Protein AF-A0AAF1C4Q5-F1 (afdb_monomer)

Radius of gyration: 45.16 Å; Cα contacts (8 Å, |Δi|>4): 513; chains: 1; bounding box: 119×112×94 Å

pLDDT: mean 71.95, std 21.15, range [24.64, 98.12]

Mean predicted aligned error: 21.8 Å

Solvent-accessible surface area (backbone atoms only — not comparable to full-atom values): 33389 Å² total; per-residue (Å²): 132,90,80,66,66,92,47,74,67,61,46,60,62,38,71,50,72,66,46,54,23,54,52,40,40,62,67,71,45,49,68,64,63,40,79,49,69,75,74,82,46,74,59,57,70,78,55,51,72,42,47,71,48,38,31,38,28,28,54,37,85,91,76,44,38,38,33,35,39,38,35,39,55,72,94,82,65,94,48,71,64,60,50,51,55,51,50,58,52,50,52,71,50,52,68,81,57,96,62,51,61,46,41,32,42,22,53,79,50,38,34,42,37,50,46,85,72,84,84,77,71,60,106,87,58,72,87,74,83,86,65,83,70,52,70,34,48,26,77,71,64,49,77,66,38,56,51,50,61,50,47,58,65,68,67,60,91,70,97,72,82,94,80,82,78,78,88,79,85,80,89,80,90,78,74,78,48,80,76,52,42,69,65,44,52,56,50,52,53,52,52,59,49,62,73,46,66,75,76,50,73,66,53,52,45,51,34,48,50,37,27,48,56,30,56,51,51,51,54,51,48,53,60,42,23,72,74,68,75,47,83,72,50,70,63,56,54,18,61,78,66,77,40,59,58,73,56,53,56,46,46,48,50,48,9,53,54,22,49,49,52,60,49,51,41,42,51,60,57,31,49,63,56,37,62,79,57,50,96,45,82,46,61,62,67,57,36,30,52,39,10,46,57,14,36,54,59,29,63,79,67,62,61,66,87,75,71,61,60,66,69,73,57,28,49,55,37,21,51,50,33,30,53,53,46,46,54,56,58,48,42,94,74,70,55,66,63,70,58,53,55,50,52,53,48,51,53,52,42,50,53,51,33,54,77,69,73,44,78,89,42,67,63,55,46,13,66,73,66,78,47,53,54,65,60,52,51,52,53,54,58,74,67,59,81,88,80,64,51,85,37,69,39,92,44,100,88,48,78,82,40,38,47,51,80,76,59,82,67,78,81,66,66,48,67,67,53,56,51,51,49,51,55,48,50,50,54,56,49,67,69,47,52,77,70,37,34,52,50,50,32,46,44,67,17,72,83,81,49,78,63,42,53,57,57,56,52,13,68,75,72,74,44,58,40,67,60,46,50,53,41,49,51,54,41,50,56,48,50,48,53,36,71,79,32,66,69,53,45,58,51,56,51,50,51,52,51,50,50,52,50,52,51,51,49,50,52,48,51,52,46,50,57,64,55,49,77,56,77,83,87,85,82,90,84,88,87,81,87,85,87,88,87,86,88,79,90,85,82,92,84,87,89,84,90,90,88,85,88,73,76,79,67,75,67,69,86,77,120

InterPro domains:
  IPR000943 RNA polymerase sigma-70 [PR00046] (286-299)
  IPR000943 RNA polymerase sigma-70 [PR00046] (310-318)
  IPR000943 RNA polymerase sigma-70 [PR00046] (432-444)
  IPR000943 RNA polymerase sigma-70 [PR00046] (453-468)
  IPR000943 RNA polymerase sigma-70 [PR00046] (468-479)
  IPR000943 RNA polymerase sigma-70 [PS00716] (453-479)
  IPR007627 RNA polymerase sigma-70 region 2 [PF04542] (262-326)
  IPR007630 RNA polymerase sigma-70 region 4 [PF04545] (429-481)
  IPR009042 RNA polymerase sigma-70 region 1.2 [PF00140] (184-212)
  IPR013324 RNA polymerase sigma factor, region 3/4-like [SSF88659] (335-409)
  IPR013324 RNA polymerase sigma factor, region 3/4-like [SSF88659] (394-485)
  IPR013325 RNA polymerase sigma factor, region 2 [SSF88946] (184-331)
  IPR014284 RNA polymerase sigma-70-like domain [TIGR02937] (258-482)
  IPR036388 Winged helix-like DNA-binding domain superfamily [G3DSA:1.10.10.10] (335-412)
  IPR036388 Winged helix-like DNA-binding domain superfamily [G3DSA:1.10.10.10] (422-485)
  IPR050239 Sigma-70 factor family, RNA polymerase initiation factors [PTHR30603] (172-481)

Foldseek 3Di:
DDLDDDDLVLLQPFQDLVSVLVLVVSLVFAADFAWDDLVVQVDDPVVSQQFDTKTFGGADPVQLETEMETAGDPPPDDDPVSVVVVQVVSCVRSPVDDGQYFYWYDHSSQKTKTDHDDDDDDPPDDDDDPDPILIAGSNDGDPVNSVVSVVVSVRPDDPDDDDDNDDDDDDDDDDVCPVVVVVVVVVVVVVQLVVQAADDLVLLQVLLVLQVLLLVLVVVQVVVCVVPVHRDDLVRSCVVVVHDSVVVVVSNVSNVVSLVSQLSNCLVLLLVLLVVVPPFQDDSVVLSVLLSVLQSVLSNPDDCVVVDDSSVSSSVSSNVSSVVCRQAPSAPDHDDPVLVVVVVLLVVQVVVCVVVVHDDDLVSSCVSVVHDSVVSVVSLVVPDHDDDQQDQDPDPPDRNDGNVVPDDDPVPPCPVVVVVVLVVVVLLLVLDDPLLSLLVCQQPVVVVDDHDQLVVVCVVVVHDSVVSVVSPVVSVVSSVVCVVDVVVSVVSVVVVVVVVVVVVVVVVVVVVVVVVVDDDDDDDDDDDDDDDDDDDDDDDDDDDDDDDPPPPPSPPVPD

Organism: NCBI:txid3090662

Structure (mmCIF, N/CA/C/O backbone):
data_AF-A0AAF1C4Q5-F1
#
_entry.id   AF-A0AAF1C4Q5-F1
#
loop_
_atom_site.group_PDB
_atom_site.id
_atom_site.type_symbol
_atom_site.label_atom_id
_atom_site.label_alt_id
_atom_site.label_comp_id
_atom_site.label_asym_id
_atom_site.label_entity_id
_atom_site.label_seq_id
_atom_site.pdbx_PDB_ins_code
_atom_site.Cartn_x
_atom_site.Cartn_y
_atom_site.Cartn_z
_atom_site.occupancy
_atom_site.B_iso_or_equiv
_atom_site.auth_seq_id
_atom_site.auth_comp_id
_atom_site.auth_asym_id
_atom_site.auth_atom_id
_atom_site.pdbx_PDB_model_num
ATOM 1 N N . MET A 1 1 ? -12.453 -46.850 -30.573 1.00 26.72 1 MET A N 1
ATOM 2 C CA . MET A 1 1 ? -13.791 -46.602 -29.992 1.00 26.72 1 MET A CA 1
ATOM 3 C C . MET A 1 1 ? -13.748 -45.235 -29.336 1.00 26.72 1 MET A C 1
ATOM 5 O O . MET A 1 1 ? -12.653 -44.799 -29.002 1.00 26.72 1 MET A O 1
ATOM 9 N N . ILE A 1 2 ? -14.871 -44.522 -29.278 1.00 26.53 2 ILE A N 1
ATOM 10 C CA . ILE A 1 2 ? -14.897 -43.131 -28.809 1.00 26.53 2 ILE A CA 1
ATOM 11 C C . ILE A 1 2 ? -14.827 -43.147 -27.281 1.00 26.53 2 ILE A C 1
ATOM 13 O O . ILE A 1 2 ? -15.716 -43.688 -26.638 1.00 26.53 2 ILE A O 1
ATOM 17 N N . THR A 1 3 ? -13.762 -42.587 -26.712 1.00 34.59 3 THR A N 1
ATOM 18 C CA . THR A 1 3 ? -13.641 -42.341 -25.272 1.00 34.59 3 THR A CA 1
ATOM 19 C C . THR A 1 3 ? -14.309 -41.006 -24.947 1.00 34.59 3 THR A C 1
ATOM 21 O O . THR A 1 3 ? -13.713 -39.949 -25.160 1.00 34.59 3 THR A O 1
ATOM 24 N N . GLU A 1 4 ? -15.549 -41.031 -24.458 1.00 45.91 4 GLU A N 1
ATOM 25 C CA . GLU A 1 4 ? -16.237 -39.820 -23.996 1.00 45.91 4 GLU A CA 1
ATOM 26 C C . GLU A 1 4 ? -15.745 -39.366 -22.613 1.00 45.91 4 GLU A C 1
ATOM 28 O O . GLU A 1 4 ? -16.207 -39.830 -21.578 1.00 45.91 4 GLU A O 1
ATOM 33 N N . GLU A 1 5 ? -14.791 -38.435 -22.592 1.00 53.56 5 GLU A N 1
ATOM 34 C CA . GLU A 1 5 ? -14.330 -37.788 -21.356 1.00 53.56 5 GLU A CA 1
ATOM 35 C C . GLU A 1 5 ? -15.471 -37.082 -20.601 1.00 53.56 5 GLU A C 1
ATOM 37 O O . GLU A 1 5 ? -16.129 -36.197 -21.160 1.00 53.56 5 GLU A O 1
ATOM 42 N N . LEU A 1 6 ? -15.603 -37.380 -19.302 1.00 58.22 6 LEU A N 1
ATOM 43 C CA . LEU A 1 6 ? -16.409 -36.607 -18.353 1.00 58.22 6 LEU A CA 1
ATOM 44 C C . LEU A 1 6 ? -15.914 -35.159 -18.251 1.00 58.22 6 LEU A C 1
ATOM 46 O O . LEU A 1 6 ? -14.769 -34.895 -17.874 1.00 58.22 6 LEU A O 1
ATOM 50 N N . LYS A 1 7 ? -16.796 -34.207 -18.557 1.00 62.38 7 LYS A N 1
ATOM 51 C CA . LYS A 1 7 ? -16.513 -32.764 -18.528 1.00 62.38 7 LYS A CA 1
ATOM 52 C C . LYS A 1 7 ? -17.344 -32.071 -17.453 1.00 62.38 7 LYS A C 1
ATOM 54 O O . LYS A 1 7 ? -18.457 -32.484 -17.164 1.00 62.38 7 LYS A O 1
ATOM 59 N N . LEU A 1 8 ? -16.849 -30.942 -16.929 1.00 57.31 8 LEU A N 1
ATOM 60 C CA . LEU A 1 8 ? -17.603 -30.080 -15.994 1.00 57.31 8 LEU A CA 1
ATOM 61 C C . LEU A 1 8 ? -19.022 -29.758 -16.501 1.00 57.31 8 LEU A C 1
ATOM 63 O O . LEU A 1 8 ? -19.977 -29.823 -15.738 1.00 57.31 8 LEU A O 1
ATOM 67 N N . ARG A 1 9 ? -19.160 -29.513 -17.811 1.00 60.44 9 ARG A N 1
ATOM 68 C CA . ARG A 1 9 ? -20.450 -29.250 -18.470 1.00 60.44 9 ARG A CA 1
ATOM 69 C C . ARG A 1 9 ? -21.442 -30.409 -18.390 1.00 60.44 9 ARG A C 1
ATOM 71 O O . ARG A 1 9 ? -22.638 -30.162 -18.457 1.00 60.44 9 ARG A O 1
ATOM 78 N N . ASP A 1 10 ? -20.957 -31.645 -18.286 1.00 64.56 10 ASP A N 1
ATOM 79 C CA . ASP A 1 10 ? -21.828 -32.813 -18.160 1.00 64.56 10 ASP A CA 1
ATOM 80 C C . ASP A 1 10 ? -22.505 -32.805 -16.780 1.00 64.56 10 ASP A C 1
ATOM 82 O O . ASP A 1 10 ? -23.705 -33.045 -16.695 1.00 64.56 10 ASP A O 1
ATOM 86 N N . LEU A 1 11 ? -21.776 -32.419 -15.722 1.00 66.12 11 LEU A N 1
ATOM 87 C CA . LEU A 1 11 ? -22.318 -32.254 -14.365 1.00 66.12 11 LEU A CA 1
ATOM 88 C C . LEU A 1 11 ? -23.310 -31.085 -14.277 1.00 66.12 11 LEU A C 1
ATOM 90 O O . LEU A 1 11 ? -24.409 -31.254 -13.758 1.00 66.12 11 LEU A O 1
ATOM 94 N N . GLU A 1 12 ? -22.949 -29.933 -14.851 1.00 62.62 12 GLU A N 1
ATOM 95 C CA . GLU A 1 12 ? -23.794 -28.726 -14.902 1.00 62.62 12 GLU A CA 1
ATOM 96 C C . GLU A 1 12 ? -25.114 -28.940 -15.673 1.00 62.62 12 GLU A C 1
ATOM 98 O O . GLU A 1 12 ? -26.061 -28.173 -15.504 1.00 62.62 12 GLU A O 1
ATOM 103 N N . SER A 1 13 ? -25.177 -29.954 -16.546 1.00 66.69 13 SER A N 1
ATOM 104 C CA . SER A 1 13 ? -26.347 -30.241 -17.388 1.00 66.69 13 SER A CA 1
ATOM 105 C C . SER A 1 13 ? -27.418 -31.115 -16.727 1.00 66.69 13 SER A C 1
ATOM 107 O O . SER A 1 13 ? -28.488 -31.296 -17.306 1.00 66.69 13 SER A O 1
ATOM 109 N N . ILE A 1 14 ? -27.157 -31.648 -15.529 1.00 74.69 14 ILE A N 1
ATOM 110 C CA . ILE A 1 14 ? -28.039 -32.625 -14.887 1.00 74.69 14 ILE A CA 1
ATOM 111 C C . ILE A 1 14 ? -29.310 -31.956 -14.349 1.00 74.69 14 ILE A C 1
ATOM 113 O O . ILE A 1 14 ? -29.278 -31.086 -13.480 1.00 74.69 14 ILE A O 1
ATOM 117 N N . SER A 1 15 ? -30.450 -32.401 -14.874 1.00 74.00 15 SER A N 1
ATOM 118 C CA . SER A 1 15 ? -31.782 -31.871 -14.569 1.00 74.00 15 SER A CA 1
ATOM 119 C C . SER A 1 15 ? -32.834 -32.959 -14.322 1.00 74.00 15 SER A C 1
ATOM 121 O O . SER A 1 15 ? -33.869 -32.684 -13.712 1.00 74.00 15 SER A O 1
ATOM 123 N N . CYS A 1 16 ? -32.575 -34.192 -14.767 1.00 79.69 16 CYS A N 1
ATOM 124 C CA . CYS A 1 16 ? -33.458 -35.345 -14.611 1.00 79.69 16 CYS A CA 1
ATOM 125 C C . CYS A 1 16 ? -32.682 -36.654 -14.359 1.00 79.69 16 CYS A C 1
ATOM 127 O O . CYS A 1 16 ? -31.457 -36.709 -14.479 1.00 79.69 16 CYS A O 1
ATOM 129 N N . SER A 1 17 ? -33.398 -37.742 -14.044 1.00 79.38 17 SER A N 1
ATOM 130 C CA . SER A 1 17 ? -32.794 -39.067 -13.818 1.00 79.38 17 SER A CA 1
ATOM 131 C C . SER A 1 17 ? -32.050 -39.614 -15.041 1.00 79.38 17 SER A C 1
ATOM 133 O O . SER A 1 17 ? -31.035 -40.285 -14.873 1.00 79.38 17 SER A O 1
ATOM 135 N N . GLN A 1 18 ? -32.489 -39.279 -16.260 1.00 80.06 18 GLN A N 1
ATOM 136 C CA . GLN A 1 18 ? -31.794 -39.679 -17.487 1.00 80.06 18 GLN A CA 1
ATOM 137 C C . GLN A 1 18 ? -30.416 -39.016 -17.609 1.00 80.06 18 GLN A C 1
ATOM 139 O O . GLN A 1 18 ? -29.484 -39.662 -18.075 1.00 80.06 18 GLN A O 1
ATOM 144 N N . ASP A 1 19 ? -30.249 -37.772 -17.155 1.00 78.12 19 ASP A N 1
ATOM 145 C CA . ASP A 1 19 ? -28.947 -37.094 -17.193 1.00 78.12 19 ASP A CA 1
ATOM 146 C C . ASP A 1 19 ? -27.963 -37.750 -16.211 1.00 78.12 19 ASP A C 1
ATOM 148 O O . ASP A 1 19 ? -26.794 -37.956 -16.538 1.00 78.12 19 ASP A O 1
ATOM 152 N N . VAL A 1 20 ? -28.458 -38.165 -15.036 1.00 74.81 20 VAL A N 1
ATOM 153 C CA . VAL A 1 20 ? -27.690 -38.983 -14.084 1.00 74.81 20 VAL A CA 1
ATOM 154 C C . VAL A 1 20 ? -27.342 -40.340 -14.706 1.00 74.81 20 VAL A C 1
ATOM 156 O O . VAL A 1 20 ? -26.199 -40.769 -14.620 1.00 74.81 20 VAL A O 1
ATOM 159 N N . ALA A 1 21 ? -28.273 -40.997 -15.400 1.00 75.62 21 ALA A N 1
ATOM 160 C CA . ALA A 1 21 ? -27.997 -42.256 -16.092 1.00 75.62 21 ALA A CA 1
ATOM 161 C C . ALA A 1 21 ? -26.930 -42.123 -17.189 1.00 75.62 21 ALA A C 1
ATOM 163 O O . ALA A 1 21 ? -26.005 -42.930 -17.246 1.00 75.62 21 ALA A O 1
ATOM 164 N N . ASN A 1 22 ? -26.988 -41.058 -17.988 1.00 76.00 22 ASN A N 1
ATOM 165 C CA . ASN A 1 22 ? -25.988 -40.751 -19.013 1.00 76.00 22 ASN A CA 1
ATOM 166 C C . ASN A 1 22 ? -24.600 -40.439 -18.407 1.00 76.00 22 ASN A C 1
ATOM 168 O O . ASN A 1 22 ? -23.577 -40.640 -19.060 1.00 76.00 22 ASN A O 1
ATOM 172 N N . LEU A 1 23 ? -24.534 -39.962 -17.156 1.00 73.00 23 LEU A N 1
ATOM 173 C CA . LEU A 1 23 ? -23.272 -39.827 -16.422 1.00 73.00 23 LEU A CA 1
ATOM 174 C C . LEU A 1 23 ? -22.676 -41.197 -16.072 1.00 73.00 23 LEU A C 1
ATOM 176 O O . LEU A 1 23 ? -21.470 -41.382 -16.230 1.00 73.00 23 LEU A O 1
ATOM 180 N N . PHE A 1 24 ? -23.496 -42.163 -15.647 1.00 70.62 24 PHE A N 1
ATOM 181 C CA . PHE A 1 24 ? -23.035 -43.528 -15.363 1.00 70.62 24 PHE A CA 1
ATOM 182 C C . PHE A 1 24 ? -22.669 -44.313 -16.636 1.00 70.62 24 PHE A C 1
ATOM 184 O O . PHE A 1 24 ? -21.712 -45.084 -16.602 1.00 70.62 24 PHE A O 1
ATOM 191 N N . ASP A 1 25 ? -23.303 -44.027 -17.776 1.00 69.31 25 ASP A N 1
ATOM 192 C CA . ASP A 1 25 ? -22.901 -44.537 -19.101 1.00 69.31 25 ASP A CA 1
ATOM 193 C C . ASP A 1 25 ? -21.466 -44.122 -19.470 1.00 69.31 25 ASP A C 1
ATOM 195 O O . ASP A 1 25 ? -20.634 -44.946 -19.846 1.00 69.31 25 ASP A O 1
ATOM 199 N N . LYS A 1 26 ? -21.119 -42.845 -19.251 1.00 66.94 26 LYS A N 1
ATOM 200 C CA . LYS A 1 26 ? -19.750 -42.327 -19.442 1.00 66.94 26 LYS A CA 1
ATOM 201 C C . LYS A 1 26 ? -18.732 -42.929 -18.464 1.00 66.94 26 LYS A C 1
ATOM 203 O O . LYS A 1 26 ? -17.539 -42.986 -18.772 1.00 66.94 26 LYS A O 1
ATOM 208 N N . LEU A 1 27 ? -19.190 -43.413 -17.307 1.00 64.06 27 LEU A N 1
ATOM 209 C CA . LEU A 1 27 ? -18.394 -44.216 -16.368 1.00 64.06 27 LEU A CA 1
ATOM 210 C C . LEU A 1 27 ? -18.295 -45.708 -16.782 1.00 64.06 27 LEU A C 1
ATOM 212 O O . LEU A 1 27 ? -17.562 -46.456 -16.144 1.00 64.06 27 LEU A O 1
ATOM 216 N N . ASN A 1 28 ? -18.925 -46.115 -17.892 1.00 61.94 28 ASN A N 1
ATOM 217 C CA . ASN A 1 28 ? -19.048 -47.479 -18.436 1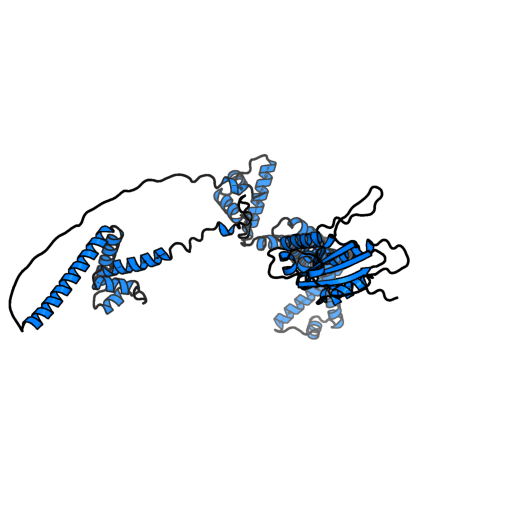.00 61.94 28 ASN A CA 1
ATOM 218 C C . ASN A 1 28 ? -20.005 -48.434 -17.686 1.00 61.94 28 ASN A C 1
ATOM 220 O O . ASN A 1 28 ? -19.906 -49.647 -17.879 1.00 61.94 28 ASN A O 1
ATOM 224 N N . TYR A 1 29 ? -20.953 -47.927 -16.888 1.00 66.62 29 TYR A N 1
ATOM 225 C CA . TYR A 1 29 ? -22.016 -48.760 -16.304 1.00 66.62 29 TYR A CA 1
ATOM 226 C C . TYR A 1 29 ? -23.193 -48.943 -17.274 1.00 66.62 29 TYR A C 1
ATOM 228 O O . TYR A 1 29 ? -23.558 -48.044 -18.029 1.00 66.62 29 TYR A O 1
ATOM 236 N N . THR A 1 30 ? -23.836 -50.109 -17.223 1.00 70.62 30 THR A N 1
ATOM 237 C CA . THR A 1 30 ? -24.991 -50.467 -18.059 1.00 70.62 30 THR A CA 1
ATOM 238 C C . THR A 1 30 ? -26.272 -49.745 -17.627 1.00 70.62 30 THR A C 1
ATOM 240 O O . THR A 1 30 ? -26.890 -50.115 -16.629 1.00 70.62 30 THR A O 1
ATOM 243 N N . ILE A 1 31 ? -26.700 -48.727 -18.391 1.00 75.19 31 ILE A N 1
ATOM 244 C CA . ILE A 1 31 ? -27.941 -47.975 -18.121 1.00 75.19 31 ILE A CA 1
ATOM 245 C C . ILE A 1 31 ? -29.181 -48.877 -18.173 1.00 75.19 31 ILE A C 1
ATOM 247 O O . ILE A 1 31 ? -29.396 -49.605 -19.143 1.00 75.19 31 ILE A O 1
ATOM 251 N N . ILE A 1 32 ? -30.068 -48.698 -17.192 1.00 76.06 32 ILE A N 1
ATOM 252 C CA . ILE A 1 32 ? -31.455 -49.178 -17.213 1.00 76.06 32 ILE A CA 1
ATOM 253 C C . ILE A 1 32 ? -32.467 -48.020 -17.096 1.00 76.06 32 ILE A C 1
ATOM 255 O O . ILE A 1 32 ? -33.472 -48.027 -17.804 1.00 76.06 32 ILE A O 1
ATOM 259 N N . ASN A 1 33 ? -32.199 -47.024 -16.240 1.00 79.00 33 ASN A N 1
ATOM 260 C CA . ASN A 1 33 ? -33.068 -45.878 -15.908 1.00 79.00 33 ASN A CA 1
ATOM 261 C C . ASN A 1 33 ? -34.579 -46.201 -15.808 1.00 79.00 33 ASN A C 1
ATOM 263 O O . ASN A 1 33 ? -35.414 -45.564 -16.456 1.00 79.00 33 ASN A O 1
ATOM 267 N N . GLN A 1 34 ? -34.943 -47.192 -14.991 1.00 80.62 34 GLN A N 1
ATOM 268 C CA . GLN A 1 34 ? -36.341 -47.580 -14.758 1.00 80.62 34 GLN A CA 1
ATOM 269 C C . GLN A 1 34 ? -36.860 -47.023 -13.423 1.00 80.62 34 GLN A C 1
ATOM 271 O O . GLN A 1 34 ? -36.166 -47.155 -12.414 1.00 80.62 34 GLN A O 1
ATOM 276 N N . PRO A 1 35 ? -38.063 -46.418 -13.366 1.00 78.75 35 PRO A N 1
ATOM 277 C CA . PRO A 1 35 ? -38.684 -46.055 -12.095 1.00 78.75 35 PRO A CA 1
ATOM 278 C C . PRO A 1 35 ? -39.077 -47.318 -11.311 1.00 78.75 35 PRO A C 1
ATOM 280 O O . PRO A 1 35 ? -39.558 -48.281 -11.905 1.00 78.75 35 PRO A O 1
ATOM 283 N N . ILE A 1 36 ? -38.894 -47.301 -9.988 1.00 78.50 36 ILE A N 1
ATOM 284 C CA . ILE A 1 36 ? -39.336 -48.374 -9.078 1.00 78.50 36 ILE A CA 1
ATOM 285 C C . ILE A 1 36 ? -40.373 -47.807 -8.105 1.00 78.50 36 ILE A C 1
ATOM 287 O O . ILE A 1 36 ? -40.182 -46.718 -7.556 1.00 78.50 36 ILE A O 1
ATOM 291 N N . ASP A 1 37 ? -41.440 -48.562 -7.841 1.00 74.19 37 ASP A N 1
ATOM 292 C CA . ASP A 1 37 ? -42.446 -48.186 -6.849 1.00 74.19 37 ASP A CA 1
ATOM 293 C C . ASP A 1 37 ? -41.878 -48.221 -5.417 1.00 74.19 37 ASP A C 1
ATOM 295 O O . ASP A 1 37 ? -41.299 -49.206 -4.953 1.00 74.19 37 ASP A O 1
ATOM 299 N N . ILE A 1 38 ? -42.087 -47.128 -4.674 1.00 68.56 38 ILE A N 1
ATOM 300 C CA . ILE A 1 38 ? -41.561 -46.921 -3.309 1.00 68.56 38 ILE A CA 1
ATOM 301 C C . ILE A 1 38 ? -42.066 -47.996 -2.323 1.00 68.56 38 ILE A C 1
ATOM 303 O O . ILE A 1 38 ? -41.414 -48.289 -1.314 1.00 68.56 38 ILE A O 1
ATOM 307 N N . GLU A 1 39 ? -43.217 -48.609 -2.608 1.00 64.44 39 GLU A N 1
ATOM 308 C CA . GLU A 1 39 ? -43.813 -49.669 -1.790 1.00 64.44 39 GLU A CA 1
ATOM 309 C C . GLU A 1 39 ? -42.990 -50.969 -1.797 1.00 64.44 39 GLU A C 1
ATOM 311 O O . GLU A 1 39 ? -42.945 -51.660 -0.779 1.00 64.44 39 GLU A O 1
ATOM 316 N N . GLU A 1 40 ? -42.235 -51.265 -2.864 1.00 64.56 40 GLU A N 1
ATOM 317 C CA . GLU A 1 40 ? -41.414 -52.483 -2.943 1.00 64.56 40 GLU A CA 1
ATOM 318 C C . GLU A 1 40 ? -40.245 -52.516 -1.940 1.00 64.56 40 GLU A C 1
ATOM 320 O O . GLU A 1 40 ? -39.639 -53.568 -1.699 1.00 64.56 40 GLU A O 1
ATOM 325 N N . PHE A 1 41 ? -39.872 -51.365 -1.378 1.00 65.19 41 PHE A N 1
ATOM 326 C CA . PHE A 1 41 ? -38.712 -51.230 -0.496 1.00 65.19 41 PHE A CA 1
ATOM 327 C C . PHE A 1 41 ? -39.014 -51.513 0.985 1.00 65.19 41 PHE A C 1
ATOM 329 O O . PHE A 1 41 ? -38.093 -51.450 1.799 1.00 65.19 41 PHE A O 1
ATOM 336 N N . ASN A 1 42 ? -40.265 -51.836 1.355 1.00 63.59 42 ASN A N 1
ATOM 337 C CA . ASN A 1 42 ? -40.681 -52.143 2.739 1.00 63.59 42 ASN A CA 1
ATOM 338 C C . ASN A 1 42 ? -40.220 -51.094 3.783 1.00 63.59 42 ASN A C 1
ATOM 340 O O . ASN A 1 42 ? -39.914 -51.411 4.937 1.00 63.59 42 ASN A O 1
ATOM 344 N N . LEU A 1 43 ? -40.154 -49.825 3.371 1.00 68.44 43 LEU A N 1
ATOM 345 C CA . LEU A 1 43 ? -39.759 -48.700 4.217 1.00 68.44 43 LEU A CA 1
ATOM 346 C C . LEU A 1 43 ? -40.871 -48.324 5.203 1.00 68.44 43 LEU A C 1
ATOM 348 O O . LEU A 1 43 ? -42.055 -48.522 4.940 1.00 68.44 43 LEU A O 1
ATOM 352 N N . SER A 1 44 ? -40.509 -47.717 6.337 1.00 69.38 44 SER A N 1
ATOM 353 C CA . SER A 1 44 ? -41.526 -47.160 7.236 1.00 69.38 44 SER A CA 1
ATOM 354 C C . SER A 1 44 ? -42.221 -45.949 6.600 1.00 69.38 44 SER A C 1
ATOM 356 O O . SER A 1 44 ? -41.581 -45.141 5.929 1.00 69.38 44 SER A O 1
ATOM 358 N N . PHE A 1 45 ? -43.519 -45.772 6.867 1.00 66.12 45 PHE A N 1
ATOM 359 C CA . PHE A 1 45 ? -44.350 -44.710 6.271 1.00 66.12 45 PHE A CA 1
ATOM 360 C C . PHE A 1 45 ? -43.737 -43.297 6.378 1.00 66.12 45 PHE A C 1
ATOM 362 O O . PHE A 1 45 ? -43.784 -42.509 5.437 1.00 66.12 45 PHE A O 1
ATOM 369 N N . SER A 1 46 ? -43.077 -42.991 7.503 1.00 68.06 46 SER A N 1
ATOM 370 C CA . SER A 1 46 ? -42.363 -41.717 7.706 1.00 68.06 46 SER A CA 1
ATOM 371 C C . SER A 1 46 ? -41.229 -41.484 6.692 1.00 68.06 46 SER A C 1
ATOM 373 O O . SER A 1 46 ? -41.000 -40.356 6.273 1.00 68.06 46 SER A O 1
ATOM 375 N N . LYS A 1 47 ? -40.547 -42.553 6.259 1.00 70.25 47 LYS A N 1
ATOM 376 C CA . LYS A 1 47 ? -39.463 -42.515 5.265 1.00 70.25 47 LYS A CA 1
ATOM 377 C C . LYS A 1 47 ? -39.958 -42.605 3.830 1.00 70.25 47 LYS A C 1
ATOM 379 O O . LYS A 1 47 ? -39.354 -41.995 2.957 1.00 70.25 47 LYS A O 1
ATOM 384 N N . GLN A 1 48 ? -41.067 -43.302 3.580 1.00 69.19 48 GLN A N 1
ATOM 385 C CA . GLN A 1 48 ? -41.715 -43.267 2.265 1.00 69.19 48 GLN A CA 1
ATOM 386 C C . GLN A 1 48 ? -42.092 -41.823 1.895 1.00 69.19 48 GLN A C 1
ATOM 388 O O . GLN A 1 48 ? -41.755 -41.374 0.810 1.00 69.19 48 GLN A O 1
ATOM 393 N N . ASN A 1 49 ? -42.637 -41.046 2.841 1.00 72.31 49 ASN A N 1
ATOM 394 C CA . ASN A 1 49 ? -42.944 -39.620 2.640 1.00 72.31 49 ASN A CA 1
ATOM 395 C C . ASN A 1 49 ? -41.707 -38.711 2.440 1.00 72.31 49 ASN A C 1
ATOM 397 O O . ASN A 1 49 ? -41.838 -37.588 1.947 1.00 72.31 49 ASN A O 1
ATOM 401 N N . GLN A 1 50 ? -40.506 -39.158 2.826 1.00 73.12 50 GLN A N 1
ATOM 402 C CA . GLN A 1 50 ? -39.254 -38.424 2.593 1.00 73.12 50 GLN A CA 1
ATOM 403 C C . GLN A 1 50 ? -38.732 -38.595 1.158 1.00 73.12 50 GLN A C 1
ATOM 405 O O . GLN A 1 50 ? -38.011 -37.725 0.666 1.00 73.12 50 GLN A O 1
ATOM 410 N N . ILE A 1 51 ? -39.110 -39.685 0.486 1.00 75.56 51 ILE A N 1
ATOM 411 C CA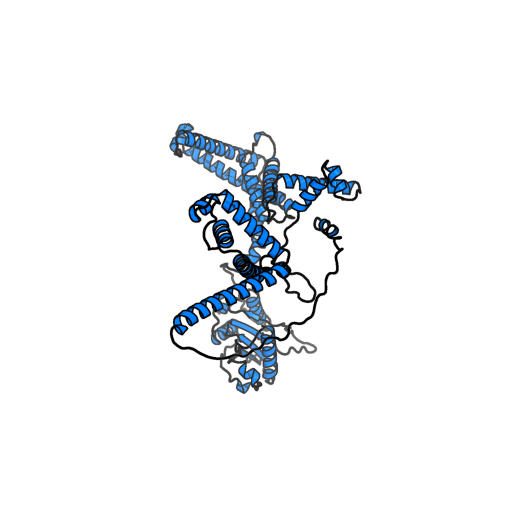 . ILE A 1 51 ? -38.724 -40.002 -0.889 1.00 75.56 51 ILE A CA 1
ATOM 412 C C . ILE A 1 51 ? -39.817 -39.498 -1.835 1.00 75.56 51 ILE A C 1
ATOM 414 O O . ILE A 1 51 ? -41.006 -39.694 -1.606 1.00 75.56 51 ILE A O 1
ATOM 418 N N . LYS A 1 52 ? -39.407 -38.829 -2.909 1.00 77.31 52 LYS A N 1
ATOM 419 C CA . LYS A 1 52 ? -40.290 -38.322 -3.958 1.00 77.31 52 LYS A CA 1
ATOM 420 C C . LYS A 1 52 ? -40.412 -39.310 -5.116 1.00 77.31 52 LYS A C 1
ATOM 422 O O . LYS A 1 52 ? -41.522 -39.586 -5.547 1.00 77.31 52 LYS A O 1
ATOM 427 N N . ASN A 1 53 ? -39.282 -39.826 -5.602 1.00 80.38 53 ASN A N 1
ATOM 428 C CA . ASN A 1 53 ? -39.192 -40.796 -6.697 1.00 80.38 53 ASN A CA 1
ATOM 429 C C . ASN A 1 53 ? -37.994 -41.735 -6.475 1.00 80.38 53 ASN A C 1
ATOM 431 O O . ASN A 1 53 ? -37.005 -41.338 -5.851 1.00 80.38 53 ASN A O 1
ATOM 435 N N . VAL A 1 54 ? -38.052 -42.943 -7.043 1.00 81.75 54 VAL A N 1
ATOM 436 C CA . VAL A 1 54 ? -36.941 -43.909 -7.055 1.00 81.75 54 VAL A CA 1
ATOM 437 C C . VAL A 1 54 ? -36.689 -44.392 -8.479 1.00 81.75 54 VAL A C 1
ATOM 439 O O . VAL A 1 54 ? -37.636 -44.717 -9.191 1.00 81.75 54 VAL A O 1
ATOM 442 N N . TYR A 1 55 ? -35.419 -44.463 -8.881 1.00 81.31 55 TYR A N 1
ATOM 443 C CA . TYR A 1 55 ? -35.008 -44.969 -10.194 1.00 81.31 55 TYR A CA 1
ATOM 444 C C . TYR A 1 55 ? -33.858 -45.971 -10.055 1.00 81.31 55 TYR A C 1
ATOM 446 O O . TYR A 1 55 ? -32.868 -45.680 -9.386 1.00 81.31 55 TYR A O 1
ATOM 454 N N . LEU A 1 56 ? -33.942 -47.114 -10.731 1.00 81.19 56 LEU A N 1
ATOM 455 C CA . LEU A 1 56 ? -32.794 -47.973 -11.015 1.00 81.19 56 LEU A CA 1
ATOM 456 C C . LEU A 1 56 ? -32.014 -47.348 -12.171 1.00 81.19 56 LEU A C 1
ATOM 458 O O . LEU A 1 56 ? -32.456 -47.414 -13.317 1.00 81.19 56 LEU A O 1
ATOM 462 N N . ILE A 1 57 ? -30.884 -46.707 -11.876 1.00 78.94 57 ILE A N 1
ATOM 463 C CA . ILE A 1 57 ? -30.059 -46.036 -12.888 1.00 78.94 57 ILE A CA 1
ATOM 464 C C . ILE A 1 57 ? -29.372 -47.076 -13.769 1.00 78.94 57 ILE A C 1
ATOM 466 O O . ILE A 1 57 ? -29.460 -47.001 -14.995 1.00 78.94 57 ILE A O 1
ATOM 470 N N . ALA A 1 58 ? -28.698 -48.030 -13.133 1.00 69.56 58 ALA A N 1
ATOM 471 C CA . ALA A 1 58 ? -27.879 -49.047 -13.771 1.00 69.56 58 ALA A CA 1
ATOM 472 C C . ALA A 1 58 ? -27.907 -50.342 -12.952 1.00 69.56 58 ALA A C 1
ATOM 474 O O . ALA A 1 58 ? -28.074 -50.310 -11.730 1.00 69.56 58 ALA A O 1
ATOM 475 N N . ASP A 1 59 ? -27.720 -51.463 -13.637 1.00 67.50 59 ASP A N 1
ATOM 476 C CA . ASP A 1 59 ? -27.553 -52.793 -13.047 1.00 67.50 59 ASP A CA 1
ATOM 477 C C . ASP A 1 59 ? -26.414 -53.483 -13.800 1.00 67.50 59 ASP A C 1
ATOM 479 O O . ASP A 1 59 ? -26.433 -53.537 -15.035 1.00 67.50 59 ASP A O 1
ATOM 483 N N . GLU A 1 60 ? -25.392 -53.945 -13.082 1.00 66.44 60 GLU A N 1
ATOM 484 C CA . GLU A 1 60 ? -24.251 -54.645 -13.665 1.00 66.44 60 GLU A CA 1
ATOM 485 C C . GLU A 1 60 ? -24.250 -56.122 -13.252 1.00 66.44 60 GLU A C 1
ATOM 487 O O . GLU A 1 60 ? -23.653 -56.523 -12.248 1.00 66.44 60 GLU A O 1
ATOM 492 N N . GLU A 1 61 ? -24.854 -56.958 -14.105 1.00 58.00 61 GLU A N 1
ATOM 493 C CA . GLU A 1 61 ? -25.003 -58.414 -13.922 1.00 58.00 61 GLU A CA 1
ATOM 494 C C . GLU A 1 61 ? -23.685 -59.154 -13.606 1.00 58.00 61 GLU A C 1
ATOM 496 O O . GLU A 1 61 ? -23.702 -60.240 -13.029 1.00 58.00 61 GLU A O 1
ATOM 501 N N . LYS A 1 62 ? -22.526 -58.591 -13.979 1.00 54.78 62 LYS A N 1
ATOM 502 C CA . LYS A 1 62 ? -21.200 -59.185 -13.726 1.00 54.78 62 LYS A CA 1
ATOM 503 C C . LYS A 1 62 ? -20.738 -59.067 -12.276 1.00 54.78 62 LYS A C 1
ATOM 505 O O . LYS A 1 62 ? -19.971 -59.915 -11.825 1.00 54.78 62 LYS A O 1
ATOM 510 N N . ILE A 1 63 ? -21.138 -57.993 -11.597 1.00 54.22 63 ILE A N 1
ATOM 511 C CA . ILE A 1 63 ? -20.722 -57.656 -10.227 1.00 54.22 63 ILE A CA 1
ATOM 512 C C . ILE A 1 63 ? -21.918 -57.790 -9.264 1.00 54.22 63 ILE A C 1
ATOM 514 O O . ILE A 1 63 ? -21.729 -57.802 -8.055 1.00 54.22 63 ILE A O 1
ATOM 518 N N . ASN A 1 64 ? -23.137 -57.991 -9.791 1.00 57.81 64 ASN A N 1
ATOM 519 C CA . ASN A 1 64 ? -24.391 -58.040 -9.030 1.00 57.81 64 ASN A CA 1
ATOM 520 C C . ASN A 1 64 ? -24.658 -56.715 -8.281 1.00 57.81 64 ASN A C 1
ATOM 522 O O . ASN A 1 64 ? -25.215 -56.707 -7.179 1.00 57.81 64 ASN A O 1
ATOM 526 N N . LEU A 1 65 ? -24.219 -55.610 -8.904 1.00 64.06 65 LEU A N 1
ATOM 527 C CA . LEU A 1 65 ? -24.292 -54.243 -8.397 1.00 64.06 65 LEU A CA 1
ATOM 528 C C . LEU A 1 65 ? -25.492 -53.511 -9.008 1.00 64.06 65 LEU A C 1
ATOM 530 O O . LEU A 1 65 ? -25.535 -53.289 -10.217 1.00 64.06 65 LEU A O 1
ATOM 534 N N . GLN A 1 66 ? -26.408 -53.049 -8.159 1.00 66.69 66 GLN A N 1
ATOM 535 C CA . GLN A 1 66 ? -27.538 -52.206 -8.555 1.00 66.69 66 GLN A CA 1
ATOM 536 C C . GLN A 1 66 ? -27.345 -50.767 -8.062 1.00 66.69 66 GLN A C 1
ATOM 538 O O . GLN A 1 66 ? -27.132 -50.524 -6.873 1.00 66.69 66 GLN A O 1
ATOM 543 N N . ILE A 1 67 ? -27.444 -49.800 -8.979 1.00 71.94 67 ILE A N 1
ATOM 544 C CA . ILE A 1 67 ? -27.312 -48.366 -8.695 1.00 71.94 67 ILE A CA 1
ATOM 545 C C . ILE A 1 67 ? -28.706 -47.737 -8.628 1.00 71.94 67 ILE A C 1
ATOM 547 O O . ILE A 1 67 ? -29.386 -47.603 -9.648 1.00 71.94 67 ILE A O 1
ATOM 551 N N . ILE A 1 68 ? -29.126 -47.316 -7.433 1.00 75.94 68 ILE A N 1
ATOM 552 C CA . ILE A 1 68 ? -30.462 -46.753 -7.184 1.00 75.94 68 ILE A CA 1
ATOM 553 C C . ILE A 1 68 ? -30.369 -45.261 -6.855 1.00 75.94 68 ILE A C 1
ATOM 555 O O . ILE A 1 68 ? -29.690 -44.863 -5.909 1.00 75.94 68 ILE A O 1
ATOM 559 N N . LEU A 1 69 ? -31.115 -44.441 -7.599 1.00 80.12 69 LEU A N 1
ATOM 560 C CA . LEU A 1 69 ? -31.340 -43.026 -7.318 1.00 80.12 69 LEU A CA 1
ATOM 561 C C . LEU A 1 69 ? -32.569 -42.841 -6.430 1.00 80.12 69 LEU A C 1
ATOM 563 O O . LEU A 1 69 ? -33.660 -43.289 -6.781 1.00 80.12 69 LEU A O 1
ATOM 567 N N . LEU A 1 70 ? -32.407 -42.107 -5.334 1.00 79.75 70 LEU A N 1
ATOM 568 C CA . LEU A 1 70 ? -33.493 -41.631 -4.483 1.00 79.75 70 LEU A CA 1
ATOM 569 C C . LEU A 1 70 ? -33.620 -40.113 -4.652 1.00 79.75 70 LEU A C 1
ATOM 571 O O . LEU A 1 70 ? -32.766 -39.366 -4.176 1.00 79.75 70 LEU A O 1
ATOM 575 N N . GLU A 1 71 ? -34.681 -39.640 -5.307 1.00 80.62 71 GLU A N 1
ATOM 576 C CA . GLU A 1 71 ? -35.019 -38.212 -5.303 1.00 80.62 71 GLU A CA 1
ATOM 577 C C . GLU A 1 71 ? -35.737 -37.895 -3.985 1.00 80.62 71 GLU A C 1
ATOM 579 O O . GLU A 1 71 ? -36.795 -38.463 -3.715 1.00 80.62 71 GLU A O 1
ATOM 584 N N . LEU A 1 72 ? -35.182 -37.013 -3.150 1.00 76.44 72 LEU A N 1
ATOM 585 C CA . LEU A 1 72 ? -35.746 -36.689 -1.834 1.00 76.44 72 LEU A CA 1
ATOM 586 C C . LEU A 1 72 ? -36.554 -35.382 -1.815 1.00 76.44 72 LEU A C 1
ATOM 588 O O . LEU A 1 72 ? -36.292 -34.434 -2.560 1.00 76.44 72 LEU A O 1
ATOM 592 N N . ASN A 1 73 ? -37.539 -35.319 -0.915 1.00 69.50 73 ASN A N 1
ATOM 593 C CA . ASN A 1 73 ? -38.382 -34.143 -0.704 1.00 69.50 73 ASN A CA 1
ATOM 594 C C . ASN A 1 73 ? -37.622 -33.037 0.051 1.00 69.50 73 ASN A C 1
ATOM 596 O O . ASN A 1 73 ? -37.349 -33.148 1.245 1.00 69.50 73 ASN A O 1
ATOM 600 N N . TYR A 1 74 ? -37.331 -31.936 -0.649 1.00 59.19 74 TYR A N 1
ATOM 601 C CA . TYR A 1 74 ? -36.521 -30.806 -0.168 1.00 59.19 74 TYR A CA 1
ATOM 602 C C . TYR A 1 74 ? -37.012 -30.057 1.100 1.00 59.19 74 TYR A C 1
ATOM 604 O O . TYR A 1 74 ? -36.164 -29.690 1.909 1.00 59.19 74 TYR A O 1
ATOM 612 N N . PRO A 1 75 ? -38.316 -29.785 1.330 1.00 53.69 75 PRO A N 1
ATOM 613 C CA . PRO A 1 75 ? -38.724 -28.728 2.269 1.00 53.69 75 PRO A CA 1
ATOM 614 C C . PRO A 1 75 ? -38.738 -29.105 3.766 1.00 53.69 75 PRO A C 1
ATOM 616 O O . PRO A 1 75 ? -39.215 -28.312 4.572 1.00 53.69 75 PRO A O 1
ATOM 619 N N . THR A 1 76 ? -38.270 -30.294 4.159 1.00 51.06 76 THR A N 1
ATOM 620 C CA . THR A 1 76 ? -38.425 -30.826 5.535 1.00 51.06 76 THR A CA 1
ATOM 621 C C . THR A 1 76 ? -37.138 -30.933 6.364 1.00 51.06 76 THR A C 1
ATOM 623 O O . THR A 1 76 ? -37.183 -31.489 7.457 1.00 51.06 76 THR A O 1
ATOM 626 N N . TRP A 1 77 ? -35.998 -30.430 5.880 1.00 56.75 77 TRP A N 1
ATOM 627 C CA . TRP A 1 77 ? -34.677 -30.720 6.459 1.00 56.75 77 TRP A CA 1
ATOM 628 C C . TRP A 1 77 ? -33.918 -29.425 6.748 1.00 56.75 77 TRP A C 1
ATOM 630 O O . TRP A 1 77 ? -33.835 -28.550 5.888 1.00 56.75 77 TRP A O 1
ATOM 640 N N . VAL A 1 78 ? -33.401 -29.293 7.972 1.00 53.66 78 VAL A N 1
ATOM 641 C CA . VAL A 1 78 ? -32.810 -28.040 8.480 1.00 53.66 78 VAL A CA 1
ATOM 642 C C . VAL A 1 78 ? -31.288 -28.014 8.301 1.00 53.66 78 VAL A C 1
ATOM 644 O O . VAL A 1 78 ? -30.713 -26.938 8.148 1.00 53.66 78 VAL A O 1
ATOM 647 N N . SER A 1 79 ? -30.638 -29.181 8.265 1.00 58.47 79 SER A N 1
ATOM 648 C CA . SER A 1 79 ? -29.191 -29.318 8.073 1.00 58.47 79 SER A CA 1
ATOM 649 C C . SER A 1 79 ? -28.818 -30.431 7.081 1.00 58.47 79 SER A C 1
ATOM 651 O O . SER A 1 79 ? -29.609 -31.332 6.789 1.00 58.47 79 SER A O 1
ATOM 653 N N . VAL A 1 80 ? -27.580 -30.378 6.576 1.00 56.78 80 VAL A N 1
ATOM 654 C CA . VAL A 1 80 ? -26.987 -31.439 5.739 1.00 56.78 80 VAL A CA 1
ATOM 655 C C . VAL A 1 80 ? -26.773 -32.727 6.550 1.00 56.78 80 VAL A C 1
ATOM 657 O O . VAL A 1 80 ? -26.922 -33.824 6.014 1.00 56.78 80 VAL A O 1
ATOM 660 N N . ASP A 1 81 ? -26.510 -32.610 7.852 1.00 57.03 81 ASP A N 1
ATOM 661 C CA . ASP A 1 81 ? -26.298 -33.756 8.739 1.00 57.03 81 ASP A CA 1
ATOM 662 C C . ASP A 1 81 ? -27.606 -34.529 8.995 1.00 57.03 81 ASP A C 1
ATOM 664 O O . ASP A 1 81 ? -27.605 -35.761 8.977 1.00 57.03 81 ASP A O 1
ATOM 668 N N . ASP A 1 82 ? -28.747 -33.835 9.126 1.00 62.00 82 ASP A N 1
ATOM 669 C CA . ASP A 1 82 ? -30.075 -34.474 9.174 1.00 62.00 82 ASP A CA 1
ATOM 670 C C . ASP A 1 82 ? -30.362 -35.257 7.882 1.00 62.00 82 ASP A C 1
ATOM 672 O O . ASP A 1 82 ? -30.906 -36.370 7.919 1.00 62.00 82 ASP A O 1
ATOM 676 N N . TYR A 1 83 ? -29.986 -34.663 6.739 1.00 62.81 83 TYR A N 1
ATOM 677 C CA . TYR A 1 83 ? -30.152 -35.226 5.399 1.00 62.81 83 TYR A CA 1
ATOM 678 C C . TYR A 1 83 ? -29.366 -36.529 5.236 1.00 62.81 83 TYR A C 1
ATOM 680 O O . TYR A 1 83 ? -29.956 -37.570 4.933 1.00 62.81 83 TYR A O 1
ATOM 688 N N . ILE A 1 84 ? -28.068 -36.502 5.549 1.00 61.59 84 ILE A N 1
ATOM 689 C CA . ILE A 1 84 ? -27.201 -37.685 5.582 1.00 61.59 84 ILE A CA 1
ATOM 690 C C . ILE A 1 84 ? -27.743 -38.722 6.577 1.00 61.59 84 ILE A C 1
ATOM 692 O O . ILE A 1 84 ? -27.896 -39.893 6.227 1.00 61.59 84 ILE A O 1
ATOM 696 N N . GLY A 1 85 ? -28.101 -38.306 7.795 1.00 63.28 85 GLY A N 1
ATOM 697 C CA . GLY A 1 85 ? -28.545 -39.201 8.863 1.00 63.28 85 GLY A CA 1
ATOM 698 C C . GLY A 1 85 ? -29.794 -40.014 8.509 1.00 63.28 85 GLY A C 1
ATOM 699 O O . GLY A 1 85 ? -29.845 -41.221 8.771 1.00 63.28 85 GLY A O 1
ATOM 700 N N . SER A 1 86 ? -30.794 -39.405 7.862 1.00 66.75 86 SER A N 1
ATOM 701 C CA . SER A 1 86 ? -31.982 -40.163 7.440 1.00 66.75 86 SER A CA 1
ATOM 702 C C . SER A 1 86 ? -31.769 -40.924 6.131 1.00 66.75 86 SER A C 1
ATOM 704 O O . SER A 1 86 ? -32.339 -42.003 5.994 1.00 66.75 86 SER A O 1
ATOM 706 N N . LEU A 1 87 ? -30.911 -40.452 5.219 1.00 66.75 87 LEU A N 1
ATOM 707 C CA . LEU A 1 87 ? -30.477 -41.224 4.046 1.00 66.75 87 LEU A CA 1
ATOM 708 C C . LEU A 1 87 ? -29.775 -42.528 4.457 1.00 66.75 87 LEU A C 1
ATOM 710 O O . LEU A 1 87 ? -30.168 -43.609 4.015 1.00 66.75 87 LEU A O 1
ATOM 714 N N . GLN A 1 88 ? -28.821 -42.448 5.388 1.00 64.69 88 GLN A N 1
ATOM 715 C CA . GLN A 1 88 ? -28.201 -43.610 6.031 1.00 64.69 88 GLN A CA 1
ATOM 716 C C . GLN A 1 88 ? -29.242 -44.480 6.764 1.00 64.69 88 GLN A C 1
ATOM 718 O O . GLN A 1 88 ? -29.091 -45.693 6.878 1.00 64.69 88 GLN A O 1
ATOM 723 N N . SER A 1 89 ? -30.324 -43.890 7.276 1.00 67.19 89 SER A N 1
ATOM 724 C CA . SER A 1 89 ? -31.426 -44.634 7.897 1.00 67.19 89 SER A CA 1
ATOM 725 C C . SER A 1 89 ? -32.329 -45.332 6.863 1.00 67.19 89 SER A C 1
ATOM 727 O O . SER A 1 89 ? -32.896 -46.385 7.161 1.00 67.19 89 SER A O 1
ATOM 729 N N . ILE A 1 90 ? -32.489 -44.775 5.660 1.00 69.50 90 ILE A N 1
ATOM 730 C CA . ILE A 1 90 ? -33.226 -45.380 4.539 1.00 69.50 90 ILE A CA 1
ATOM 731 C C . ILE A 1 90 ? -32.426 -46.555 3.966 1.00 69.50 90 ILE A C 1
ATOM 733 O O . ILE A 1 90 ? -32.973 -47.655 3.863 1.00 69.50 90 ILE A O 1
ATOM 737 N N . SER A 1 91 ? -31.122 -46.385 3.712 1.00 64.38 91 SER A N 1
ATOM 738 C CA . SER A 1 91 ? -30.254 -47.495 3.285 1.00 64.38 91 SER A CA 1
ATOM 739 C C . SER A 1 91 ? -30.252 -48.647 4.302 1.00 64.38 91 SER A C 1
ATOM 741 O O . SER A 1 91 ? -30.375 -49.804 3.899 1.00 64.38 91 SER A O 1
ATOM 743 N N . LYS A 1 92 ? -30.300 -48.345 5.616 1.00 65.38 92 LYS A N 1
ATOM 744 C CA . LYS A 1 92 ? -30.477 -49.342 6.701 1.00 65.38 92 LYS A CA 1
ATOM 745 C C . LYS A 1 92 ? -31.710 -50.241 6.578 1.00 65.38 92 LYS A C 1
ATOM 747 O O . LYS A 1 92 ? -31.726 -51.293 7.209 1.00 65.38 92 LYS A O 1
ATOM 752 N N . GLN A 1 93 ? -32.736 -49.851 5.824 1.00 66.38 93 GLN A N 1
ATOM 753 C CA . GLN A 1 93 ? -33.957 -50.646 5.643 1.00 66.38 93 GLN A CA 1
ATOM 754 C C . GLN A 1 93 ? -34.038 -51.307 4.262 1.00 66.38 93 GLN A C 1
ATOM 756 O O . GLN A 1 93 ? -34.534 -52.428 4.163 1.00 66.38 93 GLN A O 1
ATOM 761 N N . ILE A 1 94 ? -33.494 -50.661 3.225 1.00 63.47 94 ILE A N 1
ATOM 762 C CA . ILE A 1 94 ? -33.405 -51.224 1.868 1.00 63.47 94 ILE A CA 1
ATOM 763 C C . ILE A 1 94 ? -32.495 -52.465 1.839 1.00 63.47 94 ILE A C 1
ATOM 765 O O . ILE A 1 94 ? -32.770 -53.415 1.105 1.00 63.47 94 ILE A O 1
ATOM 769 N N . ASN A 1 95 ? -31.463 -52.515 2.689 1.00 54.88 95 ASN A N 1
ATOM 770 C CA . ASN A 1 95 ? -30.461 -53.585 2.692 1.00 54.88 95 ASN A CA 1
ATOM 771 C C . ASN A 1 95 ? -30.914 -54.950 3.269 1.00 54.88 95 ASN A C 1
ATOM 773 O O . ASN A 1 95 ? -30.098 -55.733 3.753 1.00 54.88 95 ASN A O 1
ATOM 777 N N . ASN A 1 96 ? -32.209 -55.258 3.215 1.00 53.72 96 ASN A N 1
ATOM 778 C CA . ASN A 1 96 ? -32.718 -56.623 3.393 1.00 53.72 96 ASN A CA 1
ATOM 779 C C . ASN A 1 96 ? -32.802 -57.400 2.057 1.00 53.72 96 ASN A C 1
ATOM 781 O O . ASN A 1 96 ? -33.278 -58.535 2.042 1.00 53.72 96 ASN A O 1
ATOM 785 N N . ARG A 1 97 ? -32.374 -56.797 0.937 1.00 55.25 97 ARG A N 1
ATOM 786 C CA . ARG A 1 97 ? -32.251 -57.434 -0.389 1.00 55.25 97 ARG A CA 1
ATOM 787 C C . ARG A 1 97 ? -30.875 -58.109 -0.565 1.00 55.25 97 ARG A C 1
ATOM 789 O O . ARG A 1 97 ? -29.956 -57.862 0.209 1.00 55.25 97 ARG A O 1
ATOM 796 N N . SER A 1 98 ? -30.762 -58.995 -1.557 1.00 45.75 98 SER A N 1
ATOM 797 C CA . SER A 1 98 ? -29.614 -59.898 -1.772 1.00 45.75 98 SER A CA 1
ATOM 798 C C . SER A 1 98 ? -28.611 -59.455 -2.851 1.00 45.75 98 SER A C 1
ATOM 800 O O . SER A 1 98 ? -27.747 -60.248 -3.221 1.00 45.75 98 SER A O 1
ATOM 802 N N . SER A 1 99 ? -28.754 -58.245 -3.395 1.00 55.16 99 SER A N 1
ATOM 803 C CA . SER A 1 99 ? -27.818 -57.612 -4.337 1.00 55.16 99 SER A CA 1
ATOM 804 C C . SER A 1 99 ? -26.947 -56.579 -3.618 1.00 55.16 99 SER A C 1
ATOM 806 O O . SER A 1 99 ? -27.374 -56.000 -2.614 1.00 55.16 99 SER A O 1
ATOM 808 N N . ASP A 1 100 ? -25.741 -56.337 -4.136 1.00 58.94 100 ASP A N 1
ATOM 809 C CA . ASP A 1 100 ? -24.902 -55.239 -3.660 1.00 58.94 100 ASP A CA 1
ATOM 810 C C . ASP A 1 100 ? -25.464 -53.923 -4.223 1.00 58.94 100 ASP A C 1
ATOM 812 O O . ASP A 1 100 ? -25.727 -53.789 -5.420 1.00 58.94 100 ASP A O 1
ATOM 816 N N . LEU A 1 101 ? -25.734 -52.957 -3.344 1.00 61.75 101 LEU A N 1
ATOM 817 C CA . LEU A 1 101 ? -26.567 -51.793 -3.657 1.00 61.75 101 LEU A CA 1
ATOM 818 C C . LEU A 1 101 ? -25.812 -50.487 -3.420 1.00 61.75 101 LEU A C 1
ATOM 820 O O . LEU A 1 101 ? -25.548 -50.109 -2.277 1.00 61.75 101 LEU A O 1
ATOM 824 N N . LEU A 1 102 ? -25.536 -49.753 -4.502 1.00 64.38 102 LEU A N 1
ATOM 825 C CA . LEU A 1 102 ? -25.066 -48.373 -4.422 1.00 64.38 102 LEU A CA 1
ATOM 826 C C . LEU A 1 102 ? -26.277 -47.438 -4.398 1.00 64.38 102 LEU A C 1
ATOM 828 O O . LEU A 1 102 ? -26.989 -47.289 -5.392 1.00 64.38 102 LEU A O 1
ATOM 832 N N . ILE A 1 103 ? -26.503 -46.787 -3.257 1.00 67.31 103 ILE A N 1
ATOM 833 C CA . ILE A 1 103 ? -27.615 -45.852 -3.084 1.00 67.31 103 ILE A CA 1
ATOM 834 C C . ILE A 1 103 ? -27.101 -44.423 -3.258 1.00 67.31 103 ILE A C 1
ATOM 836 O O . ILE A 1 103 ? -26.216 -43.961 -2.535 1.00 67.31 103 ILE A O 1
ATOM 840 N N . ILE A 1 104 ? -27.701 -43.715 -4.211 1.00 69.56 104 ILE A N 1
ATOM 841 C CA . ILE A 1 104 ? -27.405 -42.324 -4.535 1.00 69.56 104 ILE A CA 1
ATOM 842 C C . ILE A 1 104 ? -28.609 -41.483 -4.114 1.00 69.56 104 ILE A C 1
ATOM 844 O O . ILE A 1 104 ? -29.687 -41.581 -4.696 1.00 69.56 104 ILE A O 1
ATOM 848 N N . GLY A 1 105 ? -28.442 -40.649 -3.092 1.00 71.12 105 GLY A N 1
ATOM 849 C CA . GLY A 1 105 ? -29.459 -39.671 -2.702 1.00 71.12 105 GLY A CA 1
ATOM 850 C C . GLY A 1 105 ? -29.306 -38.383 -3.503 1.00 71.12 105 GLY A C 1
ATOM 851 O O . GLY A 1 105 ? -28.191 -37.878 -3.626 1.00 71.12 105 GLY A O 1
ATOM 852 N N . THR A 1 106 ? -30.400 -37.808 -4.009 1.00 73.62 106 THR A N 1
ATOM 853 C CA . THR A 1 106 ? -30.363 -36.504 -4.682 1.00 73.62 106 THR A CA 1
ATOM 854 C C . THR A 1 106 ? -31.451 -35.533 -4.232 1.00 73.62 106 THR A C 1
ATOM 856 O O . THR A 1 106 ? -32.626 -35.878 -4.090 1.00 73.62 106 THR A O 1
ATOM 859 N N . VAL A 1 107 ? -31.044 -34.273 -4.058 1.00 69.62 107 VAL A N 1
ATOM 860 C CA . VAL A 1 107 ? -31.931 -33.140 -3.788 1.00 69.62 107 VAL A CA 1
ATOM 861 C C . VAL A 1 107 ? -32.259 -32.447 -5.106 1.00 69.62 107 VAL A C 1
ATOM 863 O O . VAL A 1 107 ? -31.489 -31.612 -5.580 1.00 69.62 107 VAL A O 1
ATOM 866 N N . ALA A 1 108 ? -33.399 -32.792 -5.711 1.00 69.25 108 ALA A N 1
ATOM 867 C CA . ALA A 1 108 ? -33.873 -32.194 -6.966 1.00 69.25 108 ALA A CA 1
ATOM 868 C C . ALA A 1 108 ? -32.795 -32.127 -8.076 1.00 69.25 108 ALA A C 1
ATOM 870 O O . ALA A 1 108 ? -32.722 -31.135 -8.801 1.00 69.25 108 ALA A O 1
ATOM 871 N N . TYR A 1 109 ? -31.945 -33.159 -8.170 1.00 72.81 109 TYR A N 1
ATOM 872 C CA . TYR A 1 109 ? -30.845 -33.287 -9.139 1.00 72.81 109 TYR A CA 1
ATOM 873 C C . TYR A 1 109 ? -29.710 -32.246 -8.999 1.00 72.81 109 TYR A C 1
ATOM 875 O O . TYR A 1 109 ? -28.865 -32.128 -9.877 1.00 72.81 109 TYR A O 1
ATOM 883 N N . LYS A 1 110 ? -29.647 -31.512 -7.877 1.00 67.38 110 LYS A N 1
ATOM 884 C CA . LYS A 1 110 ? -28.643 -30.456 -7.614 1.00 67.38 110 LYS A CA 1
ATOM 885 C C . LYS A 1 110 ? -27.382 -30.948 -6.913 1.00 67.38 110 LYS A C 1
ATOM 887 O O . LYS A 1 110 ? -26.314 -30.357 -7.059 1.00 67.38 110 LYS A O 1
ATOM 892 N N . GLU A 1 111 ? -27.525 -31.997 -6.117 1.00 66.69 111 GLU A N 1
ATOM 893 C CA . GLU A 1 111 ? -26.469 -32.614 -5.318 1.00 66.69 111 GLU A CA 1
ATOM 894 C C . GLU A 1 111 ? -26.661 -34.130 -5.383 1.00 66.69 111 GLU A C 1
ATOM 896 O O . GLU A 1 111 ? -27.801 -34.608 -5.376 1.00 66.69 111 GLU A O 1
ATOM 901 N N . LEU A 1 112 ? -25.560 -34.877 -5.461 1.00 66.75 112 LEU A N 1
ATOM 902 C CA . LEU A 1 112 ? -25.525 -36.330 -5.314 1.00 66.75 112 LEU A CA 1
ATOM 903 C C . LEU A 1 112 ? -24.792 -36.657 -4.016 1.00 66.75 112 LEU A C 1
ATOM 905 O O . LEU A 1 112 ? -23.656 -36.227 -3.821 1.00 66.75 112 LEU A O 1
ATOM 909 N N . ILE A 1 113 ? -25.421 -37.442 -3.148 1.00 66.00 113 ILE A N 1
ATOM 910 C CA . ILE A 1 113 ? -24.767 -38.029 -1.981 1.00 66.00 113 ILE A CA 1
ATOM 911 C C . ILE A 1 113 ? -24.637 -39.526 -2.213 1.00 66.00 113 ILE A C 1
ATOM 913 O O . ILE A 1 113 ? -25.633 -40.239 -2.346 1.00 66.00 113 ILE A O 1
ATOM 917 N N . PHE A 1 114 ? -23.389 -39.982 -2.261 1.00 64.25 114 PHE A N 1
ATOM 918 C CA . PHE A 1 114 ? -23.030 -41.380 -2.430 1.00 64.25 114 PHE A CA 1
ATOM 919 C C . PHE A 1 114 ? -22.981 -42.067 -1.068 1.00 64.25 114 PHE A C 1
ATOM 921 O O . PHE A 1 114 ? -22.112 -41.771 -0.244 1.00 64.25 114 PHE A O 1
ATOM 928 N N . LEU A 1 115 ? -23.904 -42.999 -0.837 1.00 59.12 115 LEU A N 1
ATOM 929 C CA . LEU A 1 115 ? -23.959 -43.792 0.385 1.00 59.12 115 LEU A CA 1
ATOM 930 C C . LEU A 1 115 ? -23.342 -45.160 0.106 1.00 59.12 115 LEU A C 1
ATOM 932 O O . LEU A 1 115 ? -23.951 -46.001 -0.555 1.00 59.12 115 LEU A O 1
ATOM 936 N N . ASN A 1 116 ? -22.137 -45.387 0.627 1.00 56.19 116 ASN A N 1
ATOM 937 C CA . ASN A 1 116 ? -21.556 -46.725 0.655 1.00 56.19 116 ASN A CA 1
ATOM 938 C C . ASN A 1 116 ? -22.195 -47.549 1.787 1.00 56.19 116 ASN A C 1
ATOM 940 O O . ASN A 1 116 ? -22.521 -47.006 2.846 1.00 56.19 116 ASN A O 1
ATOM 944 N N . TRP A 1 117 ? -22.343 -48.859 1.593 1.00 47.75 117 TRP A N 1
ATOM 945 C CA . TRP A 1 117 ? -22.992 -49.744 2.553 1.00 47.75 117 TRP A CA 1
ATOM 946 C C . TRP A 1 117 ? -22.187 -51.031 2.814 1.00 47.75 117 TRP A C 1
ATOM 948 O O . TRP A 1 117 ? -21.719 -51.683 1.892 1.00 47.75 117 TRP A O 1
ATOM 958 N N . ASN A 1 118 ? -22.056 -51.394 4.098 1.00 39.53 118 ASN A N 1
ATOM 959 C CA . ASN A 1 118 ? -21.409 -52.601 4.641 1.00 39.53 118 ASN A CA 1
ATOM 960 C C . ASN A 1 118 ? -20.101 -53.066 3.975 1.00 39.53 118 ASN A C 1
ATOM 962 O O . ASN A 1 118 ? -20.039 -54.107 3.326 1.00 39.53 118 ASN A O 1
ATOM 966 N N . GLY A 1 119 ? -18.994 -52.419 4.340 1.00 38.50 119 GLY A N 1
ATOM 967 C CA . GLY A 1 119 ? -17.702 -53.097 4.287 1.00 38.50 119 GLY A CA 1
ATOM 968 C C . GLY A 1 119 ? -17.642 -54.261 5.288 1.00 38.50 119 GLY A C 1
ATOM 969 O O . GLY A 1 119 ? -17.738 -54.044 6.498 1.00 38.50 119 GLY A O 1
ATOM 970 N N . LYS A 1 120 ? -17.398 -55.480 4.796 1.00 32.41 120 LYS A N 1
ATOM 971 C CA . LYS A 1 120 ? -16.717 -56.533 5.560 1.00 32.41 120 LYS A CA 1
ATOM 972 C C . LYS A 1 120 ? -15.415 -56.905 4.859 1.00 32.41 120 LYS A C 1
ATOM 974 O O . LYS A 1 120 ? -15.427 -57.396 3.737 1.00 32.41 120 LYS A O 1
ATOM 979 N N . PHE A 1 121 ? -14.306 -56.686 5.557 1.00 37.00 121 PHE A N 1
ATOM 980 C CA . PHE A 1 121 ? -13.054 -57.381 5.287 1.00 37.00 121 PHE A CA 1
ATOM 981 C C . PHE A 1 121 ? -13.082 -58.737 5.998 1.00 37.00 121 PHE A C 1
ATOM 983 O O . PHE A 1 121 ? -13.375 -58.774 7.192 1.00 37.00 121 PHE A O 1
ATOM 990 N N . ASP A 1 122 ? -12.674 -59.796 5.308 1.00 29.91 122 ASP A N 1
ATOM 991 C CA . ASP A 1 122 ? -12.335 -61.094 5.902 1.00 29.91 122 ASP A CA 1
ATOM 992 C C . ASP A 1 122 ? -10.801 -61.349 5.817 1.00 29.91 122 ASP A C 1
ATOM 994 O O . ASP A 1 122 ? -10.030 -60.528 5.312 1.00 29.91 122 ASP A O 1
ATOM 998 N N . GLU A 1 123 ? -10.317 -62.498 6.303 1.00 34.19 123 GLU A N 1
ATOM 999 C CA . GLU A 1 123 ? -8.913 -62.766 6.715 1.00 34.19 123 GLU A CA 1
ATOM 1000 C C . GLU A 1 123 ? -7.852 -62.929 5.586 1.00 34.19 123 GLU A C 1
ATOM 1002 O O . GLU A 1 123 ? -6.766 -63.459 5.792 1.00 34.19 123 GLU A O 1
ATOM 1007 N N . ASN A 1 124 ? -8.170 -62.440 4.389 1.00 42.47 124 ASN A N 1
ATOM 1008 C CA . ASN A 1 124 ? -7.424 -62.459 3.117 1.00 42.47 124 ASN A CA 1
ATOM 1009 C C . ASN A 1 124 ? -7.729 -61.209 2.230 1.00 42.47 124 ASN A C 1
ATOM 1011 O O . ASN A 1 124 ? -7.292 -61.173 1.079 1.00 42.47 124 ASN A O 1
ATOM 1015 N N . TYR A 1 125 ? -8.570 -60.252 2.669 1.00 28.20 125 TYR A N 1
ATOM 1016 C CA . TYR A 1 125 ? -9.507 -59.571 1.748 1.00 28.20 125 TYR A CA 1
ATOM 1017 C C . TYR A 1 125 ? -9.221 -58.105 1.371 1.00 28.20 125 TYR A C 1
ATOM 1019 O O . TYR A 1 125 ? -8.627 -57.307 2.094 1.00 28.20 125 TYR A O 1
ATOM 1027 N N . ASN A 1 126 ? -9.767 -57.805 0.191 1.00 30.36 126 ASN A N 1
ATOM 1028 C CA . ASN A 1 126 ? -9.803 -56.575 -0.592 1.00 30.36 126 ASN A CA 1
ATOM 1029 C C . ASN A 1 126 ? -10.384 -55.326 0.103 1.00 30.36 126 ASN A C 1
ATOM 1031 O O . ASN A 1 126 ? -11.117 -55.408 1.077 1.00 30.36 126 ASN A O 1
ATOM 1035 N N . PHE A 1 127 ? -10.050 -54.172 -0.482 1.00 31.16 127 PHE A N 1
ATOM 1036 C CA . PHE A 1 127 ? -10.150 -52.800 0.033 1.00 31.16 127 PHE A CA 1
ATOM 1037 C C . PHE A 1 127 ? -11.509 -52.354 0.610 1.00 31.16 127 PHE A C 1
ATOM 1039 O O . PHE A 1 127 ? -12.543 -52.489 -0.039 1.00 31.16 127 PHE A O 1
ATOM 1046 N N . SER A 1 128 ? -11.481 -51.684 1.771 1.00 24.64 128 SER A N 1
ATOM 1047 C CA . SER A 1 128 ? -12.609 -50.889 2.262 1.00 24.64 128 SER A CA 1
ATOM 1048 C C . SER A 1 128 ? -12.521 -49.441 1.798 1.00 24.64 128 SER A C 1
ATOM 1050 O O . SER A 1 128 ? -11.517 -48.747 1.967 1.00 24.64 128 SER A O 1
ATOM 1052 N N . LEU A 1 129 ? -13.649 -48.945 1.305 1.00 33.47 129 LEU A N 1
ATOM 1053 C CA . LEU A 1 129 ? -13.907 -47.522 1.166 1.00 33.47 129 LEU A CA 1
ATOM 1054 C C . LEU A 1 129 ? -14.558 -47.008 2.455 1.00 33.47 129 LEU A C 1
ATOM 1056 O O . LEU A 1 129 ? -15.783 -46.924 2.558 1.00 33.47 129 LEU A O 1
ATOM 1060 N N . HIS A 1 130 ? -13.722 -46.634 3.432 1.00 32.44 130 HIS A N 1
ATOM 1061 C CA . HIS A 1 130 ? -14.119 -45.712 4.503 1.00 32.44 130 HIS A CA 1
ATOM 1062 C C . HIS A 1 130 ? -14.341 -44.314 3.908 1.00 32.44 130 HIS A C 1
ATOM 1064 O O . HIS A 1 130 ? -13.502 -43.420 4.018 1.00 32.44 130 HIS A O 1
ATOM 1070 N N . LEU A 1 131 ? -15.481 -44.148 3.241 1.00 37.22 131 LEU A N 1
ATOM 1071 C CA . LEU A 1 131 ? -15.983 -42.857 2.804 1.00 37.22 131 LEU A CA 1
ATOM 1072 C C . LEU A 1 131 ? -16.818 -42.257 3.932 1.00 37.22 131 LEU A C 1
ATOM 1074 O O . LEU A 1 131 ? -17.953 -42.672 4.152 1.00 37.22 131 LEU A O 1
ATOM 1078 N N . ASN A 1 132 ? -16.263 -41.256 4.614 1.00 37.12 132 ASN A N 1
ATOM 1079 C CA . ASN A 1 132 ? -17.101 -40.263 5.275 1.00 37.12 132 ASN A CA 1
ATOM 1080 C C . ASN A 1 132 ? -17.774 -39.444 4.164 1.00 37.12 132 ASN A C 1
ATOM 1082 O O . ASN A 1 132 ? -17.122 -38.598 3.556 1.00 37.12 132 ASN A O 1
ATOM 1086 N N . ASP A 1 133 ? -19.031 -39.786 3.881 1.00 51.88 133 ASP A N 1
ATOM 1087 C CA . ASP A 1 133 ? -20.041 -39.032 3.127 1.00 51.88 133 ASP A CA 1
ATOM 1088 C C . ASP A 1 133 ? -19.522 -38.262 1.891 1.00 51.88 133 ASP A C 1
ATOM 1090 O O . ASP A 1 133 ? -19.208 -37.070 1.926 1.00 51.88 133 ASP A O 1
ATOM 1094 N N . GLY A 1 134 ? -19.466 -38.960 0.750 1.00 56.72 134 GLY A N 1
ATOM 1095 C CA . GLY A 1 134 ? -19.101 -38.377 -0.542 1.00 56.72 134 GLY A CA 1
ATOM 1096 C C . GLY A 1 134 ? -20.226 -37.521 -1.128 1.00 56.72 134 GLY A C 1
ATOM 1097 O O . GLY A 1 134 ? -21.108 -38.045 -1.812 1.00 56.72 134 GLY A O 1
ATOM 1098 N N . ILE A 1 135 ? -20.184 -36.210 -0.875 1.00 58.25 135 ILE A N 1
ATOM 1099 C CA . ILE A 1 135 ? -21.098 -35.217 -1.461 1.00 58.25 135 ILE A CA 1
ATOM 1100 C C . ILE A 1 135 ? -20.489 -34.650 -2.747 1.00 58.25 135 ILE A C 1
ATOM 1102 O O . ILE A 1 135 ? -19.408 -34.066 -2.718 1.00 58.25 135 ILE A O 1
ATOM 1106 N N . VAL A 1 136 ? -21.216 -34.771 -3.856 1.00 62.84 136 VAL A N 1
ATOM 1107 C CA . VAL A 1 136 ? -20.895 -34.187 -5.164 1.00 62.84 136 VAL A CA 1
ATOM 1108 C C . VAL A 1 136 ? -21.927 -33.104 -5.478 1.00 62.84 136 VAL A C 1
ATOM 1110 O O . VAL A 1 136 ? -23.119 -33.390 -5.608 1.00 62.84 136 VAL A O 1
ATOM 1113 N N . ASN A 1 137 ? -21.488 -31.850 -5.606 1.00 61.12 137 ASN A N 1
ATOM 1114 C CA . ASN A 1 137 ? -22.370 -30.752 -6.001 1.00 61.12 137 ASN A CA 1
ATOM 1115 C C . ASN A 1 137 ? -22.472 -30.703 -7.535 1.00 61.12 137 ASN A C 1
ATOM 1117 O O . ASN A 1 137 ? -21.453 -30.599 -8.211 1.00 61.12 137 ASN A O 1
ATOM 1121 N N . LEU A 1 138 ? -23.681 -30.785 -8.095 1.00 63.06 138 LEU A N 1
ATOM 1122 C CA . LEU A 1 138 ? -23.894 -30.760 -9.549 1.00 63.06 138 LEU A CA 1
ATOM 1123 C C . LEU A 1 138 ? -24.129 -29.348 -10.096 1.00 63.06 138 LEU A C 1
ATOM 1125 O O . LEU A 1 138 ? -23.821 -29.083 -11.253 1.00 63.06 138 LEU A O 1
ATOM 1129 N N . LEU A 1 139 ? -24.622 -28.422 -9.266 1.00 54.69 139 LEU A N 1
ATOM 1130 C CA . LEU A 1 139 ? -24.795 -27.017 -9.654 1.00 54.69 139 LEU A CA 1
ATOM 1131 C C . LEU A 1 139 ? -23.476 -26.236 -9.682 1.00 54.69 139 LEU A C 1
ATOM 1133 O O . LEU A 1 139 ? -23.301 -25.346 -10.511 1.00 54.69 139 LEU A O 1
ATOM 1137 N N . PHE A 1 140 ? -22.567 -26.544 -8.757 1.00 54.53 140 PHE A N 1
ATOM 1138 C CA . PHE A 1 140 ? -21.274 -25.877 -8.594 1.00 54.53 140 PHE A CA 1
ATOM 1139 C C . PHE A 1 140 ? -20.137 -26.901 -8.397 1.00 54.53 140 PHE A C 1
ATOM 1141 O O . PHE A 1 140 ? -19.475 -26.880 -7.355 1.00 54.53 140 PHE A O 1
ATOM 1148 N N . PRO A 1 141 ? -19.905 -27.807 -9.368 1.00 56.59 141 PRO A N 1
ATOM 1149 C CA . PRO A 1 141 ? -18.950 -28.903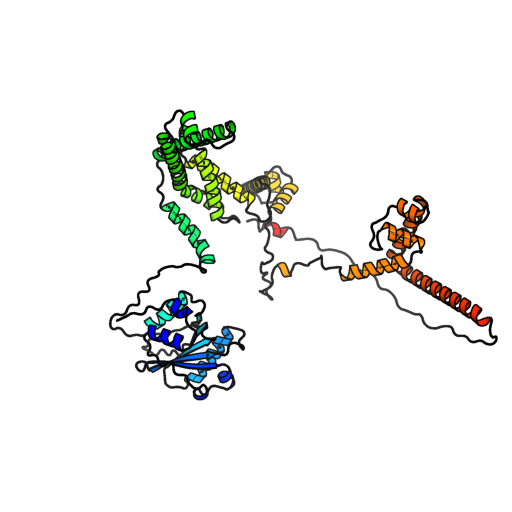 -9.231 1.00 56.59 141 PRO A CA 1
ATOM 1150 C C . PRO A 1 141 ? -17.511 -28.407 -9.053 1.00 56.59 141 PRO A C 1
ATOM 1152 O O . PRO A 1 141 ? -16.944 -27.698 -9.891 1.00 56.59 141 PRO A O 1
ATOM 1155 N N . GLU A 1 142 ? -16.880 -28.822 -7.959 1.00 54.28 142 GLU A N 1
ATOM 1156 C CA . GLU A 1 142 ? -15.465 -28.592 -7.705 1.00 54.28 142 GLU A CA 1
ATOM 1157 C C . GLU A 1 142 ? -14.585 -29.668 -8.364 1.00 54.28 142 GLU A C 1
ATOM 1159 O O . GLU A 1 142 ? -14.999 -30.787 -8.656 1.00 54.28 142 GLU A O 1
ATOM 1164 N N . ILE A 1 143 ? -13.293 -29.365 -8.535 1.00 52.16 143 ILE A N 1
ATOM 1165 C CA . ILE A 1 143 ? -12.302 -30.308 -9.094 1.00 52.16 143 ILE A CA 1
ATOM 1166 C C . ILE A 1 143 ? -12.218 -31.608 -8.266 1.00 52.16 143 ILE A C 1
ATOM 1168 O O . ILE A 1 143 ? -11.934 -32.673 -8.811 1.00 52.16 143 ILE A O 1
ATOM 1172 N N . LYS A 1 144 ? -12.490 -31.532 -6.954 1.00 56.28 144 LYS A N 1
ATOM 1173 C CA . LYS A 1 144 ? -12.551 -32.699 -6.062 1.00 56.28 144 LYS A CA 1
ATOM 1174 C C . LYS A 1 144 ? -13.696 -33.653 -6.438 1.00 56.28 144 LYS A C 1
ATOM 1176 O O . LYS A 1 144 ? -13.517 -34.858 -6.321 1.00 56.28 144 LYS A O 1
ATOM 1181 N N . ASP A 1 145 ? -14.813 -33.125 -6.938 1.00 58.56 145 ASP A N 1
ATOM 1182 C CA . ASP A 1 145 ? -16.036 -33.879 -7.220 1.00 58.56 145 ASP A CA 1
ATOM 1183 C C . ASP A 1 145 ? -15.853 -34.714 -8.497 1.00 58.56 145 ASP A C 1
ATOM 1185 O O . ASP A 1 145 ? -16.166 -35.902 -8.527 1.00 58.56 145 ASP A O 1
ATOM 1189 N N . LEU A 1 146 ? -15.207 -34.137 -9.520 1.00 60.53 146 LEU A N 1
ATOM 1190 C CA . LEU A 1 146 ? -14.765 -34.885 -10.703 1.00 60.53 146 LEU A CA 1
ATOM 1191 C C . LEU A 1 146 ? -13.701 -35.939 -10.372 1.00 60.53 146 LEU A C 1
ATOM 1193 O O . LEU A 1 146 ? -13.776 -37.049 -10.889 1.00 60.53 146 LEU A O 1
ATOM 1197 N N . HIS A 1 147 ? -12.729 -35.636 -9.504 1.00 58.47 147 HIS A N 1
ATOM 1198 C CA . HIS A 1 147 ? -11.755 -36.644 -9.066 1.00 58.47 147 HIS A CA 1
ATOM 1199 C C . HIS A 1 147 ? -12.377 -37.749 -8.201 1.00 58.47 147 HIS A C 1
ATOM 1201 O O . HIS A 1 147 ? -11.867 -38.866 -8.197 1.00 58.47 147 HIS A O 1
ATOM 1207 N N . PHE A 1 148 ? -13.472 -37.465 -7.493 1.00 61.81 148 PHE A N 1
ATOM 1208 C CA . PHE A 1 148 ? -14.243 -38.457 -6.750 1.00 61.81 148 PHE A CA 1
ATOM 1209 C C . PHE A 1 148 ? -15.022 -39.385 -7.695 1.00 61.81 148 PHE A C 1
ATOM 1211 O O . PHE A 1 148 ? -14.924 -40.602 -7.579 1.00 61.81 148 PHE A O 1
ATOM 1218 N N . LEU A 1 149 ? -15.692 -38.839 -8.716 1.00 63.81 149 LEU A N 1
ATOM 1219 C CA . LEU A 1 149 ? -16.295 -39.655 -9.780 1.00 63.81 149 LEU A CA 1
ATOM 1220 C C . LEU A 1 149 ? -15.237 -40.458 -10.566 1.00 63.81 149 LEU A C 1
ATOM 1222 O O . LEU A 1 149 ? -15.479 -41.596 -10.959 1.00 63.81 149 LEU A O 1
ATOM 1226 N N . GLN A 1 150 ? -14.032 -39.908 -10.737 1.00 57.00 150 GLN A N 1
ATOM 1227 C CA . GLN A 1 150 ? -12.898 -40.603 -11.353 1.00 57.00 150 GLN A CA 1
ATOM 1228 C C . GLN A 1 150 ? -12.289 -41.696 -10.456 1.00 57.00 150 GLN A C 1
ATOM 1230 O O . GLN A 1 150 ? -11.716 -42.650 -10.979 1.00 57.00 150 GLN A O 1
ATOM 1235 N N . SER A 1 151 ? -12.369 -41.592 -9.126 1.00 57.38 151 SER A N 1
ATOM 1236 C CA . SER A 1 151 ? -11.828 -42.631 -8.240 1.00 57.38 151 SER A CA 1
ATOM 1237 C C . SER A 1 151 ? -12.740 -43.856 -8.161 1.00 57.38 151 SER A C 1
ATOM 1239 O O . SER A 1 151 ? -12.222 -44.961 -8.012 1.00 57.38 151 SER A O 1
ATOM 1241 N N . LEU A 1 152 ? -14.055 -43.692 -8.363 1.00 57.03 152 LEU A N 1
ATOM 1242 C CA . LEU A 1 152 ? -14.992 -44.806 -8.569 1.00 57.03 152 LEU A CA 1
ATOM 1243 C C . LEU A 1 152 ? -14.543 -45.683 -9.757 1.00 57.03 152 LEU A C 1
ATOM 1245 O O . LEU A 1 152 ? -14.273 -46.863 -9.560 1.00 57.03 152 LEU A O 1
ATOM 1249 N N . LEU A 1 153 ? -14.286 -45.075 -10.925 1.00 51.91 153 LEU A N 1
ATOM 1250 C CA . LEU A 1 153 ? -13.737 -45.734 -12.130 1.00 51.91 153 LEU A CA 1
ATOM 1251 C C . LEU A 1 153 ? -12.447 -46.551 -11.906 1.00 51.91 153 LEU A C 1
ATOM 1253 O O . LEU A 1 153 ? -12.157 -47.464 -12.674 1.00 51.91 153 LEU A O 1
ATOM 1257 N N . ILE A 1 154 ? -11.616 -46.173 -10.929 1.00 49.56 154 ILE A N 1
ATOM 1258 C CA . ILE A 1 154 ? -10.283 -46.766 -10.711 1.00 49.56 154 ILE A CA 1
ATOM 1259 C C . ILE A 1 154 ? -10.332 -47.930 -9.707 1.00 49.56 154 ILE A C 1
ATOM 1261 O O . ILE A 1 154 ? -9.424 -48.765 -9.695 1.00 49.56 154 ILE A O 1
ATOM 1265 N N . ASN A 1 155 ? -11.371 -48.002 -8.871 1.00 48.50 155 ASN A N 1
ATOM 1266 C CA . ASN A 1 155 ? -11.485 -49.025 -7.831 1.00 48.50 155 ASN A CA 1
ATOM 1267 C C . ASN A 1 155 ? -12.057 -50.361 -8.341 1.00 48.50 155 ASN A C 1
ATOM 1269 O O . ASN A 1 155 ? -11.812 -51.391 -7.708 1.00 48.50 155 ASN A O 1
ATOM 1273 N N . ASP A 1 156 ? -12.719 -50.378 -9.501 1.00 44.44 156 ASP A N 1
ATOM 1274 C CA . ASP A 1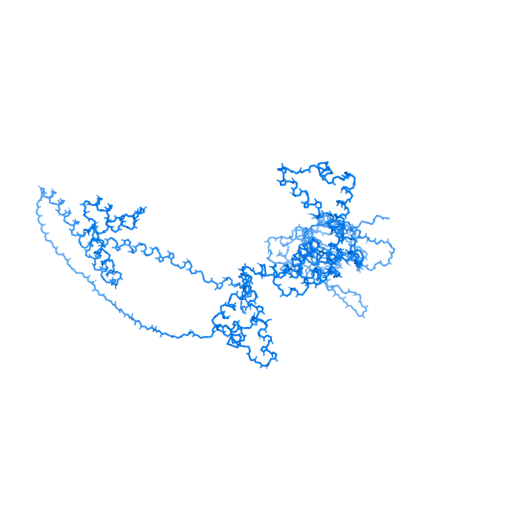 156 ? -13.210 -51.607 -10.132 1.00 44.44 156 ASP A CA 1
ATOM 1275 C C . ASP A 1 156 ? -12.066 -52.375 -10.825 1.00 44.44 156 ASP A C 1
ATOM 1277 O O . ASP A 1 156 ? -11.480 -51.949 -11.826 1.00 44.44 156 ASP A O 1
ATOM 1281 N N . GLN A 1 157 ? -11.707 -53.543 -10.276 1.00 45.22 157 GLN A N 1
ATOM 1282 C CA . GLN A 1 157 ? -10.572 -54.343 -10.749 1.00 45.22 157 GLN A CA 1
ATOM 1283 C C . GLN A 1 157 ? -10.848 -55.086 -12.070 1.00 45.22 157 GLN A C 1
ATOM 1285 O O . GLN A 1 157 ? -10.950 -56.312 -12.093 1.00 45.22 157 GLN A O 1
ATOM 1290 N N . VAL A 1 158 ? -10.820 -54.378 -13.203 1.00 34.34 158 VAL A N 1
ATOM 1291 C CA . VAL A 1 158 ? -10.667 -55.006 -14.530 1.00 34.34 158 VAL A CA 1
ATOM 1292 C C . VAL A 1 158 ? -9.375 -54.553 -15.209 1.00 34.34 158 VAL A C 1
ATOM 1294 O O . VAL A 1 158 ? -9.327 -53.652 -16.046 1.00 34.34 158 VAL A O 1
ATOM 1297 N N . LYS A 1 159 ? -8.285 -55.264 -14.897 1.00 45.06 159 LYS A N 1
ATOM 1298 C CA . LYS A 1 159 ? -7.066 -55.249 -15.719 1.00 45.06 159 LYS A CA 1
ATOM 1299 C C . LYS A 1 159 ? -7.299 -55.981 -17.048 1.00 45.06 159 LYS A C 1
ATOM 1301 O O . LYS A 1 159 ? -6.879 -57.128 -17.183 1.00 45.06 159 LYS A O 1
ATOM 1306 N N . SER A 1 160 ? -7.840 -55.308 -18.062 1.00 34.12 160 SER A N 1
ATOM 1307 C CA . SER A 1 160 ? -7.540 -55.665 -19.459 1.00 34.12 160 SER A CA 1
ATOM 1308 C C . SER A 1 160 ? -7.923 -54.576 -20.465 1.00 34.12 160 SER A C 1
ATOM 1310 O O . SER A 1 160 ? -9.100 -54.303 -20.651 1.00 34.12 160 SER A O 1
ATOM 1312 N N . ILE A 1 161 ? -6.918 -54.104 -21.214 1.00 30.16 161 ILE A N 1
ATOM 1313 C CA . ILE A 1 161 ? -7.032 -53.443 -22.529 1.00 30.16 161 ILE A CA 1
ATOM 1314 C C . ILE A 1 161 ? -7.598 -52.006 -22.518 1.00 30.16 161 ILE A C 1
ATOM 1316 O O . ILE A 1 161 ? -8.797 -51.772 -22.536 1.00 30.16 161 ILE A O 1
ATOM 1320 N N . ASN A 1 162 ? -6.667 -51.051 -22.620 1.00 34.53 162 ASN A N 1
ATOM 1321 C CA . ASN A 1 162 ? -6.773 -49.742 -23.280 1.00 34.53 162 ASN A CA 1
ATOM 1322 C C . ASN A 1 162 ? -8.160 -49.070 -23.382 1.00 34.53 162 ASN A C 1
ATOM 1324 O O . ASN A 1 162 ? -8.793 -49.148 -24.429 1.00 34.53 162 ASN A O 1
ATOM 1328 N N . ASN A 1 163 ? -8.500 -48.243 -22.391 1.00 31.66 163 ASN A N 1
ATOM 1329 C CA . ASN A 1 163 ? -9.199 -46.966 -22.589 1.00 31.66 163 ASN A CA 1
ATOM 1330 C C . ASN A 1 163 ? -8.801 -46.018 -21.444 1.00 31.66 163 ASN A C 1
ATOM 1332 O O . ASN A 1 163 ? -9.374 -46.058 -20.361 1.00 31.66 163 ASN A O 1
ATOM 1336 N N . HIS A 1 164 ? -7.770 -45.198 -21.663 1.00 31.88 164 HIS A N 1
ATOM 1337 C CA . HIS A 1 164 ? -7.441 -44.106 -20.744 1.00 31.88 164 HIS A CA 1
ATOM 1338 C C . HIS A 1 164 ? -8.276 -42.885 -21.141 1.00 31.88 164 HIS A C 1
ATOM 1340 O O . HIS A 1 164 ? -8.184 -42.440 -22.284 1.00 31.88 164 HIS A O 1
ATOM 1346 N N . TYR A 1 165 ? -9.046 -42.322 -20.210 1.00 33.25 165 TYR A N 1
ATOM 1347 C CA . TYR A 1 165 ? -9.619 -40.987 -20.381 1.00 33.25 165 TYR A CA 1
ATOM 1348 C C . TYR A 1 165 ? -8.545 -39.939 -20.074 1.00 33.25 165 TYR A C 1
ATOM 1350 O O . TYR A 1 165 ? -8.097 -39.815 -18.933 1.00 33.25 165 TYR A O 1
ATOM 1358 N N . GLU A 1 166 ? -8.119 -39.191 -21.089 1.00 28.45 166 GLU A N 1
ATOM 1359 C CA . GLU A 1 166 ? -7.070 -38.178 -20.969 1.00 28.45 166 GLU A CA 1
ATOM 1360 C C . GLU A 1 166 ? -7.706 -36.777 -20.966 1.00 28.45 166 GLU A C 1
ATOM 1362 O O . GLU A 1 166 ? -7.902 -36.165 -22.008 1.00 28.45 166 GLU A O 1
ATOM 1367 N N . VAL A 1 167 ? -8.082 -36.272 -19.784 1.00 31.27 167 VAL A N 1
ATOM 1368 C CA . VAL A 1 167 ? -8.804 -34.990 -19.650 1.00 31.27 167 VAL A CA 1
ATOM 1369 C C . VAL A 1 167 ? -7.893 -33.803 -19.998 1.00 31.27 167 VAL A C 1
ATOM 1371 O O . VAL A 1 167 ? -7.096 -33.337 -19.177 1.00 31.27 167 VAL A O 1
ATOM 1374 N N . ILE A 1 168 ? -8.032 -33.270 -21.216 1.00 30.48 168 ILE A N 1
ATOM 1375 C CA . ILE A 1 168 ? -7.239 -32.132 -21.705 1.00 30.48 168 ILE A CA 1
ATOM 1376 C C . ILE A 1 168 ? -7.926 -30.801 -21.350 1.00 30.48 168 ILE A C 1
ATOM 1378 O O . ILE A 1 168 ? -8.922 -30.389 -21.944 1.00 30.48 168 ILE A O 1
ATOM 1382 N N . PHE A 1 169 ? -7.351 -30.065 -20.394 1.00 31.66 169 PHE A N 1
ATOM 1383 C CA . PHE A 1 169 ? -7.883 -28.776 -19.936 1.00 31.66 169 PHE A CA 1
ATOM 1384 C C . PHE A 1 169 ? -7.583 -27.599 -20.885 1.00 31.66 169 PHE A C 1
ATOM 1386 O O . PHE A 1 169 ? -6.467 -27.076 -20.911 1.00 31.66 169 PHE A O 1
ATOM 1393 N N . SER A 1 170 ? -8.617 -27.046 -21.529 1.00 28.66 170 SER A N 1
ATOM 1394 C CA . SER A 1 170 ? -8.592 -25.682 -22.085 1.00 28.66 170 SER A CA 1
ATOM 1395 C C . SER A 1 170 ? -9.251 -24.683 -21.119 1.00 28.66 170 SER A C 1
ATOM 1397 O O . SER A 1 170 ? -10.476 -24.579 -21.052 1.00 28.66 170 SER A O 1
ATOM 1399 N N . LYS A 1 171 ? -8.441 -23.940 -20.353 1.00 30.59 171 LYS A N 1
ATOM 1400 C CA . LYS A 1 171 ? -8.904 -22.959 -19.350 1.00 30.59 171 LYS A CA 1
ATOM 1401 C C . LYS A 1 171 ? -9.811 -21.865 -19.933 1.00 30.59 171 LYS A C 1
ATOM 1403 O O . LYS A 1 171 ? -9.350 -21.049 -20.727 1.00 30.59 171 LYS A O 1
ATOM 1408 N N . ILE A 1 172 ? -11.005 -21.715 -19.361 1.00 32.50 172 ILE A N 1
ATOM 1409 C CA . ILE A 1 172 ? -11.695 -20.421 -19.240 1.00 32.50 172 ILE A CA 1
ATOM 1410 C C . ILE A 1 172 ? -11.926 -20.188 -17.741 1.00 32.50 172 ILE A C 1
ATOM 1412 O O . ILE A 1 172 ? -12.427 -21.067 -17.049 1.00 32.50 172 ILE A O 1
ATOM 1416 N N . ASN A 1 173 ? -11.453 -19.050 -17.219 1.00 36.22 173 ASN A N 1
ATOM 1417 C CA . ASN A 1 173 ? -11.406 -18.782 -15.777 1.00 36.22 173 ASN A CA 1
ATOM 1418 C C . ASN A 1 173 ? -12.451 -17.739 -15.368 1.00 36.22 173 ASN A C 1
ATOM 1420 O O . ASN A 1 173 ? -12.329 -16.582 -15.776 1.00 36.22 173 ASN A O 1
ATOM 1424 N N . SER A 1 174 ? -13.324 -18.076 -14.423 1.00 37.59 174 SER A N 1
ATOM 1425 C CA . SER A 1 174 ? -13.972 -17.097 -13.543 1.00 37.59 174 SER A CA 1
ATOM 1426 C C . SER A 1 174 ? -14.429 -17.755 -12.237 1.00 37.59 174 SER A C 1
ATOM 1428 O O . SER A 1 174 ? -14.786 -18.921 -12.217 1.00 37.59 174 SER A O 1
ATOM 1430 N N . GLU A 1 175 ? -14.375 -16.977 -11.151 1.00 35.41 175 GLU A N 1
ATOM 1431 C CA . GLU A 1 175 ? -14.962 -17.210 -9.811 1.00 35.41 175 GLU A CA 1
ATOM 1432 C C . GLU A 1 175 ? -14.071 -17.845 -8.733 1.00 35.41 175 GLU A C 1
ATOM 1434 O O . GLU A 1 175 ? -13.787 -17.156 -7.748 1.00 35.41 175 GLU A O 1
ATOM 1439 N N . ASN A 1 176 ? -13.442 -19.006 -8.945 1.00 36.38 176 ASN A N 1
ATOM 1440 C CA . ASN A 1 176 ? -12.449 -19.534 -7.980 1.00 36.38 176 ASN A CA 1
ATOM 1441 C C . ASN A 1 176 ? -11.158 -18.675 -7.847 1.00 36.38 176 ASN A C 1
ATOM 1443 O O . ASN A 1 176 ? -10.284 -18.931 -7.013 1.00 36.38 176 ASN A O 1
ATOM 1447 N N . LYS A 1 177 ? -11.053 -17.599 -8.639 1.00 38.38 177 LYS A N 1
ATOM 1448 C CA . LYS A 1 177 ? -9.961 -16.620 -8.609 1.00 38.38 177 LYS A CA 1
ATOM 1449 C C . LYS A 1 177 ? -9.804 -15.903 -7.266 1.00 38.38 177 LYS A C 1
ATOM 1451 O O . LYS A 1 177 ? -8.686 -15.754 -6.792 1.00 38.38 177 LYS A O 1
ATOM 1456 N N . ARG A 1 178 ? -10.875 -15.434 -6.613 1.00 38.06 178 ARG A N 1
ATOM 1457 C CA . ARG A 1 178 ? -10.732 -14.381 -5.574 1.00 38.06 178 ARG A CA 1
ATOM 1458 C C . ARG A 1 178 ? -9.955 -14.780 -4.308 1.00 38.06 178 ARG A C 1
ATOM 1460 O O . ARG A 1 178 ? -9.424 -13.889 -3.651 1.00 38.06 178 ARG A O 1
ATOM 1467 N N . ARG A 1 179 ? -9.840 -16.074 -3.974 1.00 39.09 179 ARG A N 1
ATOM 1468 C CA . ARG A 1 179 ? -9.041 -16.550 -2.820 1.00 39.09 179 ARG A CA 1
ATOM 1469 C C . ARG A 1 179 ? -7.711 -17.223 -3.201 1.00 39.09 179 ARG A C 1
ATOM 1471 O O . ARG A 1 179 ? -6.766 -17.115 -2.423 1.00 39.09 179 ARG A O 1
ATOM 1478 N N . LYS A 1 180 ? -7.571 -17.822 -4.396 1.00 39.12 180 LYS A N 1
ATOM 1479 C CA . LYS A 1 180 ? -6.274 -18.345 -4.894 1.00 39.12 180 LYS A CA 1
ATOM 1480 C C . LYS A 1 180 ? -5.407 -17.278 -5.589 1.00 39.12 180 LYS A C 1
ATOM 1482 O O . LYS A 1 180 ? -4.190 -17.292 -5.406 1.00 39.12 180 LYS A O 1
ATOM 1487 N N . ASP A 1 181 ? -5.996 -16.288 -6.267 1.00 41.72 181 ASP A N 1
ATOM 1488 C CA . ASP A 1 181 ? -5.252 -15.238 -6.988 1.00 41.72 181 ASP A CA 1
ATOM 1489 C C . ASP A 1 181 ? -4.432 -14.324 -6.059 1.00 41.72 181 ASP A C 1
ATOM 1491 O O . ASP A 1 181 ? -3.472 -13.731 -6.532 1.00 41.72 181 ASP A O 1
ATOM 1495 N N . LYS A 1 182 ? -4.710 -14.202 -4.748 1.00 44.00 182 LYS A N 1
ATOM 1496 C CA . LYS A 1 182 ? -3.803 -13.437 -3.858 1.00 44.00 182 LYS A CA 1
ATOM 1497 C C . LYS A 1 182 ? -2.454 -14.138 -3.652 1.00 44.00 182 LYS A C 1
ATOM 1499 O O . LYS A 1 182 ? -1.427 -13.469 -3.560 1.00 44.00 182 LYS A O 1
ATOM 1504 N N . VAL A 1 183 ? -2.439 -15.473 -3.636 1.00 45.19 183 VAL A N 1
ATOM 1505 C CA . VAL A 1 183 ? -1.201 -16.266 -3.555 1.00 45.19 183 VAL A CA 1
ATOM 1506 C C . VAL A 1 183 ? -0.526 -16.348 -4.930 1.00 45.19 183 VAL A C 1
ATOM 1508 O O . VAL A 1 183 ? 0.697 -16.214 -5.019 1.00 45.19 183 VAL A O 1
ATOM 1511 N N . ASP A 1 184 ? -1.303 -16.476 -6.011 1.00 62.66 184 ASP A N 1
ATOM 1512 C CA . ASP A 1 184 ? -0.749 -16.543 -7.369 1.00 62.66 184 ASP A CA 1
ATOM 1513 C C . ASP A 1 184 ? -0.353 -15.178 -7.961 1.00 62.66 184 ASP A C 1
ATOM 1515 O O . ASP A 1 184 ? 0.636 -15.115 -8.677 1.00 62.66 184 ASP A O 1
ATOM 1519 N N . SER A 1 185 ? -1.000 -14.054 -7.634 1.00 77.38 185 SER A N 1
ATOM 1520 C CA . SER A 1 185 ? -0.639 -12.731 -8.182 1.00 77.38 185 SER A CA 1
ATOM 1521 C C . SER A 1 185 ? 0.776 -12.316 -7.784 1.00 77.38 185 SER A C 1
ATOM 1523 O O . SER A 1 185 ? 1.517 -11.775 -8.607 1.00 77.38 185 SER A O 1
ATOM 1525 N N . MET A 1 186 ? 1.188 -12.589 -6.540 1.00 82.69 186 MET A N 1
ATOM 1526 C CA . MET A 1 186 ? 2.574 -12.352 -6.135 1.00 82.69 186 MET A CA 1
ATOM 1527 C C . MET A 1 186 ? 3.526 -13.326 -6.839 1.00 82.69 186 MET A C 1
ATOM 1529 O O . MET A 1 186 ? 4.607 -12.925 -7.267 1.00 82.69 186 MET A O 1
ATOM 1533 N N . ARG A 1 187 ? 3.135 -14.596 -6.993 1.00 84.94 187 ARG A N 1
ATOM 1534 C CA . ARG A 1 187 ? 3.949 -15.620 -7.661 1.00 84.94 187 ARG A CA 1
ATOM 1535 C C . ARG A 1 187 ? 4.172 -15.306 -9.142 1.00 84.94 187 ARG A C 1
ATOM 1537 O O . ARG A 1 187 ? 5.313 -15.366 -9.591 1.00 84.94 187 ARG A O 1
ATOM 1544 N N . LEU A 1 188 ? 3.118 -14.918 -9.859 1.00 86.06 188 LEU A N 1
ATOM 1545 C CA . LEU A 1 188 ? 3.133 -14.489 -11.258 1.00 86.06 188 LEU A CA 1
ATOM 1546 C C . LEU A 1 188 ? 4.024 -13.256 -11.437 1.00 86.06 188 LEU A C 1
ATOM 1548 O O . LEU A 1 188 ? 4.946 -13.289 -12.247 1.00 86.06 188 LEU A O 1
ATOM 1552 N N . TYR A 1 189 ? 3.850 -12.223 -10.602 1.00 90.06 189 TYR A N 1
ATOM 1553 C CA . TYR A 1 189 ? 4.721 -11.043 -10.625 1.00 90.06 189 TYR A CA 1
ATOM 1554 C C . TYR A 1 189 ? 6.198 -11.411 -10.410 1.00 90.06 189 TYR A C 1
ATOM 1556 O O . TYR A 1 189 ? 7.070 -10.961 -11.153 1.00 90.06 189 TYR A O 1
ATOM 1564 N N . LEU A 1 190 ? 6.498 -12.268 -9.425 1.00 90.38 190 LEU A N 1
ATOM 1565 C CA . LEU A 1 190 ? 7.865 -12.728 -9.164 1.00 90.38 190 LEU A CA 1
ATOM 1566 C C . LEU A 1 190 ? 8.446 -13.557 -10.322 1.00 90.38 190 LEU A C 1
ATOM 1568 O O . LEU A 1 190 ? 9.632 -13.418 -10.625 1.00 90.38 190 LEU A O 1
ATOM 1572 N N . GLN A 1 191 ? 7.633 -14.389 -10.977 1.00 89.81 191 GLN A N 1
ATOM 1573 C CA . GLN A 1 191 ? 8.017 -15.130 -12.179 1.00 89.81 191 GLN A CA 1
ATOM 1574 C C . GLN A 1 191 ? 8.323 -14.185 -13.344 1.00 89.81 191 GLN A C 1
ATOM 1576 O O . GLN A 1 191 ? 9.378 -14.324 -13.961 1.00 89.81 191 GLN A O 1
ATOM 1581 N N . ASP A 1 192 ? 7.476 -13.196 -13.621 1.00 90.88 192 ASP A N 1
ATOM 1582 C CA . ASP A 1 192 ? 7.696 -12.260 -14.726 1.00 90.88 192 ASP A CA 1
ATOM 1583 C C . ASP A 1 192 ? 8.958 -11.409 -14.538 1.00 90.88 192 ASP A C 1
ATOM 1585 O O . ASP A 1 192 ? 9.802 -11.371 -15.437 1.00 90.88 192 ASP A O 1
ATOM 1589 N N . ILE A 1 193 ? 9.187 -10.835 -13.349 1.00 92.81 193 ILE A N 1
ATOM 1590 C CA . ILE A 1 193 ? 10.420 -10.065 -13.091 1.00 92.81 193 ILE A CA 1
ATOM 1591 C C . ILE A 1 193 ? 11.689 -10.933 -13.062 1.00 92.81 193 ILE A C 1
ATOM 1593 O O . ILE A 1 193 ? 12.797 -10.408 -13.168 1.00 92.81 193 ILE A O 1
ATOM 1597 N N . SER A 1 194 ? 11.559 -12.256 -12.897 1.00 89.25 194 SER A N 1
ATOM 1598 C CA . SER A 1 194 ? 12.697 -13.187 -12.915 1.00 89.25 194 SER A CA 1
ATOM 1599 C C . SER A 1 194 ? 13.191 -13.528 -14.321 1.00 89.25 194 SER A C 1
ATOM 1601 O O . SER A 1 194 ? 14.368 -13.852 -14.470 1.00 89.25 194 SER A O 1
ATOM 1603 N N . LYS A 1 195 ? 12.323 -13.409 -15.340 1.00 92.38 195 LYS A N 1
ATOM 1604 C CA . LYS A 1 195 ? 12.660 -13.639 -16.757 1.00 92.38 195 LYS A CA 1
ATOM 1605 C C . LYS A 1 195 ? 13.591 -12.553 -17.309 1.00 92.38 195 LYS A C 1
ATOM 1607 O O . LYS A 1 195 ? 14.294 -12.783 -18.288 1.00 92.38 195 LYS A O 1
ATOM 1612 N N . ILE A 1 196 ? 13.580 -11.366 -16.700 1.00 92.75 196 ILE A N 1
ATOM 1613 C CA . ILE A 1 196 ? 14.361 -10.213 -17.151 1.00 92.75 196 ILE A CA 1
ATOM 1614 C C . ILE A 1 196 ? 15.823 -10.353 -16.673 1.00 92.75 196 ILE A C 1
ATOM 1616 O O . ILE A 1 196 ? 16.062 -10.524 -15.470 1.00 92.75 196 ILE A O 1
ATOM 1620 N N . PRO A 1 197 ? 16.817 -10.275 -17.581 1.00 92.88 197 PRO A N 1
ATOM 1621 C CA . PRO A 1 197 ? 18.228 -10.369 -17.219 1.00 92.88 197 PRO A CA 1
ATOM 1622 C C . PRO A 1 197 ? 18.708 -9.124 -16.460 1.00 92.88 197 PRO A C 1
ATOM 1624 O O . PRO A 1 197 ? 18.233 -8.009 -16.675 1.00 92.88 197 PRO A O 1
ATOM 1627 N N . LEU A 1 198 ? 19.696 -9.317 -15.584 1.00 94.31 198 LEU A N 1
ATOM 1628 C CA . LEU A 1 198 ? 20.366 -8.228 -14.871 1.00 94.31 198 LEU A CA 1
ATOM 1629 C C . LEU A 1 198 ? 21.298 -7.455 -15.817 1.00 94.31 198 LEU A C 1
ATOM 1631 O O . LEU A 1 198 ? 21.967 -8.055 -16.658 1.00 94.31 198 LEU A O 1
ATOM 1635 N N . LEU A 1 199 ? 21.375 -6.133 -15.645 1.00 94.56 199 LEU A N 1
ATOM 1636 C CA . LEU A 1 199 ? 22.236 -5.267 -16.456 1.00 94.56 199 LEU A CA 1
ATOM 1637 C C . LEU A 1 199 ? 23.691 -5.286 -15.970 1.00 94.56 199 LEU A C 1
ATOM 1639 O O . LEU A 1 199 ? 23.973 -5.302 -14.767 1.00 94.56 199 LEU A O 1
ATOM 1643 N N . THR A 1 200 ? 24.628 -5.206 -16.915 1.00 95.38 200 THR A N 1
ATOM 1644 C CA . THR A 1 200 ? 26.037 -4.906 -16.617 1.00 95.38 200 THR A CA 1
ATOM 1645 C C . THR A 1 200 ? 26.238 -3.405 -16.383 1.00 95.38 200 THR A C 1
ATOM 1647 O O . THR A 1 200 ? 25.418 -2.580 -16.786 1.00 95.38 200 THR A O 1
ATOM 1650 N N . ARG A 1 201 ? 27.363 -3.013 -15.767 1.00 92.25 201 ARG A N 1
ATOM 1651 C CA . ARG A 1 201 ? 27.697 -1.591 -15.538 1.00 92.25 201 ARG A CA 1
ATOM 1652 C C . ARG A 1 201 ? 27.766 -0.781 -16.841 1.00 92.25 201 ARG A C 1
ATOM 1654 O O . ARG A 1 201 ? 27.377 0.379 -16.862 1.00 92.25 201 ARG A O 1
ATOM 1661 N N . GLU A 1 202 ? 28.246 -1.384 -17.922 1.00 92.75 202 GLU A N 1
ATOM 1662 C CA . GLU A 1 202 ? 28.330 -0.736 -19.237 1.00 92.75 202 GLU A CA 1
ATOM 1663 C C . GLU A 1 202 ? 26.941 -0.527 -19.849 1.00 92.75 202 GLU A C 1
ATOM 1665 O O . GLU A 1 202 ? 26.645 0.552 -20.361 1.00 92.75 202 GLU A O 1
ATOM 1670 N N . GLN A 1 203 ? 26.057 -1.522 -19.716 1.00 94.56 203 GLN A N 1
ATOM 1671 C CA . GLN A 1 203 ? 24.659 -1.416 -20.132 1.00 94.56 203 GLN A CA 1
ATOM 1672 C C . GLN A 1 203 ? 23.898 -0.370 -19.306 1.00 94.56 203 GLN A C 1
ATOM 1674 O O . GLN A 1 203 ? 23.155 0.417 -19.885 1.00 94.56 203 GLN A O 1
ATOM 1679 N N . GLU A 1 204 ? 24.113 -0.303 -17.983 1.00 94.19 204 GLU A N 1
ATOM 1680 C CA . GLU A 1 204 ? 23.577 0.769 -17.127 1.00 94.19 204 GLU A CA 1
ATOM 1681 C C . GLU A 1 204 ? 23.963 2.151 -17.681 1.00 94.19 204 GLU A C 1
ATOM 1683 O O . GLU A 1 204 ? 23.095 3.006 -17.844 1.00 94.19 204 GLU A O 1
ATOM 1688 N N . ILE A 1 205 ? 25.239 2.366 -18.023 1.00 92.81 205 ILE A N 1
ATOM 1689 C CA . ILE A 1 205 ? 25.741 3.644 -18.558 1.00 92.81 205 ILE A CA 1
ATOM 1690 C C . ILE A 1 205 ? 25.138 3.958 -19.935 1.00 92.81 205 ILE A C 1
ATOM 1692 O O . ILE A 1 205 ? 24.725 5.095 -20.161 1.00 92.81 205 ILE A O 1
ATOM 1696 N N . LEU A 1 206 ? 25.077 2.985 -20.849 1.00 93.88 206 LEU A N 1
ATOM 1697 C CA . LEU A 1 206 ? 24.540 3.186 -22.199 1.00 93.88 206 LEU A CA 1
ATOM 1698 C C . LEU A 1 206 ? 23.047 3.535 -22.157 1.00 93.88 206 LEU A C 1
ATOM 1700 O O . LEU A 1 206 ? 22.644 4.562 -22.698 1.00 93.88 206 LEU A O 1
ATOM 1704 N N . LEU A 1 207 ? 22.244 2.743 -21.441 1.00 94.81 207 LEU A N 1
ATOM 1705 C CA . LEU A 1 207 ? 20.804 2.981 -21.307 1.00 94.81 207 LEU A CA 1
ATOM 1706 C C . LEU A 1 207 ? 20.513 4.299 -20.567 1.00 94.81 207 LEU A C 1
ATOM 1708 O O . LEU A 1 207 ? 19.555 4.989 -20.902 1.00 94.81 207 LEU A O 1
ATOM 1712 N N . SER A 1 208 ? 21.361 4.691 -19.608 1.00 93.38 208 SER A N 1
ATOM 1713 C CA . SER A 1 208 ? 21.238 5.992 -18.936 1.00 93.38 208 SER A CA 1
ATOM 1714 C C . SER A 1 208 ? 21.501 7.170 -19.881 1.00 93.38 208 SER A C 1
ATOM 1716 O O . SER A 1 208 ? 20.826 8.185 -19.761 1.00 93.38 208 SER A O 1
ATOM 1718 N N . LYS A 1 209 ? 22.436 7.052 -20.836 1.00 92.25 209 LYS A N 1
ATOM 1719 C CA . LYS A 1 209 ? 22.683 8.095 -21.852 1.00 92.25 209 LYS A CA 1
ATOM 1720 C C . LYS A 1 209 ? 21.509 8.231 -22.826 1.00 92.25 209 LYS A C 1
ATOM 1722 O O . LYS A 1 209 ? 21.037 9.341 -23.050 1.00 92.25 209 LYS A O 1
ATOM 1727 N N . ASP A 1 210 ? 20.997 7.112 -23.343 1.00 93.94 210 ASP A N 1
ATOM 1728 C CA . ASP A 1 210 ? 19.815 7.106 -24.221 1.00 93.94 210 ASP A CA 1
ATOM 1729 C C . ASP A 1 210 ? 18.585 7.714 -23.518 1.00 93.94 210 ASP A C 1
ATOM 1731 O O . ASP A 1 210 ? 17.821 8.469 -24.122 1.00 93.94 210 ASP A O 1
ATOM 1735 N N . LEU A 1 211 ? 18.418 7.436 -22.219 1.00 94.31 211 LEU A N 1
ATOM 1736 C CA . LEU A 1 211 ? 17.383 8.044 -21.384 1.00 94.31 211 LEU A CA 1
ATOM 1737 C C . LEU A 1 211 ? 17.603 9.548 -21.160 1.00 94.31 211 LEU A C 1
ATOM 1739 O O . LEU A 1 211 ? 16.646 10.314 -21.235 1.00 94.31 211 LEU A O 1
ATOM 1743 N N . GLN A 1 212 ? 18.835 9.989 -20.892 1.00 92.56 212 GLN A N 1
ATOM 1744 C CA . GLN A 1 212 ? 19.141 11.411 -20.709 1.00 92.56 212 GLN A CA 1
ATOM 1745 C C . GLN A 1 212 ? 18.782 12.222 -21.957 1.00 92.56 212 GLN A C 1
ATOM 1747 O O . GLN A 1 212 ? 18.132 13.257 -21.832 1.00 92.56 212 GLN A O 1
ATOM 1752 N N . HIS A 1 213 ? 19.074 11.701 -23.151 1.00 91.69 213 HIS A N 1
ATOM 1753 C CA . HIS A 1 213 ? 18.654 12.334 -24.400 1.00 91.69 213 HIS A CA 1
ATOM 1754 C C . HIS A 1 213 ? 17.129 12.390 -24.580 1.00 91.69 213 HIS A C 1
ATOM 1756 O O . HIS A 1 213 ? 16.627 13.363 -25.138 1.00 91.69 213 HIS A O 1
ATOM 1762 N N . LEU A 1 214 ? 16.364 11.407 -24.087 1.00 93.44 214 LEU A N 1
ATOM 1763 C CA . LEU A 1 214 ? 14.897 11.508 -24.054 1.00 93.44 214 LEU A CA 1
ATOM 1764 C C . LEU A 1 214 ? 14.430 12.621 -23.109 1.00 93.44 214 LEU A C 1
ATOM 1766 O O . LEU A 1 214 ? 13.630 13.455 -23.516 1.00 93.44 214 LEU A O 1
ATOM 1770 N N . LEU A 1 215 ? 14.960 12.669 -21.886 1.00 92.38 215 LEU A N 1
ATOM 1771 C CA . LEU A 1 215 ? 14.588 13.672 -20.881 1.00 92.38 215 LEU A CA 1
ATOM 1772 C C . LEU A 1 215 ? 14.972 15.099 -21.317 1.00 92.38 215 LEU A C 1
ATOM 1774 O O . LEU A 1 215 ? 14.287 16.061 -20.976 1.00 92.38 215 LEU A O 1
ATOM 1778 N N . GLU A 1 216 ? 16.060 15.256 -22.076 1.00 91.31 216 GLU A N 1
ATOM 1779 C CA . GLU A 1 216 ? 16.425 16.511 -22.746 1.00 91.31 216 GLU A CA 1
ATOM 1780 C C . GLU A 1 216 ? 15.385 16.909 -23.803 1.00 91.31 216 GLU A C 1
ATOM 1782 O O . GLU A 1 216 ? 14.945 18.059 -23.823 1.00 91.31 216 GLU A O 1
ATOM 1787 N N . LEU A 1 217 ? 14.944 15.968 -24.649 1.00 90.19 217 LEU A N 1
ATOM 1788 C CA . LEU A 1 217 ? 13.900 16.219 -25.648 1.00 90.19 217 LEU A CA 1
ATOM 1789 C C . LEU A 1 217 ? 12.543 16.551 -25.011 1.00 90.19 217 LEU A C 1
ATOM 1791 O O . LEU A 1 217 ? 11.876 17.470 -25.480 1.00 90.19 217 LEU A O 1
ATOM 1795 N N . GLU A 1 218 ? 12.150 15.850 -23.946 1.00 90.94 218 GLU A N 1
ATOM 1796 C CA . GLU A 1 218 ? 10.908 16.105 -23.203 1.00 90.94 218 GLU A CA 1
ATOM 1797 C C . GLU A 1 218 ? 10.920 17.514 -22.590 1.00 90.94 218 GLU A C 1
ATOM 1799 O O . GLU A 1 218 ? 10.015 18.302 -22.864 1.00 90.94 218 GLU A O 1
ATOM 1804 N N . LYS A 1 219 ? 12.002 17.907 -21.900 1.00 91.25 219 LYS A N 1
ATOM 1805 C CA . LYS A 1 219 ? 12.173 19.279 -21.378 1.00 91.25 219 LYS A CA 1
ATOM 1806 C C . LYS A 1 219 ? 12.152 20.341 -22.474 1.00 91.25 219 LYS A C 1
ATOM 1808 O O . LYS A 1 219 ? 11.643 21.438 -22.258 1.00 91.25 219 LYS A O 1
ATOM 1813 N N . ILE A 1 220 ? 12.737 20.075 -23.642 1.00 89.56 220 ILE A N 1
ATOM 1814 C CA . ILE A 1 220 ? 12.707 21.033 -24.757 1.00 89.56 220 ILE A CA 1
ATOM 1815 C C . ILE A 1 220 ? 11.292 21.133 -25.336 1.00 89.56 220 ILE A C 1
ATOM 1817 O O . ILE A 1 220 ? 10.846 22.245 -25.616 1.00 89.56 220 ILE A O 1
ATOM 1821 N N . LYS A 1 221 ? 10.553 20.018 -25.430 1.00 89.38 221 LYS A N 1
ATOM 1822 C CA . LYS A 1 221 ? 9.133 20.027 -25.800 1.00 89.38 221 LYS A CA 1
ATOM 1823 C C . LYS A 1 221 ? 8.315 20.863 -24.809 1.00 89.38 221 LYS A C 1
ATOM 1825 O O . LYS A 1 221 ? 7.600 21.749 -25.254 1.00 89.38 221 LYS A O 1
ATOM 1830 N N . GLU A 1 222 ? 8.467 20.660 -23.499 1.00 89.62 222 GLU A N 1
ATOM 1831 C CA . GLU A 1 222 ? 7.789 21.453 -22.454 1.00 89.62 222 GLU A CA 1
ATOM 1832 C C . GLU A 1 222 ? 8.130 22.952 -22.527 1.00 89.62 222 GLU A C 1
ATOM 1834 O O . GLU A 1 222 ? 7.256 23.813 -22.465 1.00 89.62 222 GLU A O 1
ATOM 1839 N N . ASN A 1 223 ? 9.402 23.303 -22.729 1.00 89.94 223 ASN A N 1
ATOM 1840 C CA . ASN A 1 223 ? 9.793 24.707 -22.890 1.00 89.94 223 ASN A CA 1
ATOM 1841 C C . ASN A 1 223 ? 9.225 25.342 -24.172 1.00 89.94 223 ASN A C 1
ATOM 1843 O O . ASN A 1 223 ? 9.037 26.559 -24.219 1.00 89.94 223 ASN A O 1
ATOM 1847 N N . LEU A 1 224 ? 8.964 24.549 -25.215 1.00 87.44 224 LEU A N 1
ATOM 1848 C CA . LEU A 1 224 ? 8.292 25.005 -26.431 1.00 87.44 224 LEU A CA 1
ATOM 1849 C C . LEU A 1 224 ? 6.773 25.095 -26.255 1.00 87.44 224 LEU A C 1
ATOM 1851 O O . LEU A 1 224 ? 6.200 26.080 -26.711 1.00 87.44 224 LEU A O 1
ATOM 1855 N N . THR A 1 225 ? 6.130 24.153 -25.554 1.00 90.06 225 THR A N 1
ATOM 1856 C CA . THR A 1 225 ? 4.680 24.213 -25.286 1.00 90.06 225 THR A CA 1
ATOM 1857 C C . THR A 1 225 ? 4.324 25.477 -24.506 1.00 90.06 225 THR A C 1
ATOM 1859 O O . THR A 1 225 ? 3.372 26.169 -24.856 1.00 90.06 225 THR A O 1
ATOM 1862 N N . ILE A 1 226 ? 5.146 25.846 -23.516 1.00 89.50 226 ILE A N 1
ATOM 1863 C CA . ILE A 1 226 ? 4.990 27.079 -22.729 1.00 89.50 226 ILE A CA 1
ATOM 1864 C C . ILE A 1 226 ? 5.157 28.337 -23.599 1.00 89.50 226 ILE A C 1
ATOM 1866 O O . ILE A 1 226 ? 4.447 29.318 -23.397 1.00 89.50 226 ILE A O 1
ATOM 1870 N 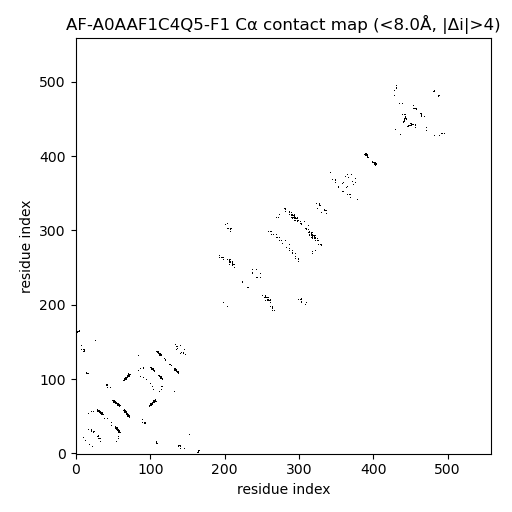N . LYS A 1 227 ? 6.078 28.328 -24.575 1.00 87.44 227 LYS A N 1
ATOM 1871 C CA . LYS A 1 227 ? 6.320 29.474 -25.474 1.00 87.44 227 LYS A CA 1
ATOM 1872 C C . LYS A 1 227 ? 5.261 29.637 -26.564 1.00 87.44 227 LYS A C 1
ATOM 1874 O O . LYS A 1 227 ? 5.015 30.761 -26.987 1.00 87.44 227 LYS A O 1
ATOM 1879 N N . LEU A 1 228 ? 4.698 28.532 -27.052 1.00 85.88 228 LEU A N 1
ATOM 1880 C CA . LEU A 1 228 ? 3.768 28.508 -28.185 1.00 85.88 228 LEU A CA 1
ATOM 1881 C C . LEU A 1 228 ? 2.294 28.506 -27.753 1.00 85.88 228 LEU A C 1
ATOM 1883 O O . LEU A 1 228 ? 1.437 28.932 -28.521 1.00 85.88 228 LEU A O 1
ATOM 1887 N N . GLY A 1 229 ? 1.986 28.036 -26.540 1.00 86.75 229 GLY A N 1
ATOM 1888 C CA . GLY A 1 229 ? 0.616 27.881 -26.039 1.00 86.75 229 GLY A CA 1
ATOM 1889 C C . GLY A 1 229 ? -0.112 26.624 -26.540 1.00 86.75 229 GLY A C 1
ATOM 1890 O O . GLY A 1 229 ? -1.272 26.419 -26.195 1.00 86.75 229 GLY A O 1
ATOM 1891 N N . TYR A 1 230 ? 0.555 25.775 -27.327 1.00 87.56 230 TYR A N 1
ATOM 1892 C CA . TYR A 1 230 ? 0.048 24.498 -27.843 1.00 87.56 230 TYR A CA 1
ATOM 1893 C C . TYR A 1 230 ? 1.172 23.450 -27.907 1.00 87.56 230 TYR A C 1
ATOM 1895 O O . TYR A 1 230 ? 2.348 23.777 -27.732 1.00 87.56 230 TYR A O 1
ATOM 1903 N N . GLU A 1 231 ? 0.835 22.176 -28.134 1.00 83.38 231 GLU A N 1
ATOM 1904 C CA . GLU A 1 231 ? 1.859 21.139 -28.312 1.00 83.38 231 GLU A CA 1
ATOM 1905 C C . GLU A 1 231 ? 2.558 21.254 -29.676 1.00 83.38 231 GLU A C 1
ATOM 1907 O O . GLU A 1 231 ? 1.884 21.113 -30.697 1.00 83.38 231 GLU A O 1
ATOM 1912 N N . PRO A 1 232 ? 3.892 21.456 -29.722 1.00 84.12 232 PRO A N 1
ATOM 1913 C CA . PRO A 1 232 ? 4.611 21.607 -30.978 1.00 84.12 232 PRO A CA 1
ATOM 1914 C C . PRO A 1 232 ? 4.590 20.301 -31.768 1.00 84.12 232 PRO A C 1
ATOM 1916 O O . PRO A 1 232 ? 4.828 19.214 -31.224 1.00 84.12 232 PRO A O 1
ATOM 1919 N N . ASN A 1 233 ? 4.362 20.414 -33.071 1.00 85.50 233 ASN A N 1
ATOM 1920 C CA . ASN A 1 233 ? 4.386 19.276 -33.974 1.00 85.50 233 ASN A CA 1
ATOM 1921 C C . ASN A 1 233 ? 5.822 18.726 -34.120 1.00 85.50 233 ASN A C 1
ATOM 1923 O O . ASN A 1 233 ? 6.816 19.418 -33.882 1.00 85.50 233 ASN A O 1
ATOM 1927 N N . LEU A 1 234 ? 5.961 17.470 -34.556 1.00 81.56 234 LEU A N 1
ATOM 1928 C CA . LEU A 1 234 ? 7.266 16.813 -34.724 1.00 81.56 234 LEU A CA 1
ATOM 1929 C C . LEU A 1 234 ? 8.196 17.554 -35.700 1.00 81.56 234 LEU A C 1
ATOM 1931 O O . LEU A 1 234 ? 9.414 17.428 -35.588 1.00 81.56 234 LEU A O 1
ATOM 1935 N N . GLU A 1 235 ? 7.634 18.312 -36.641 1.00 81.44 235 GLU A N 1
ATOM 1936 C CA . GLU A 1 235 ? 8.373 19.132 -37.608 1.00 81.44 235 GLU A CA 1
ATOM 1937 C C . GLU A 1 235 ? 8.868 20.447 -36.987 1.00 81.44 235 GLU A C 1
ATOM 1939 O O . GLU A 1 235 ? 10.012 20.840 -37.194 1.00 81.44 235 GLU A O 1
ATOM 1944 N N . GLU A 1 236 ? 8.062 21.087 -36.140 1.00 80.56 236 GLU A N 1
ATOM 1945 C CA . GLU A 1 236 ? 8.439 22.303 -35.407 1.00 80.56 236 GLU A CA 1
ATOM 1946 C C . GLU A 1 236 ? 9.538 22.002 -34.381 1.00 80.56 236 GLU A C 1
ATOM 1948 O O . GLU A 1 236 ? 10.528 22.728 -34.284 1.00 80.56 236 GLU A O 1
ATOM 1953 N N . LEU A 1 237 ? 9.419 20.867 -33.683 1.00 83.62 237 LEU A N 1
ATOM 1954 C CA . LEU A 1 237 ? 10.448 20.350 -32.780 1.00 83.62 237 LEU A CA 1
ATOM 1955 C C . LEU A 1 237 ? 11.746 19.991 -33.534 1.00 83.62 237 LEU A C 1
ATOM 1957 O O . LEU A 1 237 ? 12.841 20.240 -33.029 1.00 83.62 237 LEU A O 1
ATOM 1961 N N . ALA A 1 238 ? 11.638 19.441 -34.750 1.00 85.75 238 ALA A N 1
ATOM 1962 C CA . ALA A 1 238 ? 12.774 19.158 -35.632 1.00 85.75 238 ALA A CA 1
ATOM 1963 C C . ALA A 1 238 ? 13.504 20.430 -36.078 1.00 85.75 238 ALA A C 1
ATOM 1965 O O . ALA A 1 238 ? 14.735 20.494 -35.986 1.00 85.75 238 ALA A O 1
ATOM 1966 N N . ASN A 1 239 ? 12.744 21.449 -36.482 1.00 84.50 239 ASN A N 1
ATOM 1967 C CA . ASN A 1 239 ? 13.264 22.750 -36.887 1.00 84.50 239 ASN A CA 1
ATOM 1968 C C . ASN A 1 239 ? 13.944 23.468 -35.711 1.00 84.50 239 ASN A C 1
ATOM 1970 O O . ASN A 1 239 ? 15.085 23.901 -35.847 1.00 84.50 239 ASN A O 1
ATOM 1974 N N . TYR A 1 240 ? 13.315 23.514 -34.531 1.00 83.56 240 TYR A N 1
ATOM 1975 C CA . TYR A 1 240 ? 13.906 24.141 -33.340 1.00 83.56 240 TYR A CA 1
ATOM 1976 C C . TYR A 1 240 ? 15.226 23.486 -32.907 1.00 83.56 240 TYR A C 1
ATOM 1978 O O . TYR A 1 240 ? 16.158 24.163 -32.477 1.00 83.56 240 TYR A O 1
ATOM 1986 N N . LEU A 1 241 ? 15.324 22.160 -33.036 1.00 83.50 241 LEU A N 1
ATOM 1987 C CA . LEU A 1 241 ? 16.518 21.395 -32.673 1.00 83.50 241 LEU A CA 1
ATOM 1988 C C . LEU A 1 241 ? 17.572 21.313 -33.788 1.00 83.50 241 LEU A C 1
ATOM 1990 O O . LEU A 1 241 ? 18.621 20.706 -33.560 1.00 83.50 241 LEU A O 1
ATOM 1994 N N . ASN A 1 242 ? 17.305 21.862 -34.981 1.00 85.31 242 ASN A N 1
ATOM 1995 C CA . ASN A 1 242 ? 18.110 21.670 -36.194 1.00 85.31 242 ASN A CA 1
ATOM 1996 C C . ASN A 1 242 ? 18.454 20.183 -36.452 1.00 85.31 242 ASN A C 1
ATOM 1998 O O . ASN A 1 242 ? 19.571 19.830 -36.839 1.00 85.31 242 ASN A O 1
ATOM 2002 N N . LYS A 1 243 ? 17.497 19.278 -36.197 1.00 84.69 243 LYS A N 1
ATOM 2003 C CA . LYS A 1 243 ? 17.665 17.819 -36.315 1.00 84.69 243 LYS A CA 1
ATOM 2004 C C . LYS A 1 243 ? 16.639 17.238 -37.278 1.00 84.69 243 LYS A C 1
ATOM 2006 O O . LYS A 1 243 ? 15.459 17.543 -37.208 1.00 84.69 243 LYS A O 1
ATOM 2011 N N . ASN A 1 244 ? 17.076 16.317 -38.132 1.00 87.31 244 ASN A N 1
ATOM 2012 C CA . ASN A 1 244 ? 16.182 15.592 -39.034 1.00 87.31 244 ASN A CA 1
ATOM 2013 C C . ASN A 1 244 ? 15.126 14.790 -38.237 1.00 87.31 244 ASN A C 1
ATOM 2015 O O . ASN A 1 244 ? 15.465 14.070 -37.300 1.00 87.31 244 ASN A O 1
ATOM 2019 N N . ILE A 1 245 ? 13.857 14.836 -38.652 1.00 87.00 245 ILE A N 1
ATOM 2020 C CA . ILE A 1 245 ? 12.732 14.114 -38.022 1.00 87.00 245 ILE A CA 1
ATOM 2021 C C . ILE A 1 245 ? 13.058 12.621 -37.800 1.00 87.00 245 ILE A C 1
ATOM 2023 O O . ILE A 1 245 ? 12.701 12.041 -36.772 1.00 87.00 245 ILE A O 1
ATOM 2027 N N . LYS A 1 246 ? 13.793 11.986 -38.730 1.00 87.69 246 LYS A N 1
ATOM 2028 C CA . LYS A 1 246 ? 14.230 10.584 -38.601 1.00 87.69 246 LYS A CA 1
ATOM 2029 C C . LYS A 1 246 ? 15.185 10.356 -37.421 1.00 87.69 246 LYS A C 1
ATOM 2031 O O . LYS A 1 246 ? 15.145 9.279 -36.830 1.00 87.69 246 LYS A O 1
ATOM 2036 N N . THR A 1 247 ? 16.038 11.321 -37.067 1.00 87.25 247 THR A N 1
ATOM 2037 C CA . THR A 1 247 ? 16.949 11.190 -35.916 1.00 87.25 247 THR A CA 1
ATOM 2038 C C . THR A 1 247 ? 16.220 11.433 -34.600 1.00 87.25 247 THR A C 1
ATOM 2040 O O . THR A 1 247 ? 16.440 10.677 -33.659 1.00 87.25 247 THR A O 1
ATOM 2043 N N . LEU A 1 248 ? 15.273 12.376 -34.550 1.00 87.31 248 LEU A N 1
ATOM 2044 C CA . LEU A 1 248 ? 14.422 12.581 -33.371 1.00 87.31 248 LEU A CA 1
ATOM 2045 C C . LEU A 1 248 ? 13.563 11.356 -33.050 1.00 87.31 248 LEU A C 1
ATOM 2047 O O . LEU A 1 248 ? 13.571 10.893 -31.911 1.00 87.31 248 LEU A O 1
ATOM 2051 N N . LYS A 1 249 ? 12.906 10.759 -34.055 1.00 89.00 249 LYS A N 1
ATOM 2052 C CA . LYS A 1 249 ? 12.146 9.509 -33.872 1.00 89.00 249 LYS A CA 1
ATOM 2053 C C . LYS A 1 249 ? 13.026 8.367 -33.344 1.00 89.00 249 LYS A C 1
ATOM 2055 O O . LYS A 1 249 ? 12.568 7.605 -32.496 1.00 89.00 249 LYS A O 1
ATOM 2060 N N . LYS A 1 250 ? 14.290 8.271 -33.785 1.00 90.62 250 LYS A N 1
ATOM 2061 C CA . LYS A 1 250 ? 15.260 7.297 -33.250 1.00 90.62 250 LYS A CA 1
ATOM 2062 C C . LYS A 1 250 ? 15.610 7.567 -31.787 1.00 90.62 250 LYS A C 1
ATOM 2064 O O . LYS A 1 250 ? 15.501 6.642 -30.993 1.00 90.62 250 LYS A O 1
ATOM 2069 N N . ILE A 1 251 ? 15.985 8.798 -31.424 1.00 89.50 251 ILE A N 1
ATOM 2070 C CA . ILE A 1 251 ? 16.342 9.151 -30.036 1.00 89.50 251 ILE A CA 1
ATOM 2071 C C . ILE A 1 251 ? 15.156 8.882 -29.099 1.00 89.50 251 ILE A C 1
ATOM 2073 O O . ILE A 1 251 ? 15.316 8.210 -28.086 1.00 89.50 251 ILE A O 1
ATOM 2077 N N . HIS A 1 252 ? 13.954 9.316 -29.484 1.00 90.88 252 HIS A N 1
ATOM 2078 C CA . HIS A 1 252 ? 12.726 9.083 -28.723 1.00 90.88 252 HIS A CA 1
ATOM 2079 C C . HIS A 1 252 ? 12.437 7.583 -28.522 1.00 90.88 252 HIS A C 1
ATOM 2081 O O . HIS A 1 252 ? 12.196 7.138 -27.401 1.00 90.88 252 HIS A O 1
ATOM 2087 N N . TYR A 1 253 ? 12.527 6.773 -29.585 1.00 93.56 253 TYR A N 1
ATOM 2088 C CA . TYR A 1 253 ? 12.339 5.320 -29.492 1.00 93.56 253 TYR A CA 1
ATOM 2089 C C . TYR A 1 253 ? 13.402 4.641 -28.614 1.00 93.56 253 TYR A C 1
ATOM 2091 O O . TYR A 1 253 ? 13.057 3.864 -27.724 1.00 93.56 253 TYR A O 1
ATOM 2099 N N . HIS A 1 254 ? 14.685 4.957 -28.827 1.00 93.44 254 HIS A N 1
ATOM 2100 C CA . HIS A 1 254 ? 15.793 4.411 -28.040 1.00 93.44 254 HIS A CA 1
ATOM 2101 C C . HIS A 1 254 ? 15.643 4.759 -26.558 1.00 93.44 254 HIS A C 1
ATOM 2103 O O . HIS A 1 254 ? 15.728 3.868 -25.719 1.00 93.44 254 HIS A O 1
ATOM 2109 N N . GLY A 1 255 ? 15.328 6.015 -26.239 1.00 94.12 255 GLY A N 1
ATOM 2110 C CA . GLY A 1 255 ? 15.115 6.467 -24.871 1.00 94.12 255 GLY A CA 1
ATOM 2111 C C . GLY A 1 255 ? 13.922 5.805 -24.180 1.00 94.12 255 GLY A C 1
ATOM 2112 O O . GLY A 1 255 ? 14.041 5.407 -23.024 1.00 94.12 255 GLY A O 1
ATOM 2113 N N . ILE A 1 256 ? 12.793 5.598 -24.873 1.00 94.44 256 ILE A N 1
ATOM 2114 C CA . ILE A 1 256 ? 11.640 4.867 -24.311 1.00 94.44 256 ILE A CA 1
ATOM 2115 C C . ILE A 1 256 ? 12.012 3.409 -24.011 1.00 94.44 256 ILE A C 1
ATOM 2117 O O . ILE A 1 256 ? 11.712 2.902 -22.926 1.00 94.44 256 ILE A O 1
ATOM 2121 N N . VAL A 1 257 ? 12.693 2.740 -24.948 1.00 95.69 257 VAL A N 1
ATOM 2122 C CA . VAL A 1 257 ? 13.182 1.366 -24.761 1.00 95.69 257 VAL A CA 1
ATOM 2123 C C . VAL A 1 257 ? 14.207 1.302 -23.625 1.00 95.69 257 VAL A C 1
ATOM 2125 O O . VAL A 1 257 ? 14.166 0.369 -22.823 1.00 95.69 257 VAL A O 1
ATOM 2128 N N . ALA A 1 258 ? 15.088 2.297 -23.512 1.00 95.12 258 ALA A N 1
ATOM 2129 C CA . ALA A 1 258 ? 16.082 2.387 -22.453 1.00 95.12 258 ALA A CA 1
ATOM 2130 C C . ALA A 1 258 ? 15.441 2.603 -21.078 1.00 95.12 258 ALA A C 1
ATOM 2132 O O . ALA A 1 258 ? 15.744 1.847 -20.155 1.00 95.12 258 ALA A O 1
ATOM 2133 N N . ARG A 1 259 ? 14.481 3.536 -20.961 1.00 95.44 259 ARG A N 1
ATOM 2134 C CA . ARG A 1 259 ? 13.673 3.755 -19.750 1.00 95.44 259 ARG A CA 1
ATOM 2135 C C . ARG A 1 259 ? 13.033 2.453 -19.282 1.00 95.44 259 ARG A C 1
ATOM 2137 O O . ARG A 1 259 ? 13.197 2.065 -18.128 1.00 95.44 259 ARG A O 1
ATOM 2144 N N . LYS A 1 260 ? 12.345 1.759 -20.197 1.00 95.75 260 LYS A N 1
ATOM 2145 C CA . LYS A 1 260 ? 11.660 0.494 -19.915 1.00 95.75 260 LYS A CA 1
ATOM 2146 C C . LYS A 1 260 ? 12.642 -0.577 -19.424 1.00 95.75 260 LYS A C 1
ATOM 2148 O O . LYS A 1 260 ? 12.453 -1.096 -18.329 1.00 95.75 260 LYS A O 1
ATOM 2153 N N . LYS A 1 261 ? 13.728 -0.834 -20.165 1.00 95.69 261 LYS A N 1
ATOM 2154 C CA . LYS A 1 261 ? 14.757 -1.825 -19.791 1.00 95.69 261 LYS A CA 1
ATOM 2155 C C . LYS A 1 261 ? 15.417 -1.527 -18.442 1.00 95.69 261 LYS A C 1
ATOM 2157 O O . LYS A 1 261 ? 15.661 -2.452 -17.670 1.00 95.69 261 LYS A O 1
ATOM 2162 N N . LEU A 1 262 ? 15.713 -0.257 -18.154 1.00 95.31 262 LEU A N 1
ATOM 2163 C CA . LEU A 1 262 ? 16.390 0.148 -16.919 1.00 95.31 262 LEU A CA 1
ATOM 2164 C C . LEU A 1 262 ? 15.471 -0.021 -15.695 1.00 95.31 262 LEU A C 1
ATOM 2166 O O . LEU A 1 262 ? 15.936 -0.486 -14.654 1.00 95.31 262 LEU A O 1
ATOM 2170 N N . ILE A 1 263 ? 14.167 0.252 -15.832 1.00 96.56 263 ILE A N 1
ATOM 2171 C CA . ILE A 1 263 ? 13.159 -0.075 -14.808 1.00 96.56 263 ILE A CA 1
ATOM 2172 C C . ILE A 1 263 ? 13.040 -1.598 -14.644 1.00 96.56 263 ILE A C 1
ATOM 2174 O O . ILE A 1 263 ? 13.250 -2.115 -13.548 1.00 96.56 263 ILE A O 1
ATOM 2178 N N . GLU A 1 264 ? 12.748 -2.319 -15.731 1.00 95.62 264 GLU A N 1
ATOM 2179 C CA . GLU A 1 264 ? 12.448 -3.759 -15.732 1.00 95.62 264 GLU A CA 1
ATOM 2180 C C . GLU A 1 264 ? 13.555 -4.598 -15.080 1.00 95.62 264 GLU A C 1
ATOM 2182 O O . GLU A 1 264 ? 13.274 -5.417 -14.203 1.00 95.62 264 GLU A O 1
ATOM 2187 N N . ALA A 1 265 ? 14.824 -4.343 -15.416 1.00 96.19 265 ALA A N 1
ATOM 2188 C CA . ALA A 1 265 ? 15.948 -5.093 -14.852 1.00 96.19 265 ALA A CA 1
ATOM 2189 C C . ALA A 1 265 ? 16.151 -4.869 -13.339 1.00 96.19 265 ALA A C 1
ATOM 2191 O O . ALA A 1 265 ? 16.808 -5.669 -12.670 1.00 96.19 265 ALA A O 1
ATOM 2192 N N . ASN A 1 266 ? 15.586 -3.789 -12.788 1.00 96.56 266 ASN A N 1
ATOM 2193 C CA . ASN A 1 266 ? 15.735 -3.391 -11.390 1.00 96.56 266 ASN A CA 1
ATOM 2194 C C . ASN A 1 266 ? 14.489 -3.661 -10.524 1.00 96.56 266 ASN A C 1
ATOM 2196 O O . ASN A 1 266 ? 14.552 -3.474 -9.309 1.00 96.56 266 ASN A O 1
ATOM 2200 N N . LEU A 1 267 ? 13.393 -4.200 -11.076 1.00 96.69 267 LEU A N 1
ATOM 2201 C CA . LEU A 1 267 ? 12.199 -4.580 -10.294 1.00 96.69 267 LEU A CA 1
ATOM 2202 C C . LEU A 1 267 ? 12.524 -5.584 -9.167 1.00 96.69 267 LEU A C 1
ATOM 2204 O O . LEU A 1 267 ? 11.952 -5.539 -8.077 1.00 96.69 267 LEU A O 1
ATOM 2208 N N . ARG A 1 268 ? 13.521 -6.455 -9.379 1.00 96.19 268 ARG A N 1
ATOM 2209 C CA . ARG A 1 268 ? 14.021 -7.403 -8.364 1.00 96.19 268 ARG A CA 1
ATOM 2210 C C . ARG A 1 268 ? 14.642 -6.703 -7.143 1.00 96.19 268 ARG A C 1
ATOM 2212 O O . ARG A 1 268 ? 14.530 -7.220 -6.029 1.00 96.19 268 ARG A O 1
ATOM 2219 N N . LEU A 1 269 ? 15.256 -5.528 -7.325 1.00 96.62 269 LEU A N 1
ATOM 2220 C CA . LEU A 1 269 ? 15.798 -4.710 -6.232 1.00 96.62 269 LEU A CA 1
ATOM 2221 C C . LEU A 1 269 ? 14.670 -4.136 -5.367 1.00 96.62 269 LEU A C 1
ATOM 2223 O O . LEU A 1 269 ? 14.774 -4.160 -4.140 1.00 96.62 269 LEU A O 1
ATOM 2227 N N . VAL A 1 270 ? 13.573 -3.690 -5.990 1.00 97.69 270 VAL A N 1
ATOM 2228 C CA . VAL A 1 270 ? 12.388 -3.186 -5.278 1.00 97.69 270 VAL A CA 1
ATOM 2229 C C . VAL A 1 270 ? 11.826 -4.257 -4.348 1.00 97.69 270 VAL A C 1
ATOM 2231 O O . VAL A 1 270 ? 11.677 -4.011 -3.153 1.00 97.69 270 VAL A O 1
ATOM 2234 N N . VAL A 1 271 ? 11.619 -5.476 -4.856 1.00 95.88 271 VAL A N 1
ATOM 2235 C CA . VAL A 1 271 ? 11.146 -6.615 -4.049 1.00 95.88 271 VAL A CA 1
ATOM 2236 C C . VAL A 1 271 ? 12.089 -6.923 -2.879 1.00 95.88 271 VAL A C 1
ATOM 2238 O O . VAL A 1 271 ? 11.622 -7.181 -1.769 1.00 95.88 271 VAL A O 1
ATOM 2241 N N . HIS A 1 272 ? 13.411 -6.886 -3.086 1.00 95.19 272 HIS A N 1
ATOM 2242 C CA . HIS A 1 272 ? 14.380 -7.100 -2.004 1.00 95.19 272 HIS A CA 1
ATOM 2243 C C . HIS A 1 272 ? 14.259 -6.044 -0.890 1.00 95.19 272 HIS A C 1
ATOM 2245 O O . HIS A 1 272 ? 14.385 -6.379 0.290 1.00 95.19 272 HIS A O 1
ATOM 2251 N N . ILE A 1 273 ? 14.016 -4.780 -1.245 1.00 95.56 273 ILE A N 1
ATOM 2252 C CA . ILE A 1 273 ? 13.857 -3.690 -0.273 1.00 95.56 273 ILE A CA 1
ATOM 2253 C C . ILE A 1 273 ? 12.498 -3.807 0.435 1.00 95.56 273 ILE A C 1
ATOM 2255 O O . ILE A 1 273 ? 12.464 -3.808 1.665 1.00 95.56 273 ILE A O 1
ATOM 2259 N N . ALA A 1 274 ? 11.404 -3.989 -0.312 1.00 94.88 274 ALA A N 1
ATOM 2260 C CA . ALA A 1 274 ? 10.040 -4.081 0.216 1.00 94.88 274 ALA A CA 1
ATOM 2261 C C . ALA A 1 274 ? 9.848 -5.240 1.208 1.00 94.88 274 ALA A C 1
ATOM 2263 O O . ALA A 1 274 ? 9.188 -5.070 2.232 1.00 94.88 274 ALA A O 1
ATOM 2264 N N . LYS A 1 275 ? 10.502 -6.393 0.989 1.00 93.06 275 LYS A N 1
ATOM 2265 C CA . LYS A 1 275 ? 10.461 -7.540 1.921 1.00 93.06 275 LYS A CA 1
ATOM 2266 C C . LYS A 1 275 ? 10.846 -7.188 3.366 1.00 93.06 275 LYS A C 1
ATOM 2268 O O . LYS A 1 275 ? 10.342 -7.829 4.282 1.00 93.06 275 LYS A O 1
ATOM 2273 N N . LYS A 1 276 ? 11.692 -6.172 3.585 1.00 89.94 276 LYS A N 1
ATOM 2274 C CA . LYS A 1 276 ? 12.115 -5.717 4.927 1.00 89.94 276 LYS A CA 1
ATOM 2275 C C . LYS A 1 276 ? 11.005 -4.996 5.705 1.00 89.94 276 LYS A C 1
ATOM 2277 O O . LYS A 1 276 ? 11.150 -4.792 6.904 1.00 89.94 276 LYS A O 1
ATOM 2282 N N . TYR A 1 277 ? 9.915 -4.630 5.031 1.00 88.19 277 TYR A N 1
ATOM 2283 C CA . TYR A 1 277 ? 8.792 -3.862 5.569 1.00 88.19 277 TYR A CA 1
ATOM 2284 C C . TYR A 1 277 ? 7.501 -4.694 5.712 1.00 88.19 277 TYR A C 1
ATOM 2286 O O . TYR A 1 277 ? 6.468 -4.154 6.095 1.00 88.19 277 TYR A O 1
ATOM 2294 N N . ARG A 1 278 ? 7.558 -6.013 5.456 1.00 81.25 278 ARG A N 1
ATOM 2295 C CA . ARG A 1 278 ? 6.395 -6.925 5.443 1.00 81.25 278 ARG A CA 1
ATOM 2296 C C . ARG A 1 278 ? 5.637 -7.017 6.778 1.00 81.25 278 ARG A C 1
ATOM 2298 O O . ARG A 1 278 ? 4.451 -7.304 6.758 1.00 81.25 278 ARG A O 1
ATOM 2305 N N . CYS A 1 279 ? 6.288 -6.790 7.919 1.00 66.94 279 CYS A N 1
ATOM 2306 C CA . CYS A 1 279 ? 5.658 -6.860 9.248 1.00 66.94 279 CYS A CA 1
ATOM 2307 C C . CYS A 1 279 ? 4.867 -5.580 9.596 1.00 66.94 279 CYS A C 1
ATOM 2309 O O . CYS A 1 279 ? 4.982 -5.063 10.704 1.00 66.94 279 CYS A O 1
ATOM 2311 N N . SER A 1 280 ? 4.148 -5.032 8.619 1.00 67.88 280 SER A N 1
ATOM 2312 C CA . SER A 1 280 ? 3.341 -3.816 8.728 1.00 67.88 280 SER A CA 1
ATOM 2313 C C . SER A 1 280 ? 1.931 -4.125 8.237 1.00 67.88 280 SER A C 1
ATOM 2315 O O . SER A 1 280 ? 1.765 -5.028 7.422 1.00 67.88 280 SER A O 1
ATOM 2317 N N . ASP A 1 281 ? 0.946 -3.326 8.637 1.00 76.38 281 ASP A N 1
ATOM 2318 C CA . ASP A 1 281 ? -0.478 -3.508 8.297 1.00 76.38 281 ASP A CA 1
ATOM 2319 C C . ASP A 1 281 ? -0.825 -3.182 6.818 1.00 76.38 281 ASP A C 1
ATOM 2321 O O . ASP A 1 281 ? -1.946 -2.808 6.490 1.00 76.38 281 ASP A O 1
ATOM 2325 N N . VAL A 1 282 ? 0.157 -3.277 5.914 1.00 86.44 282 VAL A N 1
ATOM 2326 C CA . VAL A 1 282 ? 0.092 -2.905 4.491 1.00 86.44 282 VAL A CA 1
ATOM 2327 C C . VAL A 1 282 ? 0.462 -4.118 3.640 1.00 86.44 282 VAL A C 1
ATOM 2329 O O . VAL A 1 282 ? 1.454 -4.790 3.935 1.00 86.44 282 VAL A O 1
ATOM 2332 N N . ASP A 1 283 ? -0.285 -4.386 2.562 1.00 89.88 283 ASP A N 1
ATOM 2333 C CA . ASP A 1 283 ? 0.010 -5.512 1.668 1.00 89.88 283 ASP A CA 1
ATOM 2334 C C . ASP A 1 283 ? 1.398 -5.338 1.014 1.00 89.88 283 ASP A C 1
ATOM 2336 O O . ASP A 1 283 ? 1.818 -4.249 0.608 1.00 89.88 283 ASP A O 1
ATOM 2340 N N . LEU A 1 284 ? 2.143 -6.437 0.899 1.00 90.50 284 LEU A N 1
ATOM 2341 C CA . LEU A 1 284 ? 3.486 -6.425 0.326 1.00 90.50 284 LEU A CA 1
ATOM 2342 C C . LEU A 1 284 ? 3.460 -6.074 -1.168 1.00 90.50 284 LEU A C 1
ATOM 2344 O O . LEU A 1 284 ? 4.440 -5.530 -1.676 1.00 90.50 284 LEU A O 1
ATOM 2348 N N . LEU A 1 285 ? 2.356 -6.358 -1.867 1.00 92.75 285 LEU A N 1
ATOM 2349 C CA . LEU A 1 285 ? 2.169 -5.922 -3.251 1.00 92.75 285 LEU A CA 1
ATOM 2350 C C . LEU A 1 285 ? 2.097 -4.392 -3.356 1.00 92.75 285 LEU A C 1
ATOM 2352 O O . LEU A 1 285 ? 2.768 -3.826 -4.219 1.00 92.75 285 LEU A O 1
ATOM 2356 N N . ASP A 1 286 ? 1.404 -3.717 -2.440 1.00 93.50 286 ASP A N 1
ATOM 2357 C CA . ASP A 1 286 ? 1.294 -2.252 -2.434 1.00 93.50 286 ASP A CA 1
ATOM 2358 C C . ASP A 1 286 ? 2.651 -1.601 -2.122 1.00 93.50 286 ASP A C 1
ATOM 2360 O O . ASP A 1 286 ? 3.091 -0.686 -2.823 1.00 93.50 286 ASP A O 1
ATOM 2364 N N . LEU A 1 287 ? 3.390 -2.152 -1.147 1.00 94.38 287 LEU A N 1
ATOM 2365 C CA . LEU A 1 287 ? 4.773 -1.745 -0.858 1.00 94.38 287 LEU A CA 1
ATOM 2366 C C . LEU A 1 287 ? 5.698 -1.939 -2.074 1.00 94.38 287 LEU A C 1
ATOM 2368 O O . LEU A 1 287 ? 6.610 -1.139 -2.290 1.00 94.38 287 LEU A O 1
ATOM 2372 N N . ILE A 1 288 ? 5.486 -2.982 -2.883 1.00 95.50 288 ILE A N 1
ATOM 2373 C CA . ILE A 1 288 ? 6.234 -3.188 -4.131 1.00 95.50 288 ILE A CA 1
ATOM 2374 C C . ILE A 1 288 ? 5.850 -2.134 -5.176 1.00 95.50 288 ILE A C 1
ATOM 2376 O O . ILE A 1 288 ? 6.754 -1.581 -5.800 1.00 95.50 288 ILE A O 1
ATOM 2380 N N . GLN A 1 289 ? 4.567 -1.806 -5.357 1.00 95.94 289 GLN A N 1
ATOM 2381 C CA . GLN A 1 289 ? 4.158 -0.804 -6.352 1.00 95.94 289 GLN A CA 1
ATOM 2382 C C . GLN A 1 289 ? 4.649 0.603 -6.004 1.00 95.94 289 GLN A C 1
ATOM 2384 O O . GLN A 1 289 ? 5.189 1.301 -6.860 1.00 95.94 289 GLN A O 1
ATOM 2389 N N . GLU A 1 290 ? 4.584 1.002 -4.740 1.00 96.25 290 GLU A N 1
ATOM 2390 C CA . GLU A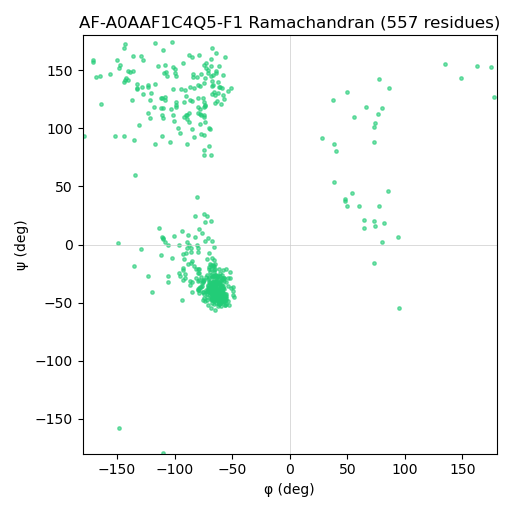 1 290 ? 5.137 2.288 -4.300 1.00 96.25 290 GLU A CA 1
ATOM 2391 C C . GLU A 1 290 ? 6.668 2.303 -4.357 1.00 96.25 290 GLU A C 1
ATOM 2393 O O . GLU A 1 290 ? 7.285 3.299 -4.745 1.00 96.25 290 GLU A O 1
ATOM 2398 N N . GLY A 1 291 ? 7.303 1.159 -4.097 1.00 97.56 291 GLY A N 1
ATOM 2399 C CA . GLY A 1 291 ? 8.715 0.960 -4.393 1.00 97.56 291 GLY A CA 1
ATOM 2400 C C . GLY A 1 291 ? 9.048 1.105 -5.887 1.00 97.56 291 GLY A C 1
ATOM 2401 O O . GLY A 1 291 ? 10.073 1.706 -6.212 1.00 97.56 291 GLY A O 1
ATOM 2402 N N . ASN A 1 292 ? 8.181 0.639 -6.794 1.00 97.69 292 ASN A N 1
ATOM 2403 C CA . ASN A 1 292 ? 8.317 0.816 -8.245 1.00 97.69 292 ASN A CA 1
ATOM 2404 C C . ASN A 1 292 ? 8.159 2.299 -8.640 1.00 97.69 292 ASN A C 1
ATOM 2406 O O . ASN A 1 292 ? 8.971 2.814 -9.409 1.00 97.69 292 ASN A O 1
ATOM 2410 N N . CYS A 1 293 ? 7.207 3.027 -8.047 1.00 97.56 293 CYS A N 1
ATOM 2411 C CA . CYS A 1 293 ? 7.076 4.482 -8.197 1.00 97.56 293 CYS A CA 1
ATOM 2412 C C . CYS A 1 293 ? 8.331 5.236 -7.711 1.00 97.56 293 CYS A C 1
ATOM 2414 O O . CYS A 1 293 ? 8.735 6.240 -8.305 1.00 97.56 293 CYS A O 1
ATOM 2416 N N . GLY A 1 294 ? 8.975 4.752 -6.644 1.00 97.81 294 GLY A N 1
ATOM 2417 C CA . GLY A 1 294 ? 10.282 5.231 -6.185 1.00 97.81 294 GLY A CA 1
ATOM 2418 C C . GLY A 1 294 ? 11.411 4.915 -7.172 1.00 97.81 294 GLY A C 1
ATOM 2419 O O . GLY A 1 294 ? 12.223 5.788 -7.476 1.00 97.81 294 GLY A O 1
ATOM 2420 N N . LEU A 1 295 ? 11.437 3.697 -7.722 1.00 98.12 295 LEU A N 1
ATOM 2421 C CA . LEU A 1 295 ? 12.398 3.277 -8.744 1.00 98.12 295 LEU A CA 1
ATOM 2422 C C . LEU A 1 295 ? 12.304 4.155 -10.000 1.00 98.12 295 LEU A C 1
ATOM 2424 O O . LEU A 1 295 ? 13.334 4.635 -10.457 1.00 98.12 295 LEU A O 1
ATOM 2428 N N . MET A 1 296 ? 11.106 4.424 -10.525 1.00 96.94 296 MET A N 1
ATOM 2429 C CA . MET A 1 296 ? 10.918 5.277 -11.712 1.00 96.94 296 MET A CA 1
ATOM 2430 C C . MET A 1 296 ? 11.535 6.673 -11.521 1.00 96.94 296 MET A C 1
ATOM 2432 O O . MET A 1 296 ? 12.322 7.122 -12.352 1.00 96.94 296 MET A O 1
ATOM 2436 N N . LYS A 1 297 ? 11.300 7.299 -10.360 1.00 96.38 297 LYS A N 1
ATOM 2437 C CA . LYS A 1 297 ? 11.906 8.593 -9.990 1.00 96.38 297 LYS A CA 1
ATOM 2438 C C . LYS A 1 297 ? 13.430 8.527 -9.847 1.00 96.38 297 LYS A C 1
ATOM 2440 O O . LYS A 1 297 ? 14.107 9.529 -10.070 1.00 96.38 297 LYS A O 1
ATOM 2445 N N . ALA A 1 298 ? 13.979 7.368 -9.476 1.00 96.75 298 ALA A N 1
ATOM 2446 C CA . ALA A 1 298 ? 15.422 7.145 -9.471 1.00 96.75 298 ALA A CA 1
ATOM 2447 C C . ALA A 1 298 ? 15.987 7.037 -10.893 1.00 96.75 298 ALA A C 1
ATOM 2449 O O . ALA A 1 298 ? 17.046 7.595 -11.157 1.00 96.75 298 ALA A O 1
ATOM 2450 N N . VAL A 1 299 ? 15.283 6.348 -11.798 1.00 96.12 299 VAL A N 1
ATOM 2451 C CA . VAL A 1 299 ? 15.661 6.203 -13.214 1.00 96.12 299 VAL A CA 1
ATOM 2452 C C . VAL A 1 299 ? 15.741 7.573 -13.896 1.00 96.12 299 VAL A C 1
ATOM 2454 O O . VAL A 1 299 ? 16.752 7.883 -14.515 1.00 96.12 299 VAL A O 1
ATOM 2457 N N . GLU A 1 300 ? 14.740 8.433 -13.697 1.00 92.50 300 GLU A N 1
ATOM 2458 C CA . GLU A 1 300 ? 14.683 9.795 -14.262 1.00 92.50 300 GLU A CA 1
ATOM 2459 C C . GLU A 1 300 ? 15.789 10.742 -13.761 1.00 92.50 300 GLU A C 1
ATOM 2461 O O . GLU A 1 300 ? 16.145 11.702 -14.442 1.00 92.50 300 GLU A O 1
ATOM 2466 N N . LYS A 1 301 ? 16.324 10.503 -12.557 1.00 92.38 301 LYS A N 1
ATOM 2467 C CA . LYS A 1 301 ? 17.295 11.389 -11.885 1.00 92.38 301 LYS A CA 1
ATOM 2468 C C . LYS A 1 301 ? 18.705 10.809 -11.793 1.00 92.38 301 LYS A C 1
ATOM 2470 O O . LYS A 1 301 ? 19.569 11.398 -11.143 1.00 92.38 301 LYS A O 1
ATOM 2475 N N . PHE A 1 302 ? 18.945 9.647 -12.395 1.00 94.19 302 PHE A N 1
ATOM 2476 C CA . PHE A 1 302 ? 20.243 8.994 -12.325 1.00 94.19 302 PHE A CA 1
ATOM 2477 C C . PHE A 1 302 ? 21.263 9.644 -13.270 1.00 94.19 302 PHE A C 1
ATOM 2479 O O . PHE A 1 302 ? 20.994 9.924 -14.437 1.00 94.19 302 PHE A O 1
ATOM 2486 N N . GLU A 1 303 ? 22.475 9.845 -12.757 1.00 91.06 303 GLU A N 1
ATOM 2487 C CA . GLU A 1 303 ? 23.605 10.394 -13.503 1.00 91.06 303 GLU A CA 1
ATOM 2488 C C . GLU A 1 303 ? 24.770 9.389 -13.493 1.00 91.06 303 GLU A C 1
ATOM 2490 O O . GLU A 1 303 ? 25.423 9.221 -12.457 1.00 91.06 303 GLU A O 1
ATOM 2495 N N . PRO A 1 304 ? 25.088 8.735 -14.628 1.00 87.62 304 PRO A N 1
ATOM 2496 C CA . PRO A 1 304 ? 26.156 7.735 -14.692 1.00 87.62 304 PRO A CA 1
ATOM 2497 C C . PRO A 1 304 ? 27.561 8.349 -14.548 1.00 87.62 304 PRO A C 1
ATOM 2499 O O . PRO A 1 304 ? 28.511 7.652 -14.193 1.00 87.62 304 PRO A O 1
ATOM 2502 N N . THR A 1 305 ? 27.702 9.658 -14.780 1.00 88.25 305 THR A N 1
ATOM 2503 C CA . THR A 1 305 ? 28.953 10.425 -14.631 1.00 88.25 305 THR A CA 1
ATOM 2504 C C . THR A 1 305 ? 29.484 10.436 -13.198 1.00 88.25 305 THR A C 1
ATOM 2506 O O . THR A 1 305 ? 30.692 10.509 -12.999 1.00 88.25 305 THR A O 1
ATOM 2509 N N . LYS A 1 306 ? 28.608 10.290 -12.193 1.00 87.56 306 LYS A N 1
ATOM 2510 C CA . LYS A 1 306 ? 28.971 10.240 -10.764 1.00 87.56 306 LYS A CA 1
ATOM 2511 C C . LYS A 1 306 ? 29.628 8.917 -10.337 1.00 87.56 306 LYS A C 1
ATOM 2513 O O . LYS A 1 306 ? 29.886 8.722 -9.153 1.00 87.56 306 LYS A O 1
ATOM 2518 N N . GLY A 1 307 ? 29.864 7.979 -11.260 1.00 86.50 307 GLY A N 1
ATOM 2519 C CA . GLY A 1 307 ? 30.636 6.747 -11.039 1.00 86.50 307 GLY A CA 1
ATOM 2520 C C . GLY A 1 307 ? 29.951 5.658 -10.198 1.00 86.50 307 GLY A C 1
ATOM 2521 O O . GLY A 1 307 ? 30.365 4.499 -10.261 1.00 86.50 307 GLY A O 1
ATOM 2522 N N . ASN A 1 308 ? 28.891 5.990 -9.461 1.00 91.00 308 ASN A N 1
ATOM 2523 C CA . ASN A 1 308 ? 28.121 5.065 -8.630 1.00 91.00 308 ASN A CA 1
ATOM 2524 C C . ASN A 1 308 ? 27.284 4.078 -9.465 1.00 91.00 308 ASN A C 1
ATOM 2526 O O . ASN A 1 308 ? 26.780 4.420 -10.532 1.00 91.00 308 ASN A O 1
ATOM 2530 N N . ARG A 1 309 ? 27.087 2.853 -8.953 1.00 93.44 309 ARG A N 1
ATOM 2531 C CA . ARG A 1 309 ? 26.131 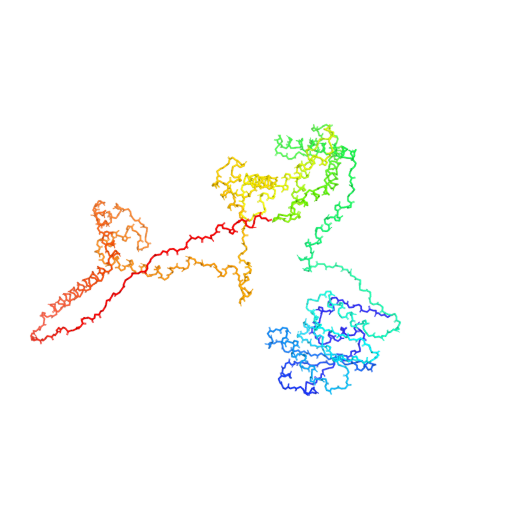1.891 -9.534 1.00 93.44 309 ARG A CA 1
ATOM 2532 C C . ARG A 1 309 ? 24.698 2.391 -9.364 1.00 93.44 309 ARG A C 1
ATOM 2534 O O . ARG A 1 309 ? 24.365 2.970 -8.327 1.00 93.44 309 ARG A O 1
ATOM 2541 N N . PHE A 1 310 ? 23.844 2.092 -10.343 1.00 95.00 310 PHE A N 1
ATOM 2542 C CA . PHE A 1 310 ? 22.436 2.495 -10.310 1.00 95.00 310 PHE A CA 1
ATOM 2543 C C . PHE A 1 310 ? 21.710 1.999 -9.047 1.00 95.00 310 PHE A C 1
ATOM 2545 O O . PHE A 1 310 ? 21.005 2.765 -8.393 1.00 95.00 310 PHE A O 1
ATOM 2552 N N . SER A 1 311 ? 21.948 0.747 -8.642 1.00 95.38 311 SER A N 1
ATOM 2553 C CA . SER A 1 311 ? 21.335 0.135 -7.455 1.00 95.38 311 SER A CA 1
ATOM 2554 C C . SER A 1 311 ? 21.597 0.905 -6.153 1.00 95.38 311 SER A C 1
ATOM 2556 O O . SER A 1 311 ? 20.684 1.054 -5.338 1.00 95.38 311 SER A O 1
ATOM 2558 N N . THR A 1 312 ? 22.805 1.452 -5.971 1.00 95.50 312 THR A N 1
ATOM 2559 C CA . THR A 1 312 ? 23.177 2.269 -4.803 1.00 95.50 312 THR A CA 1
ATOM 2560 C C . THR A 1 312 ? 22.365 3.562 -4.732 1.00 95.50 312 THR A C 1
ATOM 2562 O O . THR A 1 312 ? 21.962 3.981 -3.648 1.00 95.50 312 THR A O 1
ATOM 2565 N N . TYR A 1 313 ? 22.095 4.186 -5.882 1.00 95.56 313 TYR A N 1
ATOM 2566 C CA . TYR A 1 313 ? 21.281 5.399 -5.975 1.00 95.56 313 TYR A CA 1
ATOM 2567 C C . TYR A 1 313 ? 19.785 5.091 -5.807 1.00 95.56 313 TYR A C 1
ATOM 2569 O O . TYR A 1 313 ? 19.100 5.715 -4.994 1.00 95.56 313 TYR A O 1
ATOM 2577 N N . ALA A 1 314 ? 19.288 4.076 -6.520 1.00 97.06 314 ALA A N 1
ATOM 2578 C CA . ALA A 1 314 ? 17.887 3.667 -6.500 1.00 97.06 314 ALA A CA 1
ATOM 2579 C C . ALA A 1 314 ? 17.410 3.209 -5.113 1.00 97.06 314 ALA A C 1
ATOM 2581 O O . ALA A 1 314 ? 16.268 3.482 -4.747 1.00 97.06 314 ALA A O 1
ATOM 2582 N N . TYR A 1 315 ? 18.285 2.583 -4.313 1.00 97.38 315 TYR A N 1
ATOM 2583 C CA . TYR A 1 315 ? 17.975 2.153 -2.946 1.00 97.38 315 TYR A CA 1
ATOM 2584 C C . TYR A 1 315 ? 17.320 3.256 -2.099 1.00 97.38 315 TYR A C 1
ATOM 2586 O O . TYR A 1 315 ? 16.339 2.993 -1.403 1.00 97.38 315 TYR A O 1
ATOM 2594 N N . TRP A 1 316 ? 17.824 4.491 -2.179 1.00 96.69 316 TRP A N 1
ATOM 2595 C CA . TRP A 1 316 ? 17.316 5.614 -1.389 1.00 96.69 316 TRP A CA 1
ATOM 2596 C C . TRP A 1 316 ? 15.907 6.033 -1.805 1.00 96.69 316 TRP A C 1
ATOM 2598 O O . TRP A 1 316 ? 15.036 6.156 -0.946 1.00 96.69 316 TRP A O 1
ATOM 2608 N N . TRP A 1 317 ? 15.661 6.181 -3.108 1.00 97.94 317 TRP A N 1
ATOM 2609 C CA . TRP A 1 317 ? 14.347 6.545 -3.648 1.00 97.94 317 TRP A CA 1
ATOM 2610 C C . TRP A 1 317 ? 13.287 5.472 -3.388 1.00 97.94 317 TRP A C 1
ATOM 2612 O O . TRP A 1 317 ? 12.185 5.797 -2.947 1.00 97.94 317 TRP A O 1
ATOM 2622 N N . ILE A 1 318 ? 13.630 4.196 -3.595 1.00 98.00 318 ILE A N 1
ATOM 2623 C CA . ILE A 1 318 ? 12.741 3.060 -3.314 1.00 98.00 318 ILE A CA 1
ATOM 262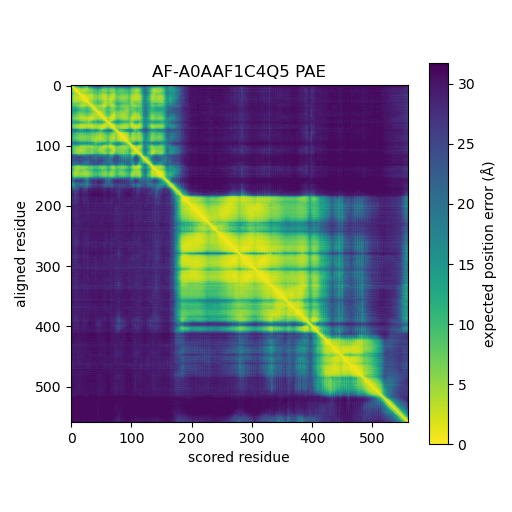4 C C . ILE A 1 318 ? 12.393 3.035 -1.820 1.00 98.00 318 ILE A C 1
ATOM 2626 O O . ILE A 1 318 ? 11.221 2.998 -1.448 1.00 98.00 318 ILE A O 1
ATOM 2630 N N . ARG A 1 319 ? 13.402 3.121 -0.942 1.00 96.69 319 ARG A N 1
ATOM 2631 C CA . ARG A 1 319 ? 13.205 3.126 0.514 1.00 96.69 319 ARG A CA 1
ATOM 2632 C C . ARG A 1 319 ? 12.362 4.315 0.982 1.00 96.69 319 ARG A C 1
ATOM 2634 O O . ARG A 1 319 ? 11.513 4.142 1.856 1.00 96.69 319 ARG A O 1
ATOM 2641 N N . GLN A 1 320 ? 12.585 5.503 0.420 1.00 95.75 320 GLN A N 1
ATOM 2642 C CA . GLN A 1 320 ? 11.824 6.708 0.750 1.00 95.75 320 GLN A CA 1
ATOM 2643 C C . GLN A 1 320 ? 10.353 6.570 0.345 1.00 95.75 320 GLN A C 1
ATOM 2645 O O . GLN A 1 320 ? 9.483 6.901 1.149 1.00 95.75 320 GLN A O 1
ATOM 2650 N N . ALA A 1 321 ? 10.071 6.062 -0.860 1.00 96.81 321 ALA A N 1
ATOM 2651 C CA . ALA A 1 321 ? 8.706 5.848 -1.335 1.00 96.81 321 ALA A CA 1
ATOM 2652 C C . ALA A 1 321 ? 7.952 4.850 -0.441 1.00 96.81 321 ALA A C 1
ATOM 2654 O O . ALA A 1 321 ? 6.912 5.198 0.111 1.00 96.81 321 ALA A O 1
ATOM 2655 N N . ILE A 1 322 ? 8.546 3.679 -0.180 1.00 95.06 322 ILE A N 1
ATOM 2656 C CA . ILE A 1 322 ? 7.978 2.640 0.697 1.00 95.06 322 ILE A CA 1
ATOM 2657 C C . ILE A 1 322 ? 7.713 3.181 2.110 1.00 95.06 322 ILE A C 1
ATOM 2659 O O . ILE A 1 322 ? 6.616 3.020 2.639 1.00 95.06 322 ILE A O 1
ATOM 2663 N N . THR A 1 323 ? 8.688 3.871 2.714 1.00 91.88 323 THR A N 1
ATOM 2664 C CA . THR A 1 323 ? 8.545 4.405 4.083 1.00 91.88 323 THR A CA 1
ATOM 2665 C C . THR A 1 323 ? 7.469 5.499 4.151 1.00 91.88 323 THR A C 1
ATOM 2667 O O . THR A 1 323 ? 6.698 5.540 5.108 1.00 91.88 323 THR A O 1
ATOM 2670 N N . ARG A 1 324 ? 7.367 6.359 3.124 1.00 92.31 324 ARG A N 1
ATOM 2671 C CA . ARG A 1 324 ? 6.320 7.391 3.014 1.00 92.31 324 ARG A CA 1
ATOM 2672 C C . ARG A 1 324 ? 4.936 6.787 2.772 1.00 92.31 324 ARG A C 1
ATOM 2674 O O . ARG A 1 324 ? 3.953 7.324 3.273 1.00 92.31 324 ARG A O 1
ATOM 2681 N N . TYR A 1 325 ? 4.833 5.709 2.000 1.00 93.19 325 TYR A N 1
ATOM 2682 C CA . TYR A 1 325 ? 3.564 5.011 1.814 1.00 93.19 325 TYR A CA 1
ATOM 2683 C C . TYR A 1 325 ? 3.112 4.362 3.123 1.00 93.19 325 TYR A C 1
ATOM 2685 O O . TYR A 1 325 ? 1.999 4.612 3.578 1.00 93.19 325 TYR A O 1
ATOM 2693 N N . GLN A 1 326 ? 4.014 3.647 3.803 1.00 89.31 326 GLN A N 1
ATOM 2694 C CA . GLN A 1 326 ? 3.744 3.064 5.114 1.00 89.31 326 GLN A CA 1
ATOM 2695 C C . GLN A 1 326 ? 3.285 4.124 6.129 1.00 89.31 326 GLN A C 1
ATOM 2697 O O . GLN A 1 326 ? 2.260 3.922 6.777 1.00 89.31 326 GLN A O 1
ATOM 2702 N N . SER A 1 327 ? 3.970 5.269 6.248 1.00 88.12 327 SER A N 1
ATOM 2703 C CA . SER A 1 327 ? 3.563 6.321 7.198 1.00 88.12 327 SER A CA 1
ATOM 2704 C C . SER A 1 327 ? 2.185 6.917 6.886 1.00 88.12 327 SER A C 1
ATOM 2706 O O . SER A 1 327 ? 1.489 7.378 7.790 1.00 88.12 327 SER A O 1
ATOM 2708 N N . ASN A 1 328 ? 1.784 6.889 5.612 1.00 88.69 328 ASN A N 1
ATOM 2709 C CA . ASN A 1 328 ? 0.524 7.440 5.132 1.00 88.69 328 ASN A CA 1
ATOM 2710 C C . ASN A 1 328 ? -0.669 6.474 5.215 1.00 88.69 328 ASN A C 1
ATOM 2712 O O . ASN A 1 328 ? -1.777 6.965 5.427 1.00 88.69 328 ASN A O 1
ATOM 2716 N N . TYR A 1 329 ? -0.448 5.169 5.003 1.00 88.62 329 TYR A N 1
ATOM 2717 C CA . TYR A 1 329 ? -1.500 4.178 4.711 1.00 88.62 329 TYR A CA 1
ATOM 2718 C C . TYR A 1 329 ? -1.477 2.913 5.585 1.00 88.62 329 TYR A C 1
ATOM 2720 O O . TYR A 1 329 ? -2.396 2.112 5.492 1.00 88.62 329 TYR A O 1
ATOM 2728 N N . SER A 1 330 ? -0.499 2.727 6.481 1.00 85.19 330 SER A N 1
ATOM 2729 C CA . SER A 1 330 ? -0.504 1.588 7.429 1.00 85.19 330 SER A CA 1
ATOM 2730 C C . SER A 1 330 ? -1.554 1.679 8.541 1.00 85.19 330 SER A C 1
ATOM 2732 O O . SER A 1 330 ? -1.530 0.886 9.475 1.00 85.19 330 SER A O 1
ATOM 2734 N N . ARG A 1 331 ? -2.441 2.677 8.507 1.00 84.38 331 ARG A N 1
ATOM 2735 C CA . ARG A 1 331 ? -3.425 2.931 9.560 1.00 84.38 331 ARG A CA 1
ATOM 2736 C C . ARG A 1 331 ? -4.731 3.431 8.980 1.00 84.38 331 ARG A C 1
ATOM 2738 O O . ARG A 1 331 ? -4.724 4.303 8.116 1.00 84.38 331 ARG A O 1
ATOM 2745 N N . ILE A 1 332 ? -5.828 2.939 9.552 1.00 87.75 332 ILE A N 1
ATOM 2746 C CA . ILE A 1 332 ? -7.192 3.413 9.287 1.00 87.75 332 ILE A CA 1
ATOM 2747 C C . ILE A 1 332 ? -7.305 4.901 9.657 1.00 87.75 332 ILE A C 1
ATOM 2749 O O . ILE A 1 332 ? -7.758 5.713 8.855 1.00 87.75 332 ILE A O 1
ATOM 2753 N N . ILE A 1 333 ? -6.804 5.283 10.839 1.00 89.56 333 ILE A N 1
ATOM 2754 C CA . ILE A 1 333 ? -6.683 6.687 11.246 1.00 89.56 333 ILE A CA 1
ATOM 2755 C C . ILE A 1 333 ? -5.293 7.200 10.854 1.00 89.56 333 ILE A C 1
ATOM 2757 O O . ILE A 1 333 ? -4.270 6.819 11.432 1.00 89.56 333 ILE A O 1
ATOM 2761 N N . ARG A 1 334 ? -5.261 8.080 9.852 1.00 90.19 334 ARG A N 1
ATOM 2762 C CA . ARG A 1 334 ? -4.042 8.702 9.326 1.00 90.19 334 ARG A CA 1
ATOM 2763 C C . ARG A 1 334 ? -3.369 9.599 10.372 1.00 90.19 334 ARG A C 1
ATOM 2765 O O . ARG A 1 334 ? -3.982 10.538 10.870 1.00 90.19 334 ARG A O 1
ATOM 2772 N N . LEU A 1 335 ? -2.069 9.396 10.595 1.00 88.81 335 LEU A N 1
ATOM 2773 C CA . LEU A 1 335 ? -1.234 10.265 11.435 1.00 88.81 335 LEU A CA 1
ATOM 2774 C C . LEU A 1 335 ? -0.249 11.114 10.603 1.00 88.81 335 LEU A C 1
ATOM 2776 O O . LEU A 1 335 ? 0.233 10.653 9.564 1.00 88.81 335 LEU A O 1
ATOM 2780 N N . PRO A 1 336 ? 0.105 12.336 11.049 1.00 91.38 336 PRO A N 1
ATOM 2781 C CA . PRO A 1 336 ? 1.192 13.123 10.468 1.00 91.38 336 PRO A CA 1
ATOM 2782 C C . PRO A 1 336 ? 2.558 12.416 10.494 1.00 91.38 336 PRO A C 1
ATOM 2784 O O . PRO A 1 336 ? 2.908 11.729 11.453 1.00 91.38 336 PRO A O 1
ATOM 2787 N N . ASN A 1 337 ? 3.385 12.660 9.471 1.00 86.31 337 ASN A N 1
ATOM 2788 C CA . ASN A 1 337 ? 4.691 12.000 9.321 1.00 86.31 337 ASN A CA 1
ATOM 2789 C C . ASN A 1 337 ? 5.659 12.246 10.492 1.00 86.31 337 ASN A C 1
ATOM 2791 O O . ASN A 1 337 ? 6.384 11.331 10.860 1.00 86.31 337 ASN A O 1
ATOM 2795 N N . HIS A 1 338 ? 5.654 13.431 11.112 1.00 87.62 338 HIS A N 1
ATOM 2796 C CA . HIS A 1 338 ? 6.572 13.730 12.220 1.00 87.62 338 HIS A CA 1
ATOM 2797 C C . HIS A 1 338 ? 6.342 12.818 13.441 1.00 87.62 338 HIS A C 1
ATOM 2799 O O . HIS A 1 338 ? 7.291 12.481 14.144 1.00 87.62 338 HIS A O 1
ATOM 2805 N N . LEU A 1 339 ? 5.109 12.337 13.666 1.00 89.12 339 LEU A N 1
ATOM 2806 C CA . LEU A 1 339 ? 4.821 11.369 14.730 1.00 89.12 339 LEU A CA 1
ATOM 2807 C C . LEU A 1 339 ? 5.508 10.018 14.472 1.00 89.12 339 LEU A C 1
ATOM 2809 O O . LEU A 1 339 ? 5.919 9.346 15.416 1.00 89.12 339 LEU A O 1
ATOM 2813 N N . TRP A 1 340 ? 5.700 9.623 13.210 1.00 86.00 340 TRP A N 1
ATOM 2814 C CA . TRP A 1 340 ? 6.429 8.396 12.870 1.00 86.00 340 TRP A CA 1
ATOM 2815 C C . TRP A 1 340 ? 7.921 8.489 13.195 1.00 86.00 340 TRP A C 1
ATOM 2817 O O . TRP A 1 340 ? 8.499 7.507 13.669 1.00 86.00 340 TRP A O 1
ATOM 2827 N N . ASP A 1 341 ? 8.532 9.664 13.025 1.00 86.50 341 ASP A N 1
ATOM 2828 C CA . ASP A 1 341 ? 9.909 9.906 13.463 1.00 86.50 341 ASP A CA 1
ATOM 2829 C C . ASP A 1 341 ? 10.024 9.792 14.993 1.00 86.50 341 ASP A C 1
ATOM 2831 O O . ASP A 1 341 ? 10.942 9.135 15.495 1.00 86.50 341 ASP A O 1
ATOM 2835 N N . TYR A 1 342 ? 9.044 10.320 15.741 1.00 88.44 342 TYR A N 1
ATOM 2836 C CA . TYR A 1 342 ? 8.945 10.106 17.190 1.00 88.44 342 TYR A CA 1
ATOM 2837 C C . TYR A 1 342 ? 8.793 8.622 17.556 1.00 88.44 342 TYR A C 1
ATOM 2839 O O . TYR A 1 342 ? 9.563 8.139 18.386 1.00 88.44 342 TYR A O 1
ATOM 2847 N N . LYS A 1 343 ? 7.900 7.856 16.905 1.00 85.25 343 LYS A N 1
ATOM 2848 C CA . LYS A 1 343 ? 7.768 6.398 17.125 1.00 85.25 343 LYS A CA 1
ATOM 2849 C C . LYS A 1 343 ? 9.094 5.671 16.908 1.00 85.25 343 LYS A C 1
ATOM 2851 O O . LYS A 1 343 ? 9.483 4.825 17.713 1.00 85.25 343 LYS A O 1
ATOM 2856 N N . GLN A 1 344 ? 9.812 6.009 15.839 1.00 85.06 344 GLN A N 1
ATOM 2857 C CA . GLN A 1 344 ? 11.091 5.382 15.522 1.00 85.06 344 GLN A CA 1
ATOM 2858 C C . GLN A 1 344 ? 12.195 5.787 16.512 1.00 85.06 344 GLN A C 1
ATOM 2860 O O . GLN A 1 344 ? 13.068 4.975 16.820 1.00 85.06 344 GLN A O 1
ATOM 2865 N N . ASN A 1 345 ? 12.157 7.006 17.053 1.00 88.81 345 ASN A N 1
ATOM 2866 C CA . ASN A 1 345 ? 13.070 7.443 18.108 1.00 88.81 345 ASN A CA 1
ATOM 2867 C C . ASN A 1 345 ? 12.754 6.781 19.460 1.00 88.81 345 ASN A C 1
ATOM 2869 O O . ASN A 1 345 ? 13.684 6.305 20.107 1.00 88.81 345 ASN A O 1
ATOM 2873 N N . ILE A 1 346 ? 11.477 6.617 19.826 1.00 87.50 346 ILE A N 1
ATOM 2874 C CA . ILE A 1 346 ? 11.045 5.808 20.981 1.00 87.50 346 ILE A CA 1
ATOM 2875 C C . ILE A 1 346 ? 11.525 4.357 20.827 1.00 87.50 346 ILE A C 1
ATOM 2877 O O . ILE A 1 346 ? 12.120 3.810 21.754 1.00 87.50 346 ILE A O 1
ATOM 2881 N N . LYS A 1 347 ? 11.372 3.744 19.644 1.00 86.19 347 LYS A N 1
ATOM 2882 C CA . LYS A 1 347 ? 11.866 2.380 19.381 1.00 86.19 347 LYS A CA 1
ATOM 2883 C C . LYS A 1 347 ? 13.387 2.264 19.552 1.00 86.19 347 LYS A C 1
ATOM 2885 O O . LYS A 1 347 ? 13.852 1.320 20.188 1.00 86.19 347 LYS A O 1
ATOM 2890 N N . LYS A 1 348 ? 14.163 3.235 19.049 1.00 88.00 348 LYS A N 1
ATOM 2891 C CA . LYS A 1 348 ? 15.622 3.306 19.276 1.00 88.00 348 LYS A CA 1
ATOM 2892 C C . LYS A 1 348 ? 15.968 3.501 20.756 1.00 88.00 348 LYS A C 1
ATOM 2894 O O . LYS A 1 348 ? 16.934 2.904 21.218 1.00 88.00 348 LYS A O 1
ATOM 2899 N N . ALA A 1 349 ? 15.213 4.326 21.486 1.00 88.38 349 ALA A N 1
ATOM 2900 C CA . ALA A 1 349 ? 15.402 4.539 22.920 1.00 88.38 349 ALA A CA 1
ATOM 2901 C C . ALA A 1 349 ? 15.197 3.227 23.688 1.00 88.38 349 ALA A C 1
ATOM 2903 O O . ALA A 1 349 ? 16.099 2.796 24.397 1.00 88.38 349 ALA A O 1
ATOM 2904 N N . CYS A 1 350 ? 14.082 2.529 23.450 1.00 84.81 350 CYS A N 1
ATOM 2905 C CA . CYS A 1 350 ? 13.796 1.223 24.050 1.00 84.81 350 CYS A CA 1
ATOM 2906 C C . CYS A 1 350 ? 14.900 0.199 23.745 1.00 84.81 350 CYS A C 1
ATOM 2908 O O . CYS A 1 350 ? 15.407 -0.439 24.660 1.00 84.81 350 CYS A O 1
ATOM 2910 N N . GLN A 1 351 ? 15.342 0.094 22.485 1.00 84.88 351 GLN A N 1
ATOM 2911 C CA . GLN A 1 351 ? 16.459 -0.783 22.108 1.00 84.88 351 GLN A CA 1
ATOM 2912 C C . GLN A 1 351 ? 17.750 -0.451 22.870 1.00 84.88 351 GLN A C 1
ATOM 2914 O O . GLN A 1 351 ? 18.434 -1.362 23.328 1.00 84.88 351 GLN A O 1
ATOM 2919 N N . LYS A 1 352 ? 18.070 0.836 23.051 1.00 88.12 352 LYS A N 1
ATOM 2920 C CA . LYS A 1 352 ? 19.254 1.258 23.809 1.00 88.12 352 LYS A CA 1
ATOM 2921 C C . LYS A 1 352 ? 19.134 0.976 25.309 1.00 88.12 352 LYS A C 1
ATOM 2923 O O . LYS A 1 352 ? 20.117 0.539 25.902 1.00 88.12 352 LYS A O 1
ATOM 2928 N N . LEU A 1 353 ? 17.955 1.171 25.905 1.00 87.56 353 LEU A N 1
ATOM 2929 C CA . LEU A 1 353 ? 17.679 0.806 27.301 1.00 87.56 353 LEU A CA 1
ATOM 2930 C C . LEU A 1 353 ? 17.866 -0.708 27.513 1.00 87.56 353 LEU A C 1
ATOM 2932 O O . LEU A 1 353 ? 18.606 -1.101 28.413 1.00 87.56 353 LEU A O 1
ATOM 2936 N N . ILE A 1 354 ? 17.338 -1.546 26.607 1.00 88.06 354 ILE A N 1
ATOM 2937 C CA . ILE A 1 354 ? 17.562 -3.006 26.617 1.00 88.06 354 ILE A CA 1
ATOM 2938 C C . ILE A 1 354 ? 19.058 -3.333 26.559 1.00 88.06 354 ILE A C 1
ATOM 2940 O O . ILE A 1 354 ? 19.538 -4.111 27.377 1.00 88.06 354 ILE A O 1
ATOM 2944 N N . THR A 1 355 ? 19.826 -2.724 25.644 1.00 89.50 355 THR A N 1
ATOM 2945 C CA . THR A 1 355 ? 21.276 -3.003 25.538 1.00 89.50 355 THR A CA 1
ATOM 2946 C C . THR A 1 355 ? 22.089 -2.579 26.762 1.00 89.50 355 THR A C 1
ATOM 2948 O O . THR A 1 355 ? 23.213 -3.042 26.923 1.00 89.50 355 THR A O 1
ATOM 2951 N N . LYS A 1 356 ? 21.539 -1.718 27.626 1.00 88.62 356 LYS A N 1
ATOM 2952 C CA . LYS A 1 356 ? 22.139 -1.346 28.913 1.00 88.62 356 LYS A CA 1
ATOM 2953 C C . LYS A 1 356 ? 21.655 -2.202 30.093 1.00 88.62 356 LYS A C 1
ATOM 2955 O O . LYS A 1 356 ? 22.180 -2.048 31.189 1.00 88.62 356 LYS A O 1
ATOM 2960 N N . GLY A 1 357 ? 20.650 -3.059 29.897 1.00 86.62 357 GLY A N 1
ATOM 2961 C CA . GLY A 1 357 ? 19.976 -3.781 30.981 1.00 86.62 357 GLY A CA 1
ATOM 2962 C C . GLY A 1 357 ? 19.032 -2.912 31.826 1.00 86.62 357 GLY A C 1
ATOM 2963 O O . GLY A 1 357 ? 18.656 -3.314 32.924 1.00 86.62 357 GLY A O 1
ATOM 2964 N N . GLU A 1 358 ? 18.648 -1.725 31.345 1.00 86.25 358 GLU A N 1
ATOM 2965 C CA . GLU A 1 358 ? 17.732 -0.822 32.051 1.00 86.25 358 GLU A CA 1
ATOM 2966 C C . GLU A 1 358 ? 16.260 -1.200 31.790 1.00 86.25 358 GLU A C 1
ATOM 2968 O O . GLU A 1 358 ? 15.878 -1.581 30.681 1.00 86.25 358 GLU A O 1
ATOM 2973 N N . ILE A 1 359 ? 15.401 -1.044 32.805 1.00 82.44 359 ILE A N 1
ATOM 2974 C CA . ILE A 1 359 ? 13.957 -1.306 32.684 1.00 82.44 359 ILE A CA 1
ATOM 2975 C C . ILE A 1 359 ? 13.326 -0.294 31.716 1.00 82.44 359 ILE A C 1
ATOM 2977 O O . ILE A 1 359 ? 13.502 0.920 31.860 1.00 82.44 359 ILE A O 1
ATOM 2981 N N . ILE A 1 360 ? 12.528 -0.780 30.763 1.00 84.44 360 ILE A N 1
ATOM 2982 C CA . ILE A 1 360 ? 11.730 0.082 29.886 1.00 84.44 360 ILE A CA 1
ATOM 2983 C C . ILE A 1 360 ? 10.549 0.641 30.685 1.00 84.44 360 ILE A C 1
ATOM 2985 O O . ILE A 1 360 ? 9.605 -0.068 31.018 1.00 84.44 360 ILE A O 1
ATOM 2989 N N . ASN A 1 361 ? 10.605 1.937 30.969 1.00 86.81 361 ASN A N 1
ATOM 2990 C CA . ASN A 1 361 ? 9.541 2.705 31.608 1.00 86.81 361 ASN A CA 1
ATOM 2991 C C . ASN A 1 361 ? 9.392 4.036 30.855 1.00 86.81 361 ASN A C 1
ATOM 2993 O O . ASN A 1 361 ? 10.382 4.569 30.349 1.00 86.81 361 ASN A O 1
ATOM 2997 N N . THR A 1 362 ? 8.186 4.607 30.806 1.00 86.06 362 THR A N 1
ATOM 2998 C CA . THR A 1 362 ? 7.913 5.899 30.153 1.00 86.06 362 THR A CA 1
ATOM 2999 C C . THR A 1 362 ? 8.828 7.006 30.673 1.00 86.06 362 THR A C 1
ATOM 3001 O O . THR A 1 362 ? 9.271 7.840 29.893 1.00 86.06 362 THR A O 1
ATOM 3004 N N . ASN A 1 363 ? 9.170 6.978 31.968 1.00 88.44 363 ASN A N 1
ATOM 3005 C CA . ASN A 1 363 ? 10.118 7.916 32.577 1.00 88.44 363 ASN A CA 1
ATOM 3006 C C . ASN A 1 363 ? 11.527 7.780 31.965 1.00 88.44 363 ASN A C 1
ATOM 3008 O O . ASN A 1 363 ? 12.149 8.775 31.613 1.00 88.44 363 ASN A O 1
ATOM 3012 N N . ASN A 1 364 ? 12.018 6.548 31.798 1.00 86.94 364 ASN A N 1
ATOM 3013 C CA . ASN A 1 364 ? 13.363 6.279 31.279 1.00 86.94 364 ASN A CA 1
ATOM 3014 C C . ASN A 1 364 ? 13.452 6.613 29.780 1.00 86.94 364 ASN A C 1
ATOM 3016 O O . ASN A 1 364 ? 14.457 7.151 29.324 1.00 86.94 364 ASN A O 1
ATOM 3020 N N . ILE A 1 365 ? 12.375 6.363 29.027 1.00 87.94 365 ILE A N 1
ATOM 3021 C CA . ILE A 1 365 ? 12.241 6.777 27.622 1.00 87.94 365 ILE A CA 1
ATOM 3022 C C . ILE A 1 365 ? 12.231 8.310 27.509 1.00 87.94 365 ILE A C 1
ATOM 3024 O O . ILE A 1 365 ? 12.950 8.853 26.675 1.00 87.94 365 ILE A O 1
ATOM 3028 N N . ALA A 1 366 ? 11.453 9.003 28.346 1.00 91.31 366 ALA A N 1
ATOM 3029 C CA . ALA A 1 366 ? 11.366 10.464 28.365 1.00 91.31 366 ALA A CA 1
ATOM 3030 C C . ALA A 1 366 ? 12.722 11.113 28.693 1.00 91.31 366 ALA A C 1
ATOM 3032 O O . ALA A 1 366 ? 13.181 11.977 27.947 1.00 91.31 366 ALA A O 1
ATOM 3033 N N . ASN A 1 367 ? 13.419 10.605 29.717 1.00 89.62 367 ASN A N 1
ATOM 3034 C CA . ASN A 1 367 ? 14.779 11.022 30.065 1.00 89.62 367 ASN A CA 1
ATOM 3035 C C . ASN A 1 367 ? 15.773 10.775 28.916 1.00 89.62 367 ASN A C 1
ATOM 3037 O O . ASN A 1 367 ? 16.618 11.622 28.649 1.00 89.62 367 ASN A O 1
ATOM 3041 N N . TYR A 1 368 ? 15.670 9.640 28.211 1.00 87.69 368 TYR A N 1
ATOM 3042 C CA . TYR A 1 368 ? 16.546 9.328 27.076 1.00 87.69 368 TYR A CA 1
ATOM 3043 C C . TYR A 1 368 ? 16.289 10.212 25.841 1.00 87.69 368 TYR A C 1
ATOM 3045 O O . TYR A 1 368 ? 17.189 10.422 25.029 1.00 87.69 368 TYR A O 1
ATOM 3053 N N . LEU A 1 369 ? 15.056 10.692 25.668 1.00 88.69 369 LEU A N 1
ATOM 3054 C CA . LEU A 1 369 ? 14.639 11.529 24.539 1.00 88.69 369 LEU A CA 1
ATOM 3055 C C . LEU A 1 369 ? 14.671 13.035 24.839 1.00 88.69 369 LEU A C 1
ATOM 3057 O O . LEU A 1 369 ? 14.337 13.807 23.945 1.00 88.69 369 LEU A O 1
ATOM 3061 N N . GLU A 1 370 ? 15.045 13.437 26.060 1.00 91.12 370 GLU A N 1
ATOM 3062 C CA . GLU A 1 370 ? 15.007 14.830 26.540 1.00 91.12 370 GLU A CA 1
ATOM 3063 C C . GLU A 1 370 ? 13.608 15.463 26.364 1.00 91.12 370 GLU A C 1
ATOM 3065 O O . GLU A 1 370 ? 13.441 16.582 25.874 1.00 91.12 370 GLU A O 1
ATOM 3070 N N . LYS A 1 371 ? 12.572 14.695 26.732 1.00 89.12 371 LYS A N 1
ATOM 3071 C CA . LYS A 1 371 ? 11.152 15.029 26.540 1.00 89.12 371 LYS A CA 1
ATOM 3072 C C . LYS A 1 371 ? 10.341 14.886 27.822 1.00 89.12 371 LYS A C 1
ATOM 3074 O O . LYS A 1 371 ? 10.779 14.230 28.764 1.00 89.12 371 LYS A O 1
ATOM 3079 N N . SER A 1 372 ? 9.154 15.493 27.873 1.00 92.38 372 SER A N 1
ATOM 3080 C CA . SER A 1 372 ? 8.272 15.330 29.031 1.00 92.38 372 SER A CA 1
ATOM 3081 C C . SER A 1 372 ? 7.652 13.925 29.047 1.00 92.38 372 SER A C 1
ATOM 3083 O O . SER A 1 372 ? 7.447 13.291 28.008 1.00 92.38 372 SER A O 1
ATOM 3085 N N . LYS A 1 373 ? 7.329 13.414 30.242 1.00 91.25 373 LYS A N 1
ATOM 3086 C CA . LYS A 1 373 ? 6.620 12.130 30.383 1.00 91.25 373 LYS A CA 1
ATOM 3087 C C . LYS A 1 373 ? 5.251 12.168 29.692 1.00 91.25 373 LYS A C 1
ATOM 3089 O O . LYS A 1 373 ? 4.829 11.169 29.115 1.00 91.25 373 LYS A O 1
ATOM 3094 N N . GLU A 1 374 ? 4.577 13.310 29.769 1.00 90.56 374 GLU A N 1
ATOM 3095 C CA . GLU A 1 374 ? 3.242 13.541 29.215 1.00 90.56 374 GLU A CA 1
ATOM 3096 C C . GLU A 1 374 ? 3.271 13.497 27.682 1.00 90.56 374 GLU A C 1
ATOM 3098 O O . GLU A 1 374 ? 2.508 12.734 27.097 1.00 90.56 374 GLU A O 1
ATOM 3103 N N . GLU A 1 375 ? 4.234 14.174 27.041 1.00 87.81 375 GLU A N 1
ATOM 3104 C CA . GLU A 1 375 ? 4.451 14.110 25.586 1.00 87.81 375 GLU A CA 1
ATOM 3105 C C . GLU A 1 375 ? 4.678 12.662 25.115 1.00 87.81 375 GLU A C 1
ATOM 3107 O O . GLU A 1 375 ? 4.100 12.218 24.123 1.00 87.81 375 GLU A O 1
ATOM 3112 N N . VAL A 1 376 ? 5.500 11.888 25.838 1.00 88.50 376 VAL A N 1
ATOM 3113 C CA . VAL A 1 376 ? 5.762 10.476 25.503 1.00 88.50 376 VAL A CA 1
ATOM 3114 C C . VAL A 1 376 ? 4.498 9.620 25.653 1.00 88.50 376 VAL A C 1
ATOM 3116 O O . VAL A 1 376 ? 4.241 8.768 24.801 1.00 88.50 376 VAL A O 1
ATOM 3119 N N . LEU A 1 377 ? 3.688 9.854 26.690 1.00 89.12 377 LEU A N 1
ATOM 3120 C CA . LEU A 1 377 ? 2.413 9.160 26.897 1.00 89.12 377 LEU A CA 1
ATOM 3121 C C . LEU A 1 377 ? 1.380 9.499 25.814 1.00 89.12 377 LEU A C 1
ATOM 3123 O O . LEU A 1 377 ? 0.706 8.593 25.327 1.00 89.12 377 LEU A O 1
ATOM 3127 N N . GLU A 1 378 ? 1.261 10.763 25.406 1.00 88.81 378 GLU A N 1
ATOM 3128 C CA . GLU A 1 378 ? 0.387 11.166 24.296 1.00 88.81 378 GLU A CA 1
ATOM 3129 C C . GLU A 1 378 ? 0.794 10.500 22.981 1.00 88.81 378 GLU A C 1
ATOM 3131 O O . GLU A 1 378 ? -0.049 9.928 22.290 1.00 88.81 378 GLU A O 1
ATOM 3136 N N . ILE A 1 379 ? 2.093 10.486 22.664 1.00 86.69 379 ILE A N 1
ATOM 3137 C CA . ILE A 1 379 ? 2.605 9.818 21.462 1.00 86.69 379 ILE A CA 1
ATOM 3138 C C . ILE A 1 379 ? 2.272 8.319 21.492 1.00 86.69 379 ILE A C 1
ATOM 3140 O O . ILE A 1 379 ? 1.803 7.783 20.488 1.00 86.69 379 ILE A O 1
ATOM 3144 N N . ILE A 1 380 ? 2.453 7.640 22.631 1.00 86.00 380 ILE A N 1
ATOM 3145 C CA . ILE A 1 380 ? 2.084 6.221 22.784 1.00 86.00 380 ILE A CA 1
ATOM 3146 C C . ILE A 1 380 ? 0.574 6.013 22.571 1.00 86.00 380 ILE A C 1
ATOM 3148 O O . ILE A 1 380 ? 0.193 5.076 21.869 1.00 86.00 380 ILE A O 1
ATOM 3152 N N . LYS A 1 381 ? -0.284 6.906 23.090 1.00 87.81 381 LYS A N 1
ATOM 3153 C CA . LYS A 1 381 ? -1.742 6.863 22.865 1.00 87.81 381 LYS A CA 1
ATOM 3154 C C . LYS A 1 381 ? -2.104 7.009 21.385 1.00 87.81 381 LYS A C 1
ATOM 3156 O O . LYS A 1 381 ? -2.845 6.176 20.872 1.00 87.81 381 LYS A O 1
ATOM 3161 N N . TYR A 1 382 ? -1.537 7.984 20.664 1.00 86.81 382 TYR A N 1
ATOM 3162 C CA . TYR A 1 382 ? -1.763 8.119 19.214 1.00 86.81 382 TYR A CA 1
ATOM 3163 C C . TYR A 1 382 ? -1.337 6.865 18.439 1.00 86.81 382 TYR A C 1
ATOM 3165 O O . TYR A 1 382 ? -1.906 6.554 17.392 1.00 86.81 382 TYR A O 1
ATOM 3173 N N . PHE A 1 383 ? -0.350 6.124 18.948 1.00 83.94 383 PHE A N 1
ATOM 3174 C CA . PHE A 1 383 ? 0.135 4.896 18.334 1.00 83.94 383 PHE A CA 1
ATOM 3175 C C . PHE A 1 383 ? -0.586 3.608 18.759 1.00 83.94 383 PHE A C 1
ATOM 3177 O O . PHE A 1 383 ? -0.197 2.542 18.279 1.00 83.94 383 PHE A O 1
ATOM 3184 N N . GLN A 1 384 ? -1.692 3.683 19.501 1.00 84.06 384 GLN A N 1
ATOM 3185 C CA . GLN A 1 384 ? -2.602 2.544 19.682 1.00 84.06 384 GLN A CA 1
ATOM 3186 C C . GLN A 1 384 ? -3.195 2.082 18.332 1.00 84.06 384 GLN A C 1
ATOM 3188 O O . GLN A 1 384 ? -3.244 2.849 17.361 1.00 84.06 384 GLN A O 1
ATOM 3193 N N . ASN A 1 385 ? -3.569 0.803 18.249 1.00 81.12 385 ASN A N 1
ATOM 3194 C CA . ASN A 1 385 ? -4.194 0.193 17.073 1.00 81.12 385 ASN A CA 1
ATOM 3195 C C . ASN A 1 385 ? -5.716 0.118 17.269 1.00 81.12 385 ASN A C 1
ATOM 3197 O O . ASN A 1 385 ? -6.192 -0.105 18.379 1.00 81.12 385 ASN A O 1
ATOM 3201 N N . THR A 1 386 ? -6.471 0.285 16.185 1.00 85.38 386 THR A N 1
ATOM 3202 C CA . THR A 1 386 ? -7.927 0.088 16.154 1.00 85.38 386 THR A CA 1
ATOM 3203 C C . THR A 1 386 ? -8.273 -1.400 16.181 1.00 85.38 386 THR A C 1
ATOM 3205 O O . THR A 1 386 ? -7.633 -2.181 15.476 1.00 85.38 386 THR A O 1
ATOM 3208 N N . LEU A 1 387 ? -9.301 -1.779 16.940 1.00 86.69 387 LEU A N 1
ATOM 3209 C CA . LEU A 1 387 ? -9.877 -3.127 16.929 1.00 86.69 387 LEU A CA 1
ATOM 3210 C C . LEU A 1 387 ? -11.043 -3.203 15.932 1.00 86.69 387 LEU A C 1
ATOM 3212 O O . LEU A 1 387 ? -11.638 -2.175 15.602 1.00 86.69 387 LEU A O 1
ATOM 3216 N N . SER A 1 388 ? -11.355 -4.406 15.446 1.00 88.19 388 SER A N 1
ATOM 3217 C CA . SER A 1 388 ? -12.561 -4.622 14.637 1.00 88.19 388 SER A CA 1
ATOM 3218 C C . SER A 1 388 ? -13.776 -4.742 15.552 1.00 88.19 388 SER A C 1
ATOM 3220 O O . SER A 1 388 ? -13.708 -5.441 16.562 1.00 88.19 388 SER A O 1
ATOM 3222 N N . LEU A 1 389 ? -14.888 -4.101 15.187 1.00 89.62 389 LEU A N 1
ATOM 3223 C CA . LEU A 1 389 ? -16.168 -4.321 15.865 1.00 89.62 389 LEU A CA 1
ATOM 3224 C C . LEU A 1 389 ? -16.713 -5.723 15.571 1.00 89.62 389 LEU A C 1
ATOM 3226 O O . LEU A 1 389 ? -17.260 -6.346 16.468 1.00 89.62 389 LEU A O 1
ATOM 3230 N N . ASP A 1 390 ? -16.438 -6.256 14.378 1.00 87.75 390 ASP A N 1
ATOM 3231 C CA . ASP A 1 390 ? -16.807 -7.615 13.952 1.00 87.75 390 ASP A CA 1
ATOM 3232 C C . ASP A 1 390 ? -15.907 -8.712 14.566 1.00 87.75 390 ASP A C 1
ATOM 3234 O O . ASP A 1 390 ? -15.907 -9.860 14.123 1.00 87.75 390 ASP A O 1
ATOM 3238 N N . GLN A 1 391 ? -15.055 -8.368 15.538 1.00 87.81 391 GLN A N 1
ATOM 3239 C CA . GLN A 1 391 ? -14.190 -9.340 16.197 1.00 87.81 391 GLN A CA 1
ATOM 3240 C C . GLN A 1 391 ? -15.018 -10.196 17.162 1.00 87.81 391 GLN A C 1
ATOM 3242 O O . GLN A 1 391 ? -15.557 -9.674 18.135 1.00 87.81 391 GLN A O 1
ATOM 3247 N N . GLN A 1 392 ? -15.068 -11.509 16.928 1.00 84.56 392 GLN A N 1
ATOM 3248 C CA . GLN A 1 392 ? -15.673 -12.458 17.867 1.00 84.56 392 GLN A CA 1
ATOM 3249 C C . GLN A 1 392 ? -14.974 -12.399 19.232 1.00 84.56 392 GLN A C 1
ATOM 3251 O O . GLN A 1 392 ? -13.737 -12.386 19.321 1.00 84.56 392 GLN A O 1
ATOM 3256 N N . VAL A 1 393 ? -15.771 -12.380 20.296 1.00 82.06 393 VAL A N 1
ATOM 3257 C CA . VAL A 1 393 ? -15.312 -12.355 21.683 1.00 82.06 393 VAL A CA 1
ATOM 3258 C C . VAL A 1 393 ? -15.472 -13.755 22.259 1.00 82.06 393 VAL A C 1
ATOM 3260 O O . VAL A 1 393 ? -16.577 -14.263 22.392 1.00 82.06 393 VAL A O 1
ATOM 3263 N N . LYS A 1 394 ? -14.357 -14.388 22.636 1.00 72.38 394 LYS A N 1
ATOM 3264 C CA . LYS A 1 394 ? -14.383 -15.706 23.282 1.00 72.38 394 LYS A CA 1
ATOM 3265 C C . LYS A 1 394 ? -14.839 -15.602 24.736 1.00 72.38 394 LYS A C 1
ATOM 3267 O O . LYS A 1 394 ? -14.010 -15.611 25.647 1.00 72.38 394 LYS A O 1
ATOM 3272 N N . ASN A 1 395 ? -16.149 -15.529 24.935 1.00 65.31 395 ASN A N 1
ATOM 3273 C CA . ASN A 1 395 ? -16.798 -15.715 26.226 1.00 65.31 395 ASN A CA 1
ATOM 3274 C C . ASN A 1 395 ? -17.332 -17.149 26.279 1.00 65.31 395 ASN A C 1
ATOM 3276 O O . ASN A 1 395 ? -18.158 -17.522 25.458 1.00 65.31 395 ASN A O 1
ATOM 3280 N N . GLY A 1 396 ? -16.839 -17.956 27.224 1.00 60.94 396 GLY A N 1
ATOM 3281 C CA . GLY A 1 396 ? -16.943 -19.427 27.205 1.00 60.94 396 GLY A CA 1
ATOM 3282 C C . GLY A 1 396 ? -18.331 -20.057 27.397 1.00 60.94 396 GLY A C 1
ATOM 3283 O O . GLY A 1 396 ? -18.391 -21.222 27.777 1.00 60.94 396 GLY A O 1
ATOM 3284 N N . GLU A 1 397 ? -19.406 -19.305 27.168 1.00 59.09 397 GLU A N 1
ATOM 3285 C CA . GLU A 1 397 ? -20.798 -19.776 27.167 1.00 59.09 397 GLU A CA 1
ATOM 3286 C C . GLU A 1 397 ? -21.512 -19.470 25.827 1.00 59.09 397 GLU A C 1
ATOM 3288 O O . GLU A 1 397 ? -22.356 -20.264 25.428 1.00 59.09 397 GLU A O 1
ATOM 3293 N N . ASP A 1 398 ? -21.103 -18.423 25.083 1.00 57.44 398 ASP A N 1
ATOM 3294 C CA . ASP A 1 398 ? -21.670 -18.010 23.782 1.00 57.44 398 ASP A CA 1
ATOM 3295 C C . ASP A 1 398 ? -20.549 -17.684 22.760 1.00 57.44 398 ASP A C 1
ATOM 3297 O O . ASP A 1 398 ? -20.096 -16.537 22.637 1.00 57.44 398 ASP A O 1
ATOM 3301 N N . ASP A 1 399 ? -20.102 -18.694 22.001 1.00 62.31 399 ASP A N 1
ATOM 3302 C CA . ASP A 1 399 ? -18.996 -18.591 21.020 1.00 62.31 399 ASP A CA 1
ATOM 3303 C C . ASP A 1 399 ? -19.313 -17.702 19.788 1.00 62.31 399 ASP A C 1
ATOM 3305 O O . ASP A 1 399 ? -18.403 -17.336 19.038 1.00 62.31 399 ASP A O 1
ATOM 3309 N N . ASP A 1 400 ? -20.579 -17.315 19.592 1.00 72.75 400 ASP A N 1
ATOM 3310 C CA . ASP A 1 400 ? -21.033 -16.464 18.480 1.00 72.75 400 ASP A CA 1
ATOM 3311 C C . ASP A 1 400 ? -21.001 -14.952 18.789 1.00 72.75 400 ASP A C 1
ATOM 3313 O O . ASP A 1 400 ? -21.212 -14.144 17.884 1.00 72.75 400 ASP A O 1
ATOM 3317 N N . SER A 1 401 ? -20.727 -14.542 20.036 1.00 79.56 401 SER A N 1
ATOM 3318 C CA . SER A 1 401 ? -20.811 -13.127 20.443 1.00 79.56 401 SER A CA 1
ATOM 3319 C C . SER A 1 401 ? -19.745 -12.228 19.791 1.00 79.56 401 SER A C 1
ATOM 3321 O O . SER A 1 401 ? -18.560 -12.570 19.699 1.00 79.56 401 SER A O 1
ATOM 3323 N N . ILE A 1 402 ? -20.156 -11.042 19.333 1.00 87.38 402 ILE A N 1
ATOM 3324 C CA . ILE A 1 402 ? -19.329 -10.097 18.571 1.00 87.38 402 ILE A CA 1
ATOM 3325 C C . ILE A 1 402 ? -19.011 -8.870 19.441 1.00 87.38 402 ILE A C 1
ATOM 3327 O O . ILE A 1 402 ? -19.809 -8.448 20.273 1.00 87.38 402 ILE A O 1
ATOM 3331 N N . LEU A 1 403 ? -17.835 -8.253 19.266 1.00 86.56 403 LEU A N 1
ATOM 3332 C CA . LEU A 1 403 ? -17.401 -7.106 20.081 1.00 86.56 403 LEU A CA 1
ATOM 3333 C C . LEU A 1 403 ? -18.381 -5.918 20.029 1.00 86.56 403 LEU A C 1
ATOM 3335 O O . LEU A 1 403 ? -18.489 -5.183 21.010 1.00 86.56 403 LEU A O 1
ATOM 3339 N N . ILE A 1 404 ? -19.117 -5.753 18.925 1.00 87.62 404 ILE A N 1
ATOM 3340 C CA . ILE A 1 404 ? -20.174 -4.744 18.784 1.00 87.62 404 ILE A CA 1
ATOM 3341 C C . ILE A 1 404 ? -21.340 -4.934 19.769 1.00 87.62 404 ILE A C 1
ATOM 3343 O O . ILE A 1 404 ? -21.877 -3.937 20.247 1.00 87.62 404 ILE A O 1
ATOM 3347 N N . ASP A 1 405 ? -21.676 -6.174 20.140 1.00 85.00 405 ASP A N 1
ATOM 3348 C CA . ASP A 1 405 ? -22.828 -6.500 20.998 1.00 85.00 405 ASP A CA 1
ATOM 3349 C C . ASP A 1 405 ? -22.639 -5.996 22.442 1.00 85.00 405 ASP A C 1
ATOM 3351 O O . ASP A 1 405 ? -23.599 -5.785 23.181 1.00 85.00 405 ASP A O 1
ATOM 3355 N N . PHE A 1 406 ? -21.385 -5.755 22.839 1.00 84.12 406 PHE A N 1
ATOM 3356 C CA . PHE A 1 406 ? -21.007 -5.226 24.151 1.00 84.12 406 PHE A CA 1
ATOM 3357 C C . PHE A 1 406 ? -20.953 -3.688 24.202 1.00 84.12 406 PHE A C 1
ATOM 3359 O O . PHE A 1 406 ? -20.671 -3.121 25.262 1.00 84.12 406 PHE A O 1
ATOM 3366 N N . ILE A 1 407 ? -21.188 -2.991 23.083 1.00 85.06 407 ILE A N 1
ATOM 3367 C CA . ILE A 1 407 ? -21.141 -1.525 23.021 1.00 85.06 407 ILE A CA 1
ATOM 3368 C C . ILE A 1 407 ? -22.527 -0.948 23.317 1.00 85.06 407 ILE A C 1
ATOM 3370 O O . ILE A 1 407 ? -23.454 -1.052 22.520 1.00 85.06 407 ILE A O 1
ATOM 3374 N N . ILE A 1 408 ? -22.648 -0.278 24.464 1.00 83.06 408 ILE A N 1
ATOM 3375 C CA . ILE A 1 408 ? -23.880 0.401 24.876 1.00 83.06 408 ILE A CA 1
ATOM 3376 C C . ILE A 1 408 ? -24.064 1.689 24.060 1.00 83.06 408 ILE A C 1
ATOM 3378 O O . ILE A 1 408 ? -23.222 2.590 24.098 1.00 83.06 408 ILE A O 1
ATOM 3382 N N . ASP A 1 409 ? -25.194 1.800 23.360 1.00 80.56 409 ASP A N 1
ATOM 3383 C CA . ASP A 1 409 ? -25.585 3.009 22.633 1.00 80.56 409 ASP A CA 1
ATOM 3384 C C . ASP A 1 409 ? -26.254 4.038 23.562 1.00 80.56 409 ASP A C 1
ATOM 3386 O O . ASP A 1 409 ? -27.472 4.068 23.741 1.00 80.56 409 ASP A O 1
ATOM 3390 N N . HIS A 1 410 ? -25.441 4.940 24.111 1.00 71.69 410 HIS A N 1
ATOM 3391 C CA . HIS A 1 410 ? -25.900 6.060 24.940 1.00 71.69 410 HIS A CA 1
ATOM 3392 C C . HIS A 1 410 ? -26.713 7.136 24.186 1.00 71.69 410 HIS A C 1
ATOM 3394 O O . HIS A 1 410 ? -27.066 8.149 24.789 1.00 71.69 410 HIS A O 1
ATOM 3400 N N . SER A 1 411 ? -26.995 6.974 22.886 1.00 64.88 411 SER A N 1
ATOM 3401 C CA . SER A 1 411 ? -27.861 7.896 22.133 1.00 64.88 411 SER A CA 1
ATOM 3402 C C . SER A 1 411 ? -29.351 7.531 22.176 1.00 64.88 411 SER A C 1
ATOM 3404 O O . SER A 1 411 ? -30.187 8.387 21.878 1.00 64.88 411 SER A O 1
ATOM 3406 N N . GLN A 1 412 ? -29.693 6.294 22.562 1.00 53.91 412 GLN A N 1
ATOM 3407 C CA . GLN A 1 412 ? -31.084 5.823 22.663 1.00 53.91 412 GLN A CA 1
ATOM 3408 C C . GLN A 1 412 ? -31.693 6.002 24.057 1.00 53.91 412 GLN A C 1
ATOM 3410 O O . GLN A 1 412 ? -32.918 6.115 24.183 1.00 53.91 412 GLN A O 1
ATOM 3415 N N . ASP A 1 413 ? -30.852 6.107 25.090 1.00 51.38 413 ASP A N 1
ATOM 3416 C CA . ASP A 1 413 ? -31.272 6.648 26.377 1.00 51.38 413 ASP A CA 1
ATOM 3417 C C . ASP A 1 413 ? -31.902 8.037 26.149 1.00 51.38 413 ASP A C 1
ATOM 3419 O O . ASP A 1 413 ? -31.325 8.899 25.482 1.00 51.38 413 ASP A O 1
ATOM 3423 N N . ASN A 1 414 ? -33.074 8.255 26.755 1.00 54.19 414 ASN A N 1
ATOM 3424 C CA . ASN A 1 414 ? -33.878 9.488 26.789 1.00 54.19 414 ASN A CA 1
ATOM 3425 C C . ASN A 1 414 ? -35.000 9.699 25.749 1.00 54.19 414 ASN A C 1
ATOM 3427 O O . ASN A 1 414 ? -35.623 10.755 25.792 1.00 54.19 414 ASN A O 1
ATOM 3431 N N . LEU A 1 415 ? -35.387 8.767 24.868 1.00 49.78 415 LEU A N 1
ATOM 3432 C CA . LEU A 1 415 ? -36.570 9.028 24.007 1.00 49.78 415 LEU A CA 1
ATOM 3433 C C . LEU A 1 415 ? -37.883 9.133 24.819 1.00 49.78 415 LEU A C 1
ATOM 3435 O O . LEU A 1 415 ? -38.714 10.002 24.546 1.00 49.78 415 LEU A O 1
ATOM 3439 N N . LEU A 1 416 ? -38.032 8.316 25.868 1.00 51.16 416 LEU A N 1
ATOM 3440 C CA . LEU A 1 416 ? -39.111 8.431 26.860 1.00 51.16 416 LEU A CA 1
ATOM 3441 C C . LEU A 1 416 ? -38.928 9.643 27.787 1.00 51.16 416 LEU A C 1
ATOM 3443 O O . LEU A 1 416 ? -39.893 10.377 28.014 1.00 51.16 416 LEU A O 1
ATOM 3447 N N . ASP A 1 417 ? -37.706 9.903 28.259 1.00 56.16 417 ASP A N 1
ATOM 3448 C CA . ASP A 1 417 ? -37.434 11.037 29.151 1.00 56.16 417 ASP A CA 1
ATOM 3449 C C . ASP A 1 417 ? -37.644 12.378 28.437 1.00 56.16 417 ASP A C 1
ATOM 3451 O O . ASP A 1 417 ? -38.327 13.244 28.964 1.00 56.16 417 ASP A O 1
ATOM 3455 N N . HIS A 1 418 ? -37.232 12.528 27.175 1.00 54.31 418 HIS A N 1
ATOM 3456 C CA . HIS A 1 418 ? -37.495 13.724 26.368 1.00 54.31 418 HIS A CA 1
ATOM 3457 C C . HIS A 1 418 ? -38.984 13.958 26.063 1.00 54.31 418 HIS A C 1
ATOM 3459 O O . HIS A 1 418 ? -39.387 15.103 25.838 1.00 54.31 418 HIS A O 1
ATOM 3465 N N . ILE A 1 419 ? -39.814 12.910 26.018 1.00 55.56 419 ILE A N 1
ATOM 3466 C CA . ILE A 1 419 ? -41.275 13.056 25.905 1.00 55.56 419 ILE A CA 1
ATOM 3467 C C . ILE A 1 419 ? -41.846 13.518 27.253 1.00 55.56 419 ILE A C 1
ATOM 3469 O O . ILE A 1 419 ? -42.597 14.497 27.292 1.00 55.56 419 ILE A O 1
ATOM 3473 N N . SER A 1 420 ? -41.421 12.883 28.350 1.00 61.31 420 SER A N 1
ATOM 3474 C CA . SER A 1 420 ? -41.771 13.267 29.723 1.00 61.31 420 SER A CA 1
ATOM 3475 C C . SER A 1 420 ? -41.396 14.727 30.021 1.00 61.31 420 SER A C 1
ATOM 3477 O O . SER A 1 420 ? -42.243 15.509 30.455 1.00 61.31 420 SER A O 1
ATOM 3479 N N . ASP A 1 421 ? -40.174 15.137 29.677 1.00 65.62 421 ASP A N 1
ATOM 3480 C CA . ASP A 1 421 ? -39.631 16.485 29.849 1.00 65.62 421 ASP A CA 1
ATOM 3481 C C . ASP A 1 421 ? -40.402 17.533 29.044 1.00 65.62 421 ASP A C 1
ATOM 3483 O O . ASP A 1 421 ? -40.663 18.626 29.546 1.00 65.62 421 ASP A O 1
ATOM 3487 N N . LYS A 1 422 ? -40.811 17.223 27.805 1.00 68.88 422 LYS A N 1
ATOM 3488 C CA . LYS A 1 422 ? -41.608 18.147 26.978 1.00 68.88 422 LYS A CA 1
ATOM 3489 C C . LYS A 1 422 ? -42.989 18.392 27.577 1.00 68.88 422 LYS A C 1
ATOM 3491 O O . LYS A 1 422 ? -43.436 19.541 27.625 1.00 68.88 422 LYS A O 1
ATOM 3496 N N . ASP A 1 423 ? -43.657 17.349 28.060 1.00 70.81 423 ASP A N 1
ATOM 3497 C CA . ASP A 1 423 ? -44.970 17.494 28.691 1.00 70.81 423 ASP A CA 1
ATOM 3498 C C . ASP A 1 423 ? -44.879 18.079 30.108 1.00 70.81 423 ASP A C 1
ATOM 3500 O O . ASP A 1 423 ? -45.752 18.851 30.514 1.00 70.81 423 ASP A O 1
ATOM 3504 N N . PHE A 1 424 ? -43.793 17.821 30.839 1.00 73.56 424 PHE A N 1
ATOM 3505 C CA . PHE A 1 424 ? -43.491 18.482 32.107 1.00 73.56 424 PHE A CA 1
ATOM 3506 C C . PHE A 1 424 ? -43.197 19.978 31.913 1.00 73.56 424 PHE A C 1
ATOM 3508 O O . PHE A 1 424 ? -43.792 20.815 32.594 1.00 73.56 424 PHE A O 1
ATOM 3515 N N . ALA A 1 425 ? -42.383 20.345 30.918 1.00 75.94 425 ALA A N 1
ATOM 3516 C CA . ALA A 1 425 ? -42.113 21.735 30.558 1.00 75.94 425 ALA A CA 1
ATOM 3517 C C . ALA A 1 425 ? -43.397 22.483 30.166 1.00 75.94 425 ALA A C 1
ATOM 3519 O O . ALA A 1 425 ? -43.631 23.592 30.650 1.00 75.94 425 ALA A O 1
ATOM 3520 N N . ARG A 1 426 ? -44.279 21.863 29.364 1.00 79.38 426 ARG A N 1
ATOM 3521 C CA . ARG A 1 426 ? -45.612 22.409 29.046 1.00 79.38 426 ARG A CA 1
ATOM 3522 C C . ARG A 1 426 ? -46.439 22.668 30.307 1.00 79.38 426 ARG A C 1
ATOM 3524 O O . ARG A 1 426 ? -46.950 23.775 30.463 1.00 79.38 426 ARG A O 1
ATOM 3531 N N . LYS A 1 427 ? -46.512 21.705 31.234 1.00 78.00 427 LYS A N 1
ATOM 3532 C CA . LYS A 1 427 ? -47.224 21.865 32.517 1.00 78.00 427 LYS A CA 1
ATOM 3533 C C . LYS A 1 427 ? -46.649 23.003 33.369 1.00 78.00 427 LYS A C 1
ATOM 3535 O O . LYS A 1 427 ? -47.416 23.792 33.913 1.00 78.00 427 LYS A O 1
ATOM 3540 N N . ILE A 1 428 ? -45.324 23.147 33.449 1.00 80.00 428 ILE A N 1
ATOM 3541 C CA . ILE A 1 428 ? -44.679 24.262 34.169 1.00 80.00 428 ILE A CA 1
ATOM 3542 C C . ILE A 1 428 ? -45.017 25.612 33.519 1.00 80.00 428 ILE A C 1
ATOM 3544 O O . ILE A 1 428 ? -45.363 26.567 34.218 1.00 80.00 428 ILE A O 1
ATOM 3548 N N . ILE A 1 429 ? -44.957 25.706 32.188 1.00 83.62 429 ILE A N 1
ATOM 3549 C CA . ILE A 1 429 ? -45.315 26.925 31.446 1.00 83.62 429 ILE A CA 1
ATOM 3550 C C . ILE A 1 429 ? -46.798 27.274 31.658 1.00 83.62 429 ILE A C 1
ATOM 3552 O O . ILE A 1 429 ? -47.137 28.449 31.808 1.00 83.62 429 ILE A O 1
ATOM 3556 N N . ASP A 1 430 ? -47.672 26.271 31.754 1.00 83.25 430 ASP A N 1
ATOM 3557 C CA . ASP A 1 430 ? -49.094 26.431 32.074 1.00 83.25 430 ASP A CA 1
ATOM 3558 C C . ASP A 1 430 ? -49.370 26.881 33.518 1.00 83.25 430 ASP A C 1
ATOM 3560 O O . ASP A 1 430 ? -50.461 27.394 33.784 1.00 83.25 430 ASP A O 1
ATOM 3564 N N . LEU A 1 431 ? -48.413 26.777 34.449 1.00 81.25 431 LEU A N 1
ATOM 3565 C CA . LEU A 1 431 ? -48.529 27.340 35.804 1.00 81.25 431 LEU A CA 1
ATOM 3566 C C . LEU A 1 431 ? -48.204 28.843 35.869 1.00 81.25 431 LEU A C 1
ATOM 3568 O O . LEU A 1 431 ? -48.692 29.524 36.773 1.00 81.25 431 LEU A O 1
ATOM 3572 N N . LEU A 1 432 ? -47.471 29.399 34.901 1.00 84.50 432 LEU A N 1
ATOM 3573 C CA . LEU A 1 432 ? -47.184 30.839 34.834 1.00 84.50 432 LEU A CA 1
ATOM 3574 C C . LEU A 1 432 ? -48.459 31.685 34.639 1.00 84.50 432 LEU A C 1
ATOM 3576 O O . LEU A 1 432 ? -49.530 31.178 34.290 1.00 84.50 432 LEU A O 1
ATOM 3580 N N . SER A 1 433 ? -48.364 32.999 34.866 1.00 85.88 433 SER A N 1
ATOM 3581 C CA . SER A 1 433 ? -49.434 33.923 34.461 1.00 85.88 433 SER A CA 1
ATOM 3582 C C . SER A 1 433 ? -49.457 34.109 32.939 1.00 85.88 433 SER A C 1
ATOM 3584 O O . 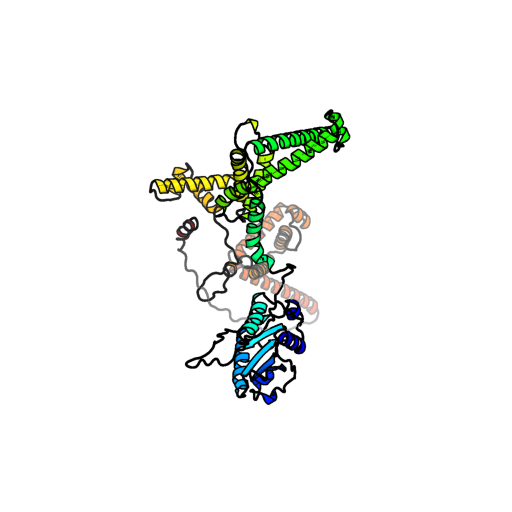SER A 1 433 ? -48.431 33.969 32.278 1.00 85.88 433 SER A O 1
ATOM 3586 N N . GLU A 1 434 ? -50.602 34.493 32.371 1.00 84.69 434 GLU A N 1
ATOM 3587 C CA . GLU A 1 434 ? -50.764 34.672 30.916 1.00 84.69 434 GLU A CA 1
ATOM 3588 C C . GLU A 1 434 ? -49.755 35.651 30.287 1.00 84.69 434 GLU A C 1
ATOM 3590 O O . GLU A 1 434 ? -49.337 35.466 29.144 1.00 84.69 434 GLU A O 1
ATOM 3595 N N . GLN A 1 435 ? -49.320 36.679 31.025 1.00 84.88 435 GLN A N 1
ATOM 3596 C CA . GLN A 1 435 ? -48.290 37.613 30.556 1.00 84.88 435 GLN A CA 1
ATOM 3597 C C . GLN A 1 435 ? -46.885 36.989 30.590 1.00 84.88 435 GLN A C 1
ATOM 3599 O O . GLN A 1 435 ? -46.124 37.138 29.637 1.00 84.88 435 GLN A O 1
ATOM 3604 N N . GLU A 1 436 ? -46.551 36.254 31.654 1.00 89.56 436 GLU A N 1
ATOM 3605 C CA . GLU A 1 436 ? -45.274 35.540 31.790 1.00 89.56 436 GLU A CA 1
ATOM 3606 C C . GLU A 1 436 ? -45.149 34.421 30.745 1.00 89.56 436 GLU A C 1
ATOM 3608 O O . GLU A 1 436 ? -44.140 34.341 30.046 1.00 89.56 436 GLU A O 1
ATOM 3613 N N . LYS A 1 437 ? -46.205 33.616 30.574 1.00 89.62 437 LYS A N 1
ATOM 3614 C CA . LYS A 1 437 ? -46.300 32.540 29.581 1.00 89.62 437 LYS A CA 1
ATOM 3615 C C . LYS A 1 437 ? -46.084 33.061 28.158 1.00 89.62 437 LYS A C 1
ATOM 3617 O O . LYS A 1 437 ? -45.250 32.519 27.438 1.00 89.62 437 LYS A O 1
ATOM 3622 N N . LYS A 1 438 ? -46.768 34.143 27.760 1.00 88.25 438 LYS A N 1
ATOM 3623 C CA . LYS A 1 438 ? -46.600 34.752 26.424 1.00 88.25 438 LYS A CA 1
ATOM 3624 C C . LYS A 1 438 ? -45.184 35.278 26.188 1.00 88.25 438 LYS A C 1
ATOM 3626 O O . LYS A 1 438 ? -44.648 35.075 25.102 1.00 88.25 438 LYS A O 1
ATOM 3631 N N . VAL A 1 439 ? -44.562 35.906 27.191 1.00 91.19 439 VAL A N 1
ATOM 3632 C CA . VAL A 1 439 ? -43.166 36.371 27.094 1.00 91.19 439 VAL A CA 1
ATOM 3633 C C . VAL A 1 439 ? -42.198 35.197 26.934 1.00 91.19 439 VAL A C 1
ATOM 3635 O O . VAL A 1 439 ? -41.329 35.262 26.072 1.00 91.19 439 VAL A O 1
ATOM 3638 N N . ILE A 1 440 ? -42.352 34.118 27.708 1.00 90.56 440 ILE A N 1
ATOM 3639 C CA . ILE A 1 440 ? -41.484 32.932 27.622 1.00 90.56 440 ILE A CA 1
ATOM 3640 C C . ILE A 1 440 ? -41.650 32.206 26.278 1.00 90.56 440 ILE A C 1
ATOM 3642 O O . ILE A 1 440 ? -40.648 31.915 25.630 1.00 90.56 440 ILE A O 1
ATOM 3646 N N . ILE A 1 441 ? -42.885 31.988 25.811 1.00 88.88 441 ILE A N 1
ATOM 3647 C CA . ILE A 1 441 ? -43.151 31.331 24.520 1.00 88.88 441 ILE A CA 1
ATOM 3648 C C . ILE A 1 441 ? -42.535 32.122 23.359 1.00 88.88 441 ILE A C 1
ATOM 3650 O O . ILE A 1 441 ? -41.789 31.548 22.573 1.00 88.88 441 ILE A O 1
ATOM 3654 N N . LEU A 1 442 ? -42.778 33.437 23.283 1.00 89.56 442 LEU A N 1
ATOM 3655 C CA . LEU A 1 442 ? -42.232 34.283 22.211 1.00 89.56 442 LEU A CA 1
ATOM 3656 C C . LEU A 1 442 ? -40.709 34.462 22.297 1.00 89.56 442 LEU A C 1
ATOM 3658 O O . LEU A 1 442 ? -40.069 34.733 21.283 1.00 89.56 442 LEU A O 1
ATOM 3662 N N . ARG A 1 443 ? -40.120 34.349 23.495 1.00 90.81 443 ARG A N 1
ATOM 3663 C CA . ARG A 1 443 ? -38.674 34.496 23.690 1.00 90.81 443 ARG A CA 1
ATOM 3664 C C . ARG A 1 443 ? -37.887 33.261 23.262 1.00 90.81 443 ARG A C 1
ATOM 3666 O O . ARG A 1 443 ? -36.797 33.439 22.741 1.00 90.81 443 ARG A O 1
ATOM 3673 N N . PHE A 1 444 ? -38.432 32.066 23.482 1.00 87.81 444 PHE A N 1
ATOM 3674 C CA . PHE A 1 444 ? -37.759 30.782 23.238 1.00 87.81 444 PHE A CA 1
ATOM 3675 C C . PHE A 1 444 ? -38.406 29.952 22.111 1.00 87.81 444 PHE A C 1
ATOM 3677 O O . PHE A 1 444 ? -38.174 28.752 22.016 1.00 87.81 444 PHE A O 1
ATOM 3684 N N . GLY A 1 445 ? -39.275 30.555 21.290 1.00 85.25 445 GLY A N 1
ATOM 3685 C CA . GLY A 1 445 ? -39.853 29.899 20.109 1.00 85.25 445 GLY A CA 1
ATOM 3686 C C . GLY A 1 445 ? -40.762 28.695 20.395 1.00 85.25 445 GLY A C 1
ATOM 3687 O O . GLY A 1 445 ? -40.970 27.845 19.531 1.00 85.25 445 GLY A O 1
ATOM 3688 N N . LEU A 1 446 ? -41.310 28.587 21.611 1.00 83.56 446 LEU A N 1
ATOM 3689 C CA . LEU A 1 446 ? -41.970 27.362 22.097 1.00 83.56 446 LEU A CA 1
ATOM 3690 C C . LEU A 1 446 ? -43.317 27.056 21.411 1.00 83.56 446 LEU A C 1
ATOM 3692 O O . LEU A 1 446 ? -43.894 25.994 21.642 1.00 83.56 446 LEU A O 1
ATOM 3696 N N . ASP A 1 447 ? -43.821 27.968 20.574 1.00 78.75 447 ASP A N 1
ATOM 3697 C CA . ASP A 1 447 ? -44.962 27.771 19.673 1.00 78.75 447 ASP A CA 1
ATOM 3698 C C . ASP A 1 447 ? -44.554 27.325 18.252 1.00 78.75 447 ASP A C 1
ATOM 3700 O O . ASP A 1 447 ? -45.389 27.330 17.348 1.00 78.75 447 ASP A O 1
ATOM 3704 N N . GLY A 1 448 ? -43.288 26.938 18.046 1.00 74.31 448 GLY A N 1
ATOM 3705 C CA . GLY A 1 448 ? -42.749 26.510 16.750 1.00 74.31 448 GLY A CA 1
ATOM 3706 C C . GLY A 1 448 ? -42.338 27.665 15.831 1.00 74.31 448 GLY A C 1
ATOM 3707 O O . GLY A 1 448 ? -42.228 27.472 14.622 1.00 74.31 448 GLY A O 1
ATOM 3708 N N . LYS A 1 449 ? -42.140 28.867 16.385 1.00 82.00 449 LYS A N 1
ATOM 3709 C CA . LYS A 1 449 ? -41.646 30.057 15.673 1.00 82.00 449 LYS A CA 1
ATOM 3710 C C . LYS A 1 449 ? -40.232 30.411 16.125 1.00 82.00 449 LYS A C 1
ATOM 3712 O O . LYS A 1 449 ? -39.760 29.922 17.142 1.00 82.00 449 LYS A O 1
ATOM 3717 N N . GLU A 1 450 ? -39.567 31.290 15.386 1.00 84.88 450 GLU A N 1
ATOM 3718 C CA . GLU A 1 450 ? -38.238 31.788 15.753 1.00 84.88 450 GLU A CA 1
ATOM 3719 C C . GLU A 1 450 ? -38.249 32.594 17.066 1.00 84.88 450 GLU A C 1
ATOM 3721 O O . GLU A 1 450 ? -39.231 33.265 17.407 1.00 84.88 450 GLU A O 1
ATOM 3726 N N . GLU A 1 451 ? -37.130 32.537 17.794 1.00 90.69 451 GLU A N 1
ATOM 3727 C CA . GLU A 1 451 ? -36.903 33.301 19.023 1.00 90.69 451 GLU A CA 1
ATOM 3728 C C . GLU A 1 451 ? -36.921 34.813 18.765 1.00 90.69 451 GLU A C 1
ATOM 3730 O O . GLU A 1 451 ? -36.198 35.315 17.905 1.00 90.69 451 GLU A O 1
ATOM 3735 N N . LYS A 1 452 ? -37.692 35.570 19.554 1.00 90.06 452 LYS A N 1
ATOM 3736 C CA . LYS A 1 452 ? -37.803 37.029 19.386 1.00 90.06 452 LYS A CA 1
ATOM 3737 C C . LYS A 1 452 ? -36.939 37.813 20.360 1.00 90.06 452 LYS A C 1
ATOM 3739 O O . LYS A 1 452 ? -36.752 37.429 21.523 1.00 90.06 452 LYS A O 1
ATOM 3744 N N . SER A 1 453 ? -36.439 38.968 19.926 1.00 92.62 453 SER A N 1
ATOM 3745 C CA . SER A 1 453 ? -35.716 39.883 20.812 1.00 92.62 453 SER A CA 1
ATOM 3746 C C . SER A 1 453 ? -36.647 40.509 21.858 1.00 92.62 453 SER A C 1
ATOM 3748 O O . SER A 1 453 ? -37.846 40.693 21.643 1.00 92.62 453 SER A O 1
ATOM 3750 N N . LEU A 1 454 ? -36.093 40.910 23.009 1.00 92.06 454 LEU A N 1
ATOM 3751 C CA . LEU A 1 454 ? -36.857 41.605 24.061 1.00 92.06 454 LEU A CA 1
ATOM 3752 C C . LEU A 1 454 ? -37.517 42.907 23.566 1.00 92.06 454 LEU A C 1
ATOM 3754 O O . LEU A 1 454 ? -38.464 43.389 24.184 1.00 92.06 454 LEU A O 1
ATOM 3758 N N . GLN A 1 455 ? -37.004 43.485 22.477 1.00 90.75 455 GLN A N 1
ATOM 3759 C CA . GLN A 1 455 ? -37.523 44.703 21.866 1.00 90.75 455 GLN A CA 1
ATOM 3760 C C . GLN A 1 455 ? -38.676 44.402 20.896 1.00 90.75 455 GLN A C 1
ATOM 3762 O O . GLN A 1 455 ? -39.695 45.081 20.958 1.00 90.75 455 GLN A O 1
ATOM 3767 N N . GLU A 1 456 ? -38.589 43.337 20.092 1.00 90.38 456 GLU A N 1
ATOM 3768 C CA . GLU A 1 456 ? -39.722 42.852 19.283 1.00 90.38 456 GLU A CA 1
ATOM 3769 C C . GLU A 1 456 ? -40.900 42.410 20.153 1.00 90.38 456 GLU A C 1
ATOM 3771 O O . GLU A 1 456 ? -42.038 42.786 19.884 1.00 90.38 456 GLU A O 1
ATOM 3776 N N . ILE A 1 457 ? -40.639 41.661 21.232 1.00 91.06 457 ILE A N 1
ATOM 3777 C CA . ILE A 1 457 ? -41.680 41.273 22.197 1.00 91.06 457 ILE A CA 1
ATOM 3778 C C . ILE A 1 457 ? -42.291 42.535 22.841 1.00 91.06 457 ILE A C 1
ATOM 3780 O O . ILE A 1 457 ? -43.493 42.571 23.099 1.00 91.06 457 ILE A O 1
ATOM 3784 N N . GLY A 1 458 ? -41.494 43.598 23.023 1.00 90.19 458 GLY A N 1
ATOM 3785 C CA . GLY A 1 458 ? -41.945 44.925 23.468 1.00 90.19 458 GLY A CA 1
ATOM 3786 C C . GLY A 1 458 ? -42.961 45.550 22.537 1.00 90.19 458 GLY A C 1
ATOM 3787 O O . GLY A 1 458 ? -44.054 45.918 22.967 1.00 90.19 458 GLY A O 1
ATOM 3788 N N . ASN A 1 459 ? -42.634 45.574 21.251 1.00 90.19 459 ASN A N 1
ATOM 3789 C CA . ASN A 1 459 ? -43.510 46.097 20.213 1.00 90.19 459 ASN A CA 1
ATOM 3790 C C . ASN A 1 459 ? -44.803 45.267 20.081 1.00 90.19 459 ASN A C 1
ATOM 3792 O O . ASN A 1 459 ? -45.864 45.834 19.847 1.00 90.19 459 ASN A O 1
ATOM 3796 N N . ILE A 1 460 ? -44.738 43.943 20.284 1.00 87.38 460 ILE A N 1
ATOM 3797 C CA . ILE A 1 460 ? -45.901 43.034 20.216 1.00 87.38 460 ILE A CA 1
ATOM 3798 C C . ILE A 1 460 ? -46.841 43.190 21.424 1.00 87.38 460 ILE A C 1
ATOM 3800 O O . ILE A 1 460 ? -48.056 43.102 21.267 1.00 87.38 460 ILE A O 1
ATOM 3804 N N . ILE A 1 461 ? -46.302 43.388 22.632 1.00 87.06 461 ILE A N 1
ATOM 3805 C CA . ILE A 1 461 ? -47.092 43.476 23.877 1.00 87.06 461 ILE A CA 1
ATOM 3806 C C . ILE A 1 461 ? -47.474 44.937 24.214 1.00 87.06 461 ILE A C 1
ATOM 3808 O O . ILE A 1 461 ? -48.336 45.166 25.060 1.00 87.06 461 ILE A O 1
ATOM 3812 N N . GLY A 1 462 ? -46.877 45.930 23.545 1.00 89.75 462 GLY A N 1
ATOM 3813 C CA . GLY A 1 462 ? -47.111 47.360 23.795 1.00 89.75 462 GLY A CA 1
ATOM 3814 C C . GLY A 1 462 ? -46.383 47.881 25.039 1.00 89.75 462 GLY A C 1
ATOM 3815 O O . GLY A 1 462 ? -46.908 48.715 25.773 1.00 89.75 462 GLY A O 1
ATOM 3816 N N . VAL A 1 463 ? -45.199 47.334 25.335 1.00 92.75 463 VAL A N 1
ATOM 3817 C CA . VAL A 1 463 ? -44.506 47.478 26.625 1.00 92.75 463 VAL A CA 1
ATOM 3818 C C . VAL A 1 463 ? -43.002 47.697 26.415 1.00 92.75 463 VAL A C 1
ATOM 3820 O O . VAL A 1 463 ? -42.413 47.189 25.466 1.00 92.75 463 VAL A O 1
ATOM 3823 N N . SER A 1 464 ? -42.343 48.445 27.308 1.00 93.06 464 SER A N 1
ATOM 3824 C CA . SER A 1 464 ? -40.904 48.713 27.185 1.00 93.06 464 SER A CA 1
ATOM 3825 C C . SER A 1 464 ? -40.044 47.442 27.305 1.00 93.06 464 SER A C 1
ATOM 3827 O O . SER A 1 464 ? -40.342 46.528 28.079 1.00 93.06 464 SER A O 1
ATOM 3829 N N . ARG A 1 465 ? -38.913 47.419 26.584 1.00 93.50 465 ARG A N 1
ATOM 3830 C CA . ARG A 1 465 ? -37.917 46.328 26.607 1.00 93.50 465 ARG A CA 1
ATOM 3831 C C . ARG A 1 465 ? -37.524 45.914 28.031 1.00 93.50 465 ARG A C 1
ATOM 3833 O O . ARG A 1 465 ? -37.467 44.725 28.339 1.00 93.50 465 ARG A O 1
ATOM 3840 N N . GLU A 1 466 ? -37.270 46.888 28.905 1.00 90.06 466 GLU A N 1
ATOM 3841 C CA . GLU A 1 466 ? -36.873 46.630 30.296 1.00 90.06 466 GLU A CA 1
ATOM 3842 C C . GLU A 1 466 ? -38.006 45.994 31.111 1.00 90.06 466 GLU A C 1
ATOM 3844 O O . GLU A 1 466 ? -37.775 45.084 31.906 1.00 90.06 466 GLU A O 1
ATOM 3849 N N . ARG A 1 467 ? -39.261 46.389 30.869 1.00 90.25 467 ARG A N 1
ATOM 3850 C CA . ARG A 1 467 ? -40.405 45.774 31.543 1.00 90.25 467 ARG A CA 1
ATOM 3851 C C . ARG A 1 467 ? -40.599 44.312 31.124 1.00 90.25 467 ARG A C 1
ATOM 3853 O O . ARG A 1 467 ? -40.962 43.495 31.968 1.00 90.25 467 ARG A O 1
ATOM 3860 N N . ILE A 1 468 ? -40.291 43.944 29.881 1.00 92.00 468 ILE A N 1
ATOM 3861 C CA . ILE A 1 468 ? -40.282 42.530 29.467 1.00 92.00 468 ILE A CA 1
ATOM 3862 C C . ILE A 1 468 ? -39.118 41.768 30.084 1.00 92.00 468 ILE A C 1
ATOM 3864 O O . ILE A 1 468 ? -39.331 40.650 30.544 1.00 92.00 468 ILE A O 1
ATOM 3868 N N . ARG A 1 469 ? -37.928 42.372 30.191 1.00 92.44 469 ARG A N 1
ATOM 3869 C CA . ARG A 1 469 ? -36.799 41.771 30.920 1.00 92.44 469 ARG A CA 1
ATOM 3870 C C . ARG A 1 469 ? -37.190 41.431 32.365 1.00 92.44 469 ARG A C 1
ATOM 3872 O O . ARG A 1 469 ? -36.910 40.330 32.830 1.00 92.44 469 ARG A O 1
ATOM 3879 N N . GLN A 1 470 ? -37.914 42.325 33.047 1.00 93.00 470 GLN A N 1
ATOM 3880 C CA . GLN A 1 470 ? -38.457 42.076 34.390 1.00 93.00 470 GLN A CA 1
ATOM 3881 C C . GLN A 1 470 ? -39.483 40.930 34.427 1.00 93.00 470 GLN A C 1
ATOM 3883 O O . GLN A 1 470 ? -39.459 40.127 35.358 1.00 93.00 470 GLN A O 1
ATOM 3888 N N . ILE A 1 471 ? -40.390 40.847 33.445 1.00 91.38 471 ILE A N 1
ATOM 3889 C CA . ILE A 1 471 ? -41.394 39.770 33.357 1.00 91.38 471 ILE A CA 1
ATOM 3890 C C . ILE A 1 471 ? -40.712 38.422 33.079 1.00 91.38 471 ILE A C 1
ATOM 3892 O O . ILE A 1 471 ? -41.007 37.442 33.758 1.00 91.38 471 ILE A O 1
ATOM 3896 N N . GLN A 1 472 ? -39.755 38.382 32.148 1.00 90.62 472 GLN A N 1
ATOM 3897 C CA . GLN A 1 472 ? -38.957 37.195 31.839 1.00 90.62 472 GLN A CA 1
ATOM 3898 C C . GLN A 1 472 ? -38.179 36.716 33.071 1.00 90.62 472 GLN A C 1
ATOM 3900 O O . GLN A 1 472 ? -38.224 35.533 33.395 1.00 90.62 472 GLN A O 1
ATOM 3905 N N . GLN A 1 473 ? -37.500 37.621 33.785 1.00 91.44 473 GLN A N 1
ATOM 3906 C CA . GLN A 1 473 ? -36.724 37.269 34.975 1.00 91.44 473 GLN A CA 1
ATOM 3907 C C . GLN A 1 473 ? -37.629 36.691 36.077 1.00 91.44 473 GLN A C 1
ATOM 3909 O O . GLN A 1 473 ? -37.348 35.613 36.589 1.00 91.44 473 GLN A O 1
ATOM 3914 N N . LYS A 1 474 ? -38.785 37.318 36.347 1.00 91.56 474 LYS A N 1
ATOM 3915 C CA . LYS A 1 474 ? -39.791 36.786 37.288 1.00 91.56 474 LYS A CA 1
ATOM 3916 C C . LYS A 1 474 ? -40.338 35.415 36.880 1.00 91.56 474 LYS A C 1
ATOM 3918 O O . LYS A 1 474 ? -40.551 34.571 37.748 1.00 91.56 474 LYS A O 1
ATOM 3923 N N . ALA A 1 475 ? -40.558 35.185 35.586 1.00 88.25 475 ALA A N 1
ATOM 3924 C CA . ALA A 1 475 ? -41.000 33.894 35.070 1.00 88.25 475 ALA A CA 1
ATOM 3925 C C . ALA A 1 475 ? -39.923 32.809 35.251 1.00 88.25 475 ALA A C 1
ATOM 3927 O O . ALA A 1 475 ? -40.231 31.723 35.733 1.00 88.25 475 ALA A O 1
ATOM 3928 N N . LEU A 1 476 ? -38.659 33.113 34.941 1.00 88.50 476 LEU A N 1
ATOM 3929 C CA . LEU A 1 476 ? -37.532 32.191 35.125 1.00 88.50 476 LEU A CA 1
ATOM 3930 C C . LEU A 1 476 ? -37.271 31.877 36.606 1.00 88.50 476 LEU A C 1
ATOM 3932 O O . LEU A 1 476 ? -37.035 30.721 36.945 1.00 88.50 476 LEU A O 1
ATOM 3936 N N . ASP A 1 477 ? -37.380 32.864 37.499 1.00 86.75 477 ASP A N 1
ATOM 3937 C CA . ASP A 1 477 ? -37.238 32.653 38.945 1.00 86.75 477 ASP A CA 1
ATOM 3938 C C . ASP A 1 477 ? -38.383 31.796 39.520 1.00 86.75 477 ASP A C 1
ATOM 3940 O O . ASP A 1 477 ? -38.166 31.011 40.445 1.00 86.75 477 ASP A O 1
ATOM 3944 N N . LYS A 1 478 ? -39.600 31.896 38.962 1.00 83.94 478 LYS A N 1
ATOM 3945 C CA . LYS A 1 478 ? -40.712 30.979 39.271 1.00 83.94 478 LYS A CA 1
ATOM 3946 C C . LYS A 1 478 ? -40.443 29.565 38.756 1.00 83.94 478 LYS A C 1
ATOM 3948 O O . LYS A 1 478 ? -40.608 28.622 39.521 1.00 83.94 478 LYS A O 1
ATOM 3953 N N . ILE A 1 479 ? -40.003 29.420 37.502 1.00 84.38 479 ILE A N 1
ATOM 3954 C CA . ILE A 1 479 ? -39.655 28.120 36.904 1.00 84.38 479 ILE A CA 1
ATOM 3955 C C . ILE A 1 479 ? -38.583 27.415 37.746 1.00 84.38 479 ILE A C 1
ATOM 3957 O O . ILE A 1 479 ? -38.782 26.265 38.125 1.00 84.38 479 ILE A O 1
ATOM 3961 N N . LYS A 1 480 ? -37.502 28.114 38.123 1.00 83.44 480 LYS A N 1
ATOM 3962 C CA . LYS A 1 480 ? -36.455 27.566 39.004 1.00 83.44 480 LYS A CA 1
ATOM 3963 C C . LYS A 1 480 ? -37.025 27.048 40.323 1.00 83.44 480 LYS A C 1
ATOM 3965 O O . LYS A 1 480 ? -36.835 25.885 40.638 1.00 83.44 480 LYS A O 1
ATOM 3970 N N . LYS A 1 481 ? -37.825 27.852 41.034 1.00 80.50 481 LYS A N 1
ATOM 3971 C CA . LYS A 1 481 ? -38.464 27.433 42.299 1.00 80.50 481 LYS A CA 1
ATOM 3972 C C . LYS A 1 481 ? -39.373 26.206 42.166 1.00 80.50 481 LYS A C 1
ATOM 3974 O O . LYS A 1 481 ? -39.521 25.471 43.136 1.00 80.50 481 LYS A O 1
ATOM 3979 N N . ILE A 1 482 ? -39.995 26.009 41.003 1.00 77.62 482 ILE A N 1
ATOM 3980 C CA . ILE A 1 482 ? -40.839 24.843 40.708 1.00 77.62 482 ILE A CA 1
ATOM 3981 C C . ILE A 1 482 ? -39.976 23.594 40.455 1.00 77.62 482 ILE A C 1
ATOM 3983 O O . ILE A 1 482 ? -40.313 22.523 40.953 1.00 77.62 482 ILE A O 1
ATOM 3987 N N . ILE A 1 483 ? -38.859 23.738 39.734 1.00 74.62 483 ILE A N 1
ATOM 3988 C CA . ILE A 1 483 ? -37.893 22.657 39.471 1.00 74.62 483 ILE A CA 1
ATOM 3989 C C . ILE A 1 483 ? -37.164 22.250 40.764 1.00 74.62 483 ILE A C 1
ATOM 3991 O O . ILE A 1 483 ? -37.075 21.065 41.074 1.00 74.62 483 ILE A O 1
ATOM 3995 N N . ASP A 1 484 ? -36.705 23.226 41.552 1.00 75.12 484 ASP A N 1
ATOM 3996 C CA . ASP A 1 484 ? -35.948 23.007 42.791 1.00 75.12 484 ASP A CA 1
ATOM 3997 C C . ASP A 1 484 ? -36.807 22.411 43.927 1.00 75.12 484 ASP A C 1
ATOM 3999 O O . ASP A 1 484 ? -36.268 21.853 44.886 1.00 75.12 484 ASP A O 1
ATOM 4003 N N . ASN A 1 485 ? -38.141 22.543 43.869 1.00 74.75 485 ASN A N 1
ATOM 4004 C CA . ASN A 1 485 ? -39.039 22.054 44.916 1.00 74.75 485 ASN A CA 1
ATOM 4005 C C . ASN A 1 485 ? -40.374 21.502 44.360 1.00 74.75 485 ASN A C 1
ATOM 4007 O O . ASN A 1 485 ? -41.357 22.244 44.244 1.00 74.75 485 ASN A O 1
ATOM 4011 N N . PRO A 1 486 ? -40.476 20.181 44.105 1.00 65.19 486 PRO A N 1
ATOM 4012 C CA . PRO A 1 486 ? -41.650 19.576 43.467 1.00 65.19 486 PRO A CA 1
ATOM 4013 C C . PRO A 1 486 ? -42.942 19.643 44.303 1.00 65.19 486 PRO A C 1
ATOM 4015 O O . PRO A 1 486 ? -44.028 19.436 43.764 1.00 65.19 486 PRO A O 1
ATOM 4018 N N . GLN A 1 487 ? -42.881 19.974 45.601 1.00 60.47 487 GLN A N 1
ATOM 4019 C CA . GLN A 1 487 ? -44.098 20.212 46.392 1.00 60.47 487 GLN A CA 1
ATOM 4020 C C . GLN A 1 487 ? -44.793 21.533 46.027 1.00 60.47 487 GLN A C 1
ATOM 4022 O O . GLN A 1 487 ? -46.013 21.633 46.151 1.00 60.47 487 GLN A O 1
ATOM 4027 N N . VAL A 1 488 ? -44.045 22.519 45.519 1.00 64.50 488 VAL A N 1
ATOM 4028 C CA . VAL A 1 488 ? -44.589 23.813 45.072 1.00 64.50 488 VAL A CA 1
ATOM 4029 C C . VAL A 1 488 ? -45.403 23.647 43.785 1.00 64.50 488 VAL A C 1
ATOM 4031 O O . VAL A 1 488 ? -46.436 24.295 43.630 1.00 64.50 488 VAL A O 1
ATOM 4034 N N . PHE A 1 489 ? -44.996 22.733 42.895 1.00 66.38 489 PHE A N 1
ATOM 4035 C CA . PHE A 1 489 ? -45.758 22.371 41.692 1.00 66.38 489 PHE A CA 1
ATOM 4036 C C . PHE A 1 489 ? -47.179 21.903 42.050 1.00 66.38 489 PHE A C 1
ATOM 4038 O O . PHE A 1 489 ? -48.160 22.464 41.566 1.00 66.38 489 PHE A O 1
ATOM 4045 N N . LEU A 1 490 ? -47.283 20.934 42.968 1.00 63.41 490 LEU A N 1
ATOM 4046 C CA . LEU A 1 490 ? -48.553 20.360 43.432 1.00 63.41 490 LEU A CA 1
ATOM 4047 C C . LEU A 1 490 ? -49.475 21.401 44.090 1.00 63.41 490 LEU A C 1
ATOM 4049 O O . LEU A 1 490 ? -50.686 21.360 43.886 1.00 63.41 490 LEU A O 1
ATOM 4053 N N . GLN A 1 491 ? -48.916 22.343 44.857 1.00 68.00 491 GLN A N 1
ATOM 4054 C CA . GLN A 1 491 ? -49.684 23.423 45.487 1.00 68.00 491 GLN A CA 1
ATOM 4055 C C . GLN A 1 491 ? -50.252 24.398 44.445 1.00 68.00 491 GLN A C 1
ATOM 4057 O O . GLN A 1 491 ? -51.456 24.647 44.432 1.00 68.00 491 GLN A O 1
ATOM 4062 N N . LEU A 1 492 ? -49.418 24.888 43.521 1.00 67.31 492 LEU A N 1
ATOM 4063 C CA . LEU A 1 492 ? -49.842 25.822 42.469 1.00 67.31 492 LEU A CA 1
ATOM 4064 C C . LEU A 1 492 ? -50.843 25.192 41.486 1.00 67.31 492 LEU A C 1
ATOM 4066 O O . LEU A 1 492 ? -51.739 25.875 40.985 1.00 67.31 492 LEU A O 1
ATOM 4070 N N . GLU A 1 493 ? -50.720 23.891 41.215 1.00 68.56 493 GLU A N 1
ATOM 4071 C CA . GLU A 1 493 ? -51.677 23.150 40.392 1.00 68.56 493 GLU A CA 1
ATOM 4072 C C . GLU A 1 493 ? -53.044 23.029 41.089 1.00 68.56 493 GLU A C 1
ATOM 4074 O O . GLU A 1 493 ? -54.077 23.294 40.467 1.00 68.56 493 GLU A O 1
ATOM 4079 N N . GLN A 1 494 ? -53.065 22.728 42.394 1.00 70.50 494 GLN A N 1
ATOM 4080 C CA . GLN A 1 494 ? -54.292 22.713 43.200 1.00 70.50 494 GLN A CA 1
ATOM 4081 C C . GLN A 1 494 ? -54.947 24.100 43.277 1.00 70.50 494 GLN A C 1
ATOM 4083 O O . GLN A 1 494 ? -56.155 24.209 43.057 1.00 70.50 494 GLN A O 1
ATOM 4088 N N . GLU A 1 495 ? -54.172 25.165 43.502 1.00 73.44 495 GLU A N 1
ATOM 4089 C CA . GLU A 1 495 ? -54.671 26.548 43.499 1.00 73.44 495 GLU A CA 1
ATOM 4090 C C . GLU A 1 495 ? -55.278 26.932 42.141 1.00 73.44 495 GLU A C 1
ATOM 4092 O O . GLU A 1 495 ? -56.413 27.412 42.091 1.00 73.44 495 GLU A O 1
ATOM 4097 N N . LYS A 1 496 ? -54.602 26.655 41.012 1.00 71.50 496 LYS A N 1
ATOM 4098 C CA . LYS A 1 496 ? -55.176 26.922 39.678 1.00 71.50 496 LYS A CA 1
ATOM 4099 C C . LYS A 1 496 ? -56.448 26.116 39.408 1.00 71.50 496 LYS A C 1
ATOM 4101 O O . LYS A 1 496 ? -57.365 26.640 38.772 1.00 71.50 496 LYS A O 1
ATOM 4106 N N . GLN A 1 497 ? -56.541 24.872 39.880 1.00 69.69 497 GLN A N 1
ATOM 4107 C CA . GLN A 1 497 ? -57.771 24.083 39.761 1.00 69.69 497 GLN A CA 1
ATOM 4108 C C . GLN A 1 497 ? -58.909 24.648 40.625 1.00 69.69 497 GLN A C 1
ATOM 4110 O O . GLN A 1 497 ? -60.051 24.687 40.164 1.00 69.69 497 GLN A O 1
ATOM 4115 N N . GLN A 1 498 ? -58.621 25.127 41.839 1.00 71.19 498 GLN A N 1
ATOM 4116 C CA . GLN A 1 498 ? -59.605 25.804 42.689 1.00 71.19 498 GLN A CA 1
ATOM 4117 C C . GLN A 1 498 ? -60.082 27.121 42.066 1.00 71.19 498 GLN A C 1
ATOM 4119 O O . GLN A 1 498 ? -61.288 27.342 41.990 1.00 71.19 498 GLN A O 1
ATOM 4124 N N . ILE A 1 499 ? -59.174 27.947 41.535 1.00 76.19 499 ILE A N 1
ATOM 4125 C CA . ILE A 1 499 ? -59.516 29.198 40.839 1.00 76.19 499 ILE A CA 1
ATOM 4126 C C . ILE A 1 499 ? -60.405 28.907 39.623 1.00 76.19 499 ILE A C 1
ATOM 4128 O O . ILE A 1 499 ? -61.481 29.489 39.518 1.00 76.19 499 ILE A O 1
ATOM 4132 N N . LYS A 1 500 ? -60.048 27.940 38.763 1.00 72.50 500 LYS A N 1
ATOM 4133 C CA . LYS A 1 500 ? -60.902 27.531 37.629 1.00 72.50 500 LYS A CA 1
ATOM 4134 C C . LYS A 1 500 ? -62.275 27.018 38.075 1.00 72.50 500 LYS A C 1
ATOM 4136 O O . LYS A 1 500 ? -63.276 27.328 37.434 1.00 72.50 500 LYS A O 1
ATOM 4141 N N . LYS A 1 501 ? -62.358 26.256 39.175 1.00 73.12 501 LYS A N 1
ATOM 4142 C CA . LYS A 1 501 ? -63.645 25.820 39.748 1.00 73.12 501 LYS A CA 1
ATOM 4143 C C . LYS A 1 501 ? -64.473 27.010 40.242 1.00 73.12 501 LYS A C 1
ATOM 4145 O O . LYS A 1 501 ? -65.659 27.064 39.933 1.00 73.12 501 LYS A O 1
ATOM 4150 N N . GLN A 1 502 ? -63.864 27.980 40.925 1.00 72.06 502 GLN A N 1
ATOM 4151 C CA . GLN A 1 502 ? -64.535 29.202 41.381 1.00 72.06 502 GLN A CA 1
ATOM 4152 C C . GLN A 1 502 ? -64.970 30.107 40.220 1.00 72.06 502 GLN A C 1
ATOM 4154 O O . GLN A 1 502 ? -66.053 30.682 40.273 1.00 72.06 502 GLN A O 1
ATOM 4159 N N . GLU A 1 503 ? -64.169 30.238 39.161 1.00 74.06 503 GLU A N 1
ATOM 4160 C CA . GLU A 1 503 ? -64.538 30.982 37.951 1.00 74.06 503 GLU A CA 1
ATOM 4161 C C . GLU A 1 503 ? -65.691 30.303 37.213 1.00 74.06 503 GLU A C 1
ATOM 4163 O O . GLU A 1 503 ? -66.674 30.968 36.890 1.00 74.06 503 GLU A O 1
ATOM 4168 N N . ASN A 1 504 ? -65.639 28.980 37.033 1.00 73.69 504 ASN A N 1
ATOM 4169 C CA . ASN A 1 504 ? -66.738 28.216 36.446 1.00 73.69 504 ASN A CA 1
ATOM 4170 C C . ASN A 1 504 ? -68.009 28.306 37.302 1.00 73.69 504 ASN A C 1
ATOM 4172 O O . ASN A 1 504 ? -69.084 28.521 36.754 1.00 73.69 504 ASN A O 1
ATOM 4176 N N . GLN A 1 505 ? -67.909 28.226 38.634 1.00 71.50 505 GLN A N 1
ATOM 4177 C CA . GLN A 1 505 ? -69.041 28.446 39.542 1.00 71.50 505 GLN A CA 1
ATOM 4178 C C . GLN A 1 505 ? -69.579 29.879 39.459 1.00 71.50 505 GLN A C 1
ATOM 4180 O O . GLN A 1 505 ? -70.791 30.058 39.428 1.00 71.50 505 GLN A O 1
ATOM 4185 N N . LYS A 1 506 ? -68.723 30.905 39.358 1.00 72.94 506 LYS A N 1
ATOM 4186 C CA . LYS A 1 506 ? -69.147 32.301 39.147 1.00 72.94 506 LYS A CA 1
ATOM 4187 C C . LYS A 1 506 ? -69.819 32.501 37.789 1.00 72.94 506 LYS A C 1
ATOM 4189 O O . LYS A 1 506 ? -70.802 33.229 37.719 1.00 72.94 506 LYS A O 1
ATOM 4194 N N . GLN A 1 507 ? -69.344 31.846 36.730 1.00 70.56 507 GLN A N 1
ATOM 4195 C CA . GLN A 1 507 ? -69.992 31.861 35.414 1.00 70.56 507 GLN A CA 1
ATOM 4196 C C . GLN A 1 507 ? -71.321 31.095 35.423 1.00 70.56 507 GLN A C 1
ATOM 4198 O O . GLN A 1 507 ? -72.284 31.553 34.810 1.00 70.56 507 GLN A O 1
ATOM 4203 N N . LEU A 1 508 ? -71.408 29.979 36.154 1.00 68.31 508 LEU A N 1
ATOM 4204 C CA . LEU A 1 508 ? -72.651 29.235 36.356 1.00 68.31 508 LEU A CA 1
ATOM 4205 C C . LEU A 1 508 ? -73.658 30.069 37.157 1.00 68.31 508 LEU A C 1
ATOM 4207 O O . LEU A 1 508 ? -74.798 30.193 36.740 1.00 68.31 508 LEU A O 1
ATOM 4211 N N . LEU A 1 509 ? -73.225 30.729 38.236 1.00 66.06 509 LEU A N 1
ATOM 4212 C CA . LEU A 1 509 ? -74.024 31.683 39.013 1.00 66.06 509 LEU A CA 1
ATOM 4213 C C . LEU A 1 509 ? -74.418 32.922 38.198 1.00 66.06 509 LEU A C 1
ATOM 4215 O O . LEU A 1 509 ? -75.487 33.472 38.423 1.00 66.06 509 LEU A O 1
ATOM 4219 N N . ALA A 1 510 ? -73.593 33.374 37.251 1.00 68.00 510 ALA A N 1
ATOM 4220 C CA . ALA A 1 510 ? -73.934 34.474 36.349 1.00 68.00 510 ALA A CA 1
ATOM 4221 C C . ALA A 1 510 ? -74.939 34.057 35.260 1.00 68.00 510 ALA A C 1
ATOM 4223 O O . ALA A 1 510 ? -75.749 34.886 34.850 1.00 68.00 510 ALA A O 1
ATOM 4224 N N . LYS A 1 511 ? -74.922 32.788 34.821 1.00 64.62 511 LYS A N 1
ATOM 4225 C CA . LYS A 1 511 ? -75.995 32.191 34.007 1.00 64.62 511 LYS A CA 1
ATOM 4226 C C . LYS A 1 511 ? -77.271 32.035 34.831 1.00 64.62 511 LYS A C 1
ATOM 4228 O O . LYS A 1 511 ? -78.253 32.685 34.515 1.00 64.62 511 LYS A O 1
ATOM 4233 N N . LEU A 1 512 ? -77.206 31.362 35.978 1.00 60.66 512 LEU A N 1
ATOM 4234 C CA . LEU A 1 512 ? -78.330 31.205 36.907 1.00 60.66 512 LEU A CA 1
ATOM 4235 C C . LEU A 1 512 ? -78.917 32.546 37.380 1.00 60.66 512 LEU A C 1
ATOM 4237 O O . LEU A 1 512 ? -80.105 32.610 37.635 1.00 60.66 512 LEU A O 1
ATOM 4241 N N . LYS A 1 513 ? -78.150 33.644 37.460 1.00 60.75 513 LYS A N 1
ATOM 4242 C CA . LYS A 1 513 ? -78.694 34.995 37.725 1.00 60.75 513 LYS A CA 1
ATOM 4243 C C . LYS A 1 513 ? -79.318 35.686 36.508 1.00 60.75 513 LYS A C 1
ATOM 4245 O O . LYS A 1 513 ? -80.095 36.616 36.697 1.00 60.75 513 LYS A O 1
ATOM 4250 N N . LYS A 1 514 ? -78.974 35.282 35.283 1.00 57.12 514 LYS A N 1
ATOM 4251 C CA . LYS A 1 514 ? -79.714 35.672 34.071 1.00 57.12 514 LYS A CA 1
ATOM 4252 C C . LYS A 1 514 ? -80.997 34.858 33.926 1.00 57.12 514 LYS A C 1
ATOM 4254 O O . LYS A 1 514 ? -82.008 35.419 33.522 1.00 57.12 514 LYS A O 1
ATOM 4259 N N . ASP A 1 515 ? -80.949 33.585 34.301 1.00 50.66 515 ASP A N 1
ATOM 4260 C CA . ASP A 1 515 ? -82.067 32.653 34.179 1.00 50.66 515 ASP A CA 1
ATOM 4261 C C . ASP A 1 515 ? -83.086 32.869 35.326 1.00 50.66 515 ASP A C 1
ATOM 4263 O O . ASP A 1 515 ? -84.278 33.018 35.067 1.00 50.66 515 ASP A O 1
ATOM 4267 N N . ASN A 1 516 ? -82.627 33.079 36.570 1.00 49.03 516 ASN A N 1
ATOM 4268 C CA . ASN A 1 516 ? -83.459 33.369 37.755 1.00 49.03 516 ASN A CA 1
ATOM 4269 C C . ASN A 1 516 ? -83.882 34.851 37.887 1.00 49.03 516 ASN A C 1
ATOM 4271 O O . ASN A 1 516 ? -84.196 35.330 38.976 1.00 49.03 516 ASN A O 1
ATOM 4275 N N . LEU A 1 517 ? -83.918 35.593 36.774 1.00 45.09 517 LEU A N 1
ATOM 4276 C CA . LEU A 1 517 ? -84.866 36.707 36.621 1.00 45.09 517 LEU A CA 1
ATOM 4277 C C . LEU A 1 517 ? -86.272 36.186 36.247 1.00 45.09 517 LEU A C 1
ATOM 4279 O O . LEU A 1 517 ? -87.227 36.960 36.179 1.00 45.09 517 LEU A O 1
ATOM 4283 N N . HIS A 1 518 ? -86.413 34.870 36.057 1.00 42.47 518 HIS A N 1
ATOM 4284 C CA . HIS A 1 518 ? -87.658 34.123 36.171 1.00 42.47 518 HIS A CA 1
ATOM 4285 C C . HIS A 1 518 ? -87.540 33.034 37.248 1.00 42.47 518 HIS A C 1
ATOM 4287 O O . HIS A 1 518 ? -86.648 32.195 37.204 1.00 42.47 518 HIS A O 1
ATOM 4293 N N . ASN A 1 519 ? -88.531 33.019 38.140 1.00 33.22 519 ASN A N 1
ATOM 4294 C CA . ASN A 1 519 ? -88.799 32.030 39.188 1.00 33.22 519 ASN A CA 1
ATOM 4295 C C . ASN A 1 519 ? -87.937 32.084 40.461 1.00 33.22 519 ASN A C 1
ATOM 4297 O O . ASN A 1 519 ? -86.745 32.387 40.469 1.00 33.22 519 ASN A O 1
ATOM 4301 N N . SER A 1 520 ? -88.635 31.803 41.557 1.00 31.48 520 SER A N 1
ATOM 4302 C CA . SER A 1 520 ? -88.244 31.989 42.947 1.00 31.48 520 SER A CA 1
ATOM 4303 C C . SER A 1 520 ? -88.173 30.659 43.711 1.00 31.48 520 SER A C 1
ATOM 4305 O O . SER A 1 520 ? -88.599 29.617 43.220 1.00 31.48 520 SER A O 1
ATOM 4307 N N . ASP A 1 521 ? -87.690 30.775 44.950 1.00 30.42 521 ASP A N 1
ATOM 4308 C CA . ASP A 1 521 ? -87.971 29.917 46.110 1.00 30.42 521 ASP A CA 1
ATOM 4309 C C . ASP A 1 521 ? -87.170 28.617 46.375 1.00 30.42 521 ASP A C 1
ATOM 4311 O O . ASP A 1 521 ? -86.975 27.743 45.539 1.00 30.42 521 ASP A O 1
ATOM 4315 N N . ASP A 1 522 ? -86.814 28.527 47.665 1.00 30.70 522 ASP A N 1
ATOM 4316 C CA . ASP A 1 522 ? -86.623 27.361 48.544 1.00 30.70 522 ASP A CA 1
ATOM 4317 C C . ASP A 1 522 ? -85.345 26.466 48.569 1.00 30.70 522 ASP A C 1
ATOM 4319 O O . ASP A 1 522 ? -85.066 25.654 47.695 1.00 30.70 522 ASP A O 1
ATOM 4323 N N . LYS A 1 523 ? -84.714 26.511 49.765 1.00 29.25 523 LYS A N 1
ATOM 4324 C CA . LYS A 1 523 ? -84.179 25.412 50.622 1.00 29.25 523 LYS A CA 1
ATOM 4325 C C . LYS A 1 523 ? -82.851 24.671 50.319 1.00 29.25 523 LYS A C 1
ATOM 4327 O O . LYS A 1 523 ? -82.758 23.807 49.463 1.00 29.25 523 LYS A O 1
ATOM 4332 N N . MET A 1 524 ? -81.887 24.927 51.223 1.00 27.88 524 MET A N 1
ATOM 4333 C CA . MET A 1 524 ? -81.189 23.975 52.132 1.00 27.88 524 MET A CA 1
ATOM 4334 C C . MET A 1 524 ? -80.822 22.545 51.657 1.00 27.88 524 MET A C 1
ATOM 4336 O O . MET A 1 524 ? -81.719 21.739 51.430 1.00 27.88 524 MET A O 1
ATOM 4340 N N . ILE A 1 525 ? -79.528 22.175 51.748 1.00 32.84 525 ILE A N 1
ATOM 4341 C CA . ILE A 1 525 ? -78.941 21.153 52.673 1.00 32.84 525 ILE A CA 1
ATOM 4342 C C . ILE A 1 525 ? -77.431 20.935 52.378 1.00 32.84 525 ILE A C 1
ATOM 4344 O O . ILE A 1 525 ? -76.960 21.175 51.267 1.00 32.84 525 ILE A O 1
ATOM 4348 N N . ASP A 1 526 ? -76.682 20.526 53.409 1.00 29.50 526 ASP A N 1
ATOM 4349 C CA . ASP A 1 526 ? -75.226 20.302 53.470 1.00 29.50 526 ASP A CA 1
ATOM 4350 C C . ASP A 1 526 ? -74.670 19.120 52.636 1.00 29.50 526 ASP A C 1
ATOM 4352 O O . ASP A 1 526 ? -75.405 18.238 52.198 1.00 29.50 526 ASP A O 1
ATOM 4356 N N . VAL A 1 527 ? -73.334 19.049 52.503 1.00 27.84 527 VAL A N 1
ATOM 4357 C CA . VAL A 1 527 ? -72.464 18.073 53.219 1.00 27.84 527 VAL A CA 1
ATOM 4358 C C . VAL A 1 527 ? -71.000 18.240 52.770 1.00 27.84 527 VAL A C 1
ATOM 4360 O O . VAL A 1 527 ? -70.680 18.176 51.583 1.00 27.84 527 VAL A O 1
ATOM 4363 N N . GLU A 1 528 ? -70.099 18.413 53.741 1.00 28.03 528 GLU A N 1
ATOM 4364 C CA . GLU A 1 528 ? -68.638 18.374 53.571 1.00 28.03 528 GLU A CA 1
ATOM 4365 C C . GLU A 1 528 ? -68.038 17.031 54.056 1.00 28.03 528 GLU A C 1
ATOM 4367 O O . GLU A 1 528 ? -68.722 16.202 54.647 1.00 28.03 528 GLU A O 1
ATOM 4372 N N . GLU A 1 529 ? -66.729 16.859 53.834 1.00 27.38 529 GLU A N 1
ATOM 4373 C CA . GLU A 1 529 ? -65.852 15.791 54.356 1.00 27.38 529 GLU A CA 1
ATOM 4374 C C . GLU A 1 529 ? -66.079 14.328 53.901 1.00 27.38 529 GLU A C 1
ATOM 4376 O O . GLU A 1 529 ? -66.979 13.633 54.368 1.00 27.38 529 GLU A O 1
ATOM 4381 N N . ASN A 1 530 ? -65.063 13.739 53.240 1.00 25.61 530 ASN A N 1
ATOM 4382 C CA . ASN A 1 530 ? -64.065 12.981 54.019 1.00 25.61 530 ASN A CA 1
ATOM 4383 C C . ASN A 1 530 ? -62.797 12.501 53.270 1.00 25.61 530 ASN A C 1
ATOM 4385 O O . ASN A 1 530 ? -62.809 12.214 52.079 1.00 25.61 530 ASN A O 1
ATOM 4389 N N . LYS A 1 531 ? -61.746 12.272 54.080 1.00 27.23 531 LYS A N 1
ATOM 4390 C CA . LYS A 1 531 ? -60.545 11.429 53.853 1.00 27.23 531 LYS A CA 1
ATOM 4391 C C . LYS A 1 531 ? -59.453 11.902 52.876 1.00 27.23 531 LYS A C 1
ATOM 4393 O O . LYS A 1 531 ? -59.298 11.404 51.767 1.00 27.23 531 LYS A O 1
ATOM 4398 N N . ALA A 1 532 ? -58.518 12.667 53.445 1.00 25.73 532 ALA A N 1
ATOM 4399 C CA . ALA A 1 532 ? -57.085 12.536 53.163 1.00 25.73 532 ALA A CA 1
ATOM 4400 C C . ALA A 1 532 ? -56.351 11.889 54.362 1.00 25.73 532 ALA A C 1
ATOM 4402 O O . ALA A 1 532 ? -56.726 12.158 55.506 1.00 25.73 532 ALA A O 1
ATOM 4403 N N . LYS A 1 533 ? -55.319 11.066 54.086 1.00 30.64 533 LYS A N 1
ATOM 4404 C CA . LYS A 1 533 ? -54.244 10.478 54.949 1.00 30.64 533 LYS A CA 1
ATOM 4405 C C . LYS A 1 533 ? -53.874 9.102 54.352 1.00 30.64 533 LYS A C 1
ATOM 4407 O O . LYS A 1 533 ? -54.776 8.395 53.932 1.00 30.64 533 LYS A O 1
ATOM 4412 N N . LYS A 1 534 ? -52.631 8.609 54.329 1.00 27.69 534 LYS A N 1
ATOM 4413 C CA . LYS A 1 534 ? -51.274 9.118 54.649 1.00 27.69 534 LYS A CA 1
ATOM 4414 C C . LYS A 1 534 ? -50.279 8.036 54.159 1.00 27.69 534 LYS A C 1
ATOM 4416 O O . LYS A 1 534 ? -50.684 6.883 54.114 1.00 27.69 534 LYS A O 1
ATOM 4421 N N . ILE A 1 535 ? -49.003 8.377 53.924 1.00 27.06 535 ILE A N 1
ATOM 4422 C CA . ILE A 1 535 ? -47.756 7.651 54.318 1.00 27.06 535 ILE A CA 1
ATOM 4423 C C . ILE A 1 535 ? -46.569 8.170 53.477 1.00 27.06 535 ILE A C 1
ATOM 4425 O O . ILE A 1 535 ? -46.752 8.777 52.426 1.00 27.06 535 ILE A O 1
ATOM 4429 N N . THR A 1 536 ? -45.354 8.073 54.023 1.00 28.59 536 THR A N 1
ATOM 4430 C CA . THR A 1 536 ? -44.217 8.960 53.728 1.00 28.59 536 THR A CA 1
ATOM 4431 C C . THR A 1 536 ? -42.870 8.237 53.648 1.00 28.59 536 THR A C 1
ATOM 4433 O O . THR A 1 536 ? -42.626 7.364 54.470 1.00 28.59 536 THR A O 1
ATOM 4436 N N . LYS A 1 537 ? -41.967 8.769 52.805 1.00 28.41 537 LYS A N 1
ATOM 4437 C CA . LYS A 1 537 ? -40.489 8.838 52.943 1.00 28.41 537 LYS A CA 1
ATOM 4438 C C . LYS A 1 537 ? -39.679 7.572 53.301 1.00 28.41 537 LYS A C 1
ATOM 4440 O O . LYS A 1 537 ? -39.787 7.040 54.400 1.00 28.41 537 LYS A O 1
ATOM 4445 N N . LYS A 1 538 ? -38.617 7.340 52.517 1.00 27.34 538 LYS A N 1
ATOM 4446 C CA . LYS A 1 538 ? -37.251 7.092 53.033 1.00 27.34 538 LYS A CA 1
ATOM 4447 C C . LYS A 1 538 ? -36.202 7.587 52.027 1.00 27.34 538 LYS A C 1
ATOM 4449 O O . LYS A 1 538 ? -36.531 7.794 50.865 1.00 27.34 538 LYS A O 1
ATOM 4454 N N . SER A 1 539 ? -34.980 7.847 52.491 1.00 27.62 539 SER A N 1
ATOM 4455 C CA . SER A 1 539 ? -33.944 8.571 51.739 1.00 27.62 539 SER A CA 1
ATOM 4456 C C . SER A 1 539 ? -32.535 8.019 51.967 1.00 27.62 539 SER A C 1
ATOM 4458 O O . SER A 1 539 ? -32.185 7.732 53.107 1.00 27.62 539 SER A O 1
ATOM 4460 N N . ALA A 1 540 ? -31.745 8.038 50.890 1.00 27.80 540 ALA A N 1
ATOM 4461 C CA . ALA A 1 540 ? -30.294 8.252 50.819 1.00 27.80 540 ALA A CA 1
ATOM 4462 C C . ALA A 1 540 ? -29.327 7.361 51.629 1.00 27.80 540 ALA A C 1
ATOM 4464 O O . ALA A 1 540 ? -29.132 7.521 52.833 1.00 27.80 540 ALA A O 1
ATOM 4465 N N . THR A 1 541 ? -28.601 6.537 50.871 1.00 25.88 541 THR A N 1
ATOM 4466 C CA . THR A 1 541 ? -27.226 6.038 51.086 1.00 25.88 541 THR A CA 1
ATOM 4467 C C . THR A 1 541 ? -26.769 5.461 49.727 1.00 25.88 541 THR A C 1
ATOM 4469 O O . THR A 1 541 ? -27.615 4.984 48.977 1.00 25.88 541 THR A O 1
ATOM 4472 N N . GLU A 1 542 ? -25.516 5.526 49.268 1.00 27.19 542 GLU A N 1
ATOM 4473 C CA . GLU A 1 542 ? -24.282 6.117 49.818 1.00 27.19 542 GLU A CA 1
ATOM 4474 C C . GLU A 1 542 ? -23.371 6.610 48.651 1.00 27.19 542 GLU A C 1
ATOM 4476 O O . GLU A 1 542 ? -23.860 6.863 47.550 1.00 27.19 542 GLU A O 1
ATOM 4481 N N . LYS A 1 543 ? -22.053 6.767 48.853 1.00 27.02 543 LYS A N 1
ATOM 4482 C CA . LYS A 1 543 ? -21.033 6.978 47.804 1.00 27.02 543 LYS A CA 1
ATOM 4483 C C . LYS A 1 543 ? -19.739 6.242 48.173 1.00 27.02 543 LYS A C 1
ATOM 4485 O O . LYS A 1 543 ? -19.291 6.379 49.305 1.00 27.02 543 LYS A O 1
ATOM 4490 N N . SER A 1 544 ? -19.070 5.660 47.168 1.00 25.66 544 SER A N 1
ATOM 4491 C CA . SER A 1 544 ? -17.617 5.778 46.878 1.00 25.66 544 SER A CA 1
ATOM 4492 C C . SER A 1 544 ? -16.863 4.474 46.547 1.00 25.66 544 SER A C 1
ATOM 4494 O O . SER A 1 544 ? -17.199 3.383 46.990 1.00 25.66 544 SER A O 1
ATOM 4496 N N . SER A 1 545 ? -15.761 4.664 45.808 1.00 25.97 545 SER A N 1
ATOM 4497 C CA . SER A 1 545 ? -14.656 3.731 45.525 1.00 25.97 545 SER A CA 1
ATOM 4498 C C . SER A 1 545 ? -14.894 2.571 44.537 1.00 25.97 545 SER A C 1
ATOM 4500 O O . SER A 1 545 ? -15.448 1.530 44.874 1.00 25.97 545 SER A O 1
ATOM 4502 N N . LYS A 1 546 ? -14.340 2.729 43.322 1.00 29.25 546 LYS A N 1
ATOM 4503 C CA . LYS A 1 546 ? -13.352 1.814 42.701 1.00 29.25 546 LYS A CA 1
ATOM 4504 C C . LYS A 1 546 ? -12.930 2.337 41.320 1.00 29.25 546 LYS A C 1
ATOM 4506 O O . LYS A 1 546 ? -13.544 2.037 40.306 1.00 29.25 546 LYS A O 1
ATOM 4511 N N . SER A 1 547 ? -11.837 3.093 41.297 1.00 30.27 547 SER A N 1
ATOM 4512 C CA . SER A 1 547 ? -11.065 3.393 40.088 1.00 30.27 547 SER A CA 1
ATOM 4513 C C . SER A 1 547 ? -9.594 3.126 40.396 1.00 30.27 547 SER A C 1
ATOM 4515 O O . SER A 1 547 ? -8.984 3.910 41.114 1.00 30.27 547 SER A O 1
ATOM 4517 N N . ILE A 1 548 ? -9.070 1.995 39.920 1.00 33.12 548 ILE A N 1
ATOM 4518 C CA . ILE A 1 548 ? -7.658 1.569 39.908 1.00 33.12 548 ILE A CA 1
ATOM 4519 C C . ILE A 1 548 ? -7.599 0.332 38.983 1.00 33.12 548 ILE A C 1
ATOM 4521 O O . ILE A 1 548 ? -8.533 -0.468 39.000 1.00 33.12 548 ILE A O 1
ATOM 4525 N N . ASN A 1 549 ? -6.508 0.174 38.219 1.00 32.84 549 ASN A N 1
ATOM 4526 C CA . ASN A 1 549 ? -6.196 -0.937 37.288 1.00 32.84 549 ASN A CA 1
ATOM 4527 C C . ASN A 1 549 ? -6.741 -0.881 35.837 1.00 32.84 549 ASN A C 1
ATOM 4529 O O . ASN A 1 549 ? -7.153 -1.903 35.298 1.00 32.84 549 ASN A O 1
ATOM 4533 N N . SER A 1 550 ? -6.622 0.262 35.148 1.00 34.97 550 SER A N 1
ATOM 4534 C CA . SER A 1 550 ? -6.625 0.324 33.665 1.00 34.97 550 SER A CA 1
ATOM 4535 C C . SER A 1 550 ? -5.220 0.275 33.038 1.00 34.97 550 SER A C 1
ATOM 4537 O O . SER A 1 550 ? -5.035 -0.234 31.934 1.00 34.97 550 SER A O 1
ATOM 4539 N N . ASP A 1 551 ? -4.211 0.798 33.737 1.00 33.59 551 ASP A N 1
ATOM 4540 C CA . ASP A 1 551 ? -2.975 1.260 33.082 1.00 33.59 551 ASP A CA 1
ATOM 4541 C C . ASP A 1 551 ? -1.932 0.157 32.835 1.00 33.59 551 ASP A C 1
ATOM 4543 O O . ASP A 1 551 ? -1.003 0.342 32.052 1.00 33.59 551 ASP A O 1
ATOM 4547 N N . PHE A 1 552 ? -2.086 -1.015 33.461 1.00 36.59 552 PHE A N 1
ATOM 4548 C CA . PHE A 1 552 ? -1.127 -2.120 33.329 1.00 36.59 552 PHE A CA 1
ATOM 4549 C C . PHE A 1 552 ? -1.280 -2.925 32.025 1.00 36.59 552 PHE A C 1
ATOM 4551 O O . PHE A 1 552 ? -0.330 -3.575 31.594 1.00 36.59 552 PHE A O 1
ATOM 4558 N N . PHE A 1 553 ? -2.447 -2.868 31.371 1.00 36.56 553 PHE A N 1
ATOM 4559 C CA . PHE A 1 553 ? -2.726 -3.638 30.150 1.00 36.56 553 PHE A CA 1
ATOM 4560 C C . PHE A 1 553 ? -2.259 -2.960 28.850 1.00 36.56 553 PHE A C 1
ATOM 4562 O O . PHE A 1 553 ? -2.146 -3.624 27.824 1.00 36.56 553 PHE A O 1
ATOM 4569 N N . GLN A 1 554 ? -1.946 -1.658 28.861 1.00 37.00 554 GLN A N 1
ATOM 4570 C CA . GLN A 1 554 ? -1.632 -0.911 27.629 1.00 37.00 554 GLN A CA 1
ATOM 4571 C C . GLN A 1 554 ? -0.198 -1.107 27.093 1.00 37.00 554 GLN A C 1
ATOM 4573 O O . GLN A 1 554 ? 0.111 -0.623 26.006 1.00 37.00 554 GLN A O 1
ATOM 4578 N N . LEU A 1 555 ? 0.681 -1.806 27.822 1.00 35.97 555 LEU A N 1
ATOM 4579 C CA . LEU A 1 555 ? 2.095 -1.984 27.447 1.00 35.97 555 LEU A CA 1
ATOM 4580 C C . LEU A 1 555 ? 2.435 -3.357 26.838 1.00 35.97 555 LEU A C 1
ATOM 4582 O O . LEU A 1 555 ? 3.519 -3.504 26.275 1.00 35.97 555 LEU A O 1
ATOM 4586 N N . SER A 1 556 ? 1.542 -4.350 26.908 1.00 31.48 556 SER A N 1
ATOM 4587 C CA . SER A 1 556 ? 1.786 -5.691 26.343 1.00 31.48 556 SER A CA 1
ATOM 4588 C C . SER A 1 556 ? 1.578 -5.761 24.825 1.00 31.48 556 SER A C 1
ATOM 4590 O O . SER A 1 556 ? 2.291 -6.494 24.152 1.00 31.48 556 SER A O 1
ATOM 4592 N N . LEU A 1 557 ? 0.670 -4.950 24.271 1.00 32.41 557 LEU A N 1
ATOM 4593 C CA . LEU A 1 557 ? 0.336 -4.876 22.835 1.00 32.41 557 LEU A CA 1
ATOM 4594 C C . LEU A 1 557 ? 1.343 -4.078 21.975 1.00 32.41 557 LEU A C 1
ATOM 4596 O O . LEU A 1 557 ? 1.043 -3.709 20.841 1.00 32.41 557 LEU A O 1
ATOM 4600 N N . TYR A 1 558 ? 2.526 -3.775 22.515 1.00 37.06 558 TYR A N 1
ATOM 4601 C CA . TYR A 1 558 ? 3.558 -2.960 21.859 1.00 37.06 558 TYR A CA 1
ATOM 4602 C C . TYR A 1 558 ? 4.796 -3.755 21.396 1.00 37.06 558 TYR A C 1
ATOM 4604 O O . TYR A 1 558 ? 5.741 -3.155 20.867 1.00 37.06 558 TYR A O 1
ATOM 4612 N N . TYR A 1 559 ? 4.776 -5.078 21.593 1.00 30.64 559 TYR A N 1
ATOM 4613 C CA . TYR A 1 559 ? 5.779 -6.055 21.155 1.00 30.64 559 TYR A CA 1
ATOM 4614 C C . TYR A 1 559 ? 5.213 -6.976 20.074 1.00 30.64 559 TYR A C 1
ATOM 4616 O O . TYR A 1 559 ? 5.995 -7.276 19.143 1.00 30.64 559 TYR A O 1
#

Nearest PDB structures (foldseek):
  5tw1-assembly1_F  TM=8.721E-01  e=2.007E-20  Mycolicibacterium smegmatis MC2 155
  5vi8-assembly1_F  TM=8.344E-01  e=1.717E-20  Mycolicibacterium smegmatis MC2 155
  6cce-assembly1_F  TM=8.596E-01  e=1.064E-19  Mycolicibacterium smegmatis MC2 155
  5uhd-assembly1_F  TM=8.003E-01  e=2.301E-18  Mycobacterium tuberculosis H37Rv
  8ftd-assembly1_L  TM=8.085E-01  e=1.930E-16  Escherichia coli

Sequence (559 aa):
MITEELKLRDLESISCSQDVANLFDKLNYTIINQPIDIEEFNLSFSKQNQIKNVYLIADEEKINLQIILLELNYPTWVSVDDYIGSLQSISKQINNRSSDLLIIGTVAYKELIFLNWNGKFDENYNFSLHLNDGIVNLLFPEIKDLHFLQSLLINDQVKSINNHYEVIFSKINSENKRRKDKVDSMRLYLQDISKIPLLTREQEILLSKDLQHLLELEKIKENLTIKLGYEPNLEELANYLNKNIKTLKKIHYHGIVARKKLIEANLRLVVHIAKKYRCSDVDLLDLIQEGNCGLMKAVEKFEPTKGNRFSTYAYWWIRQAITRYQSNYSRIIRLPNHLWDYKQNIKKACQKLITKGEIINTNNIANYLEKSKEEVLEIIKYFQNTLSLDQQVKNGEDDDSILIDFIIDHSQDNLLDHISDKDFARKIIDLLSEQEKKVIILRFGLDGKEEKSLQEIGNIIGVSRERIRQIQQKALDKIKKIIDNPQVFLQLEQEKQQIKKQENQKQLLAKLKKDNLHNSDDKMIDVEENKAKKITKKSATEKSSKSINSDFFQLSLYY

Secondary structure (DSSP, 8-state):
-------HHHHHT--SHHHHHHHHHHTT--EEEEE--GGGG---HHHHTTEEEEEEEEEETTTTEEEEEEEE-GGG-SSHHHHHHHHHHHHHHHTTSSSEEEEEEESTTSEEEEE-------TT-PPP---S-EEEESSS--HHHHHHHHHHHHHS----S-------------STHHHHHHHHHHHHHHHHHHHSPPPPHHHHHHHHHHHHHHHHHHHHHHHHHHHHSSPPPHHHHHHHTT--HHHHHHHHHHHHHHHHHHHHTTHHHHHHHHGGG-SSSS-HHHHHHHHHHHHHHHHHT--GGG---HHHHHHHHHHHHHHHHHHHHS-SS---HHHHHHHHHHHHHHHHHHHHT----HHHHHHHHT--HHHHHHHHHHTPPPPPTTPBP-BTTBTT-BGGGG---TTTTTHHHHHHHHHHHHHHHHHS-HHHHHHHHHHTTTTSSPPPPHHHHHHHHTS-HHHHHHHHHHHHHHHHHHHH-HHHHHHHHHHHHHHHHHHHHHHHHHHHHHHTTS-------------------------------STTSTTGGG-